Protein AF-A0A7J2R9T5-F1 (afdb_monomer)

Solvent-accessible surface area (backbone atoms only — not comparable to full-atom values): 35029 Å² total; per-residue (Å²): 130,82,76,58,54,42,47,48,71,61,56,51,72,72,51,61,57,59,68,89,38,51,33,65,58,47,45,51,52,51,53,51,50,52,57,49,44,27,75,78,44,78,66,32,63,74,55,94,61,29,31,28,45,53,63,53,49,54,50,51,56,50,47,55,53,48,52,51,47,54,52,48,51,55,49,30,52,52,45,19,60,80,49,72,70,74,41,64,50,89,83,50,94,46,62,35,56,50,28,42,51,54,37,49,79,66,46,29,44,58,63,42,60,65,32,48,63,68,65,31,54,57,46,49,60,34,59,53,77,69,56,62,47,27,34,72,77,41,62,46,71,46,80,51,50,37,39,48,36,31,36,35,56,37,50,45,34,15,40,41,72,59,50,24,36,50,16,51,72,80,39,76,51,61,51,68,66,54,48,66,73,65,70,61,60,100,59,80,65,29,43,74,66,57,38,51,56,51,48,55,59,57,60,73,33,63,39,35,38,38,34,32,36,32,74,38,51,75,38,85,59,59,65,44,82,50,68,45,76,56,97,87,38,81,43,65,43,63,82,60,65,44,83,45,50,31,36,54,58,48,48,50,47,40,48,74,70,23,43,38,30,29,30,85,69,45,40,36,33,24,76,66,45,53,28,40,48,44,23,53,54,47,50,53,51,52,50,50,30,52,54,28,53,77,69,69,39,74,63,29,56,58,48,48,52,30,54,67,40,5,58,42,47,54,23,61,52,74,74,78,57,60,48,77,44,82,39,63,42,68,67,53,44,53,55,48,45,74,77,41,52,95,38,50,77,51,69,43,68,68,50,100,49,35,29,43,35,35,30,53,52,90,71,83,86,50,64,25,33,33,69,47,29,36,50,30,43,35,45,35,44,50,66,54,51,52,53,52,50,53,26,63,78,68,74,46,57,58,51,42,36,53,54,51,35,40,32,31,37,46,91,51,40,67,59,54,35,53,54,42,24,72,76,67,77,40,75,44,74,35,84,85,46,77,54,18,25,33,68,69,64,40,63,76,59,52,50,61,68,64,62,52,87,80,64,53,47,85,90,49,68,88,73,45,66,55,40,23,44,31,37,39,42,58,52,75,64,27,34,38,30,41,26,48,33,53,44,52,30,64,89,74,74,43,78,46,78,47,81,42,74,56,74,39,47,77,95,43,52,72,53,8,60,56,61,9,51,64,88,74,65,93,65,71,90,82,60,61,68,65,58,57,50,49,40,49,69,72,44,45,75,44,42,24,26,44,29,63,35,78,46,91,42,78,44,78,46,97,66,57,30,38,28,40,40,69,42,43,70,45,80,46,66,71,65,69,80,79,43,78,78,79,73,77,92,83,71,82,84,87,66,94,86,68,82,80,90,83,79,93,54,66,66,62,54,53,50,53,50,50,53,50,52,50,51,44,64,75,62,52,48,81,77,46,74,72,43,54,77,71,81,113

Structure (mmCIF, N/CA/C/O backbone):
data_AF-A0A7J2R9T5-F1
#
_entry.id   AF-A0A7J2R9T5-F1
#
loop_
_atom_site.group_PDB
_atom_site.id
_atom_site.type_symbol
_atom_site.label_atom_id
_atom_site.label_alt_id
_atom_site.label_comp_id
_atom_site.label_asym_id
_atom_site.label_entity_id
_atom_site.label_seq_id
_atom_site.pdbx_PDB_ins_code
_atom_site.Cartn_x
_atom_site.Cartn_y
_atom_site.Cartn_z
_atom_site.occupancy
_atom_site.B_iso_or_equiv
_atom_site.auth_seq_id
_atom_site.auth_comp_id
_atom_site.auth_asym_id
_atom_site.auth_atom_id
_atom_site.pdbx_PDB_model_num
ATOM 1 N N . MET A 1 1 ? -32.691 23.766 29.189 1.00 38.78 1 MET A N 1
ATOM 2 C CA . MET A 1 1 ? -31.907 23.628 30.434 1.00 38.78 1 MET A CA 1
ATOM 3 C C . MET A 1 1 ? -30.993 22.435 30.258 1.00 38.78 1 MET A C 1
ATOM 5 O O . MET A 1 1 ? -31.500 21.332 30.091 1.00 38.78 1 MET A O 1
ATOM 9 N N . GLU A 1 2 ? -29.680 22.645 30.197 1.00 55.25 2 GLU A N 1
ATOM 10 C CA . GLU A 1 2 ? -28.722 21.536 30.138 1.00 55.25 2 GLU A CA 1
ATOM 11 C C . GLU A 1 2 ? -28.822 20.719 31.431 1.00 55.25 2 GLU A C 1
ATOM 13 O O . GLU A 1 2 ? -28.769 21.275 32.530 1.00 55.25 2 GLU A O 1
ATOM 18 N N . LYS A 1 3 ? -29.013 19.399 31.316 1.00 59.94 3 LYS A N 1
ATOM 19 C CA . LYS A 1 3 ? -28.952 18.498 32.472 1.00 59.94 3 LYS A CA 1
ATOM 20 C C . LYS A 1 3 ? -27.550 18.598 33.082 1.00 59.94 3 LYS A C 1
ATOM 22 O O . LYS A 1 3 ? -26.587 18.127 32.490 1.00 59.94 3 LYS A O 1
ATOM 27 N N . GLN A 1 4 ? -27.438 19.182 34.273 1.00 77.31 4 GLN A N 1
ATOM 28 C CA . GLN A 1 4 ? -26.166 19.269 35.005 1.00 77.31 4 GLN A CA 1
ATOM 29 C C . GLN A 1 4 ? -25.774 17.945 35.686 1.00 77.31 4 GLN A C 1
ATOM 31 O O . GLN A 1 4 ? -24.664 17.810 36.195 1.00 77.31 4 GLN A O 1
ATOM 36 N N . TRP A 1 5 ? -26.668 16.953 35.693 1.00 85.38 5 TRP A N 1
ATOM 37 C CA . TRP A 1 5 ? -26.489 15.696 36.411 1.00 85.38 5 TRP A CA 1
ATOM 38 C C . TRP A 1 5 ? -27.140 14.512 35.694 1.00 85.38 5 TRP A C 1
ATOM 40 O O . TRP A 1 5 ? -28.078 14.682 34.910 1.00 85.38 5 TRP A O 1
ATOM 50 N N . VAL A 1 6 ? -26.633 13.310 35.975 1.00 87.19 6 VAL A N 1
ATOM 51 C CA . VAL A 1 6 ? -27.108 12.031 35.420 1.00 87.19 6 VAL A CA 1
ATOM 52 C C . VAL A 1 6 ? -27.160 10.983 36.536 1.00 87.19 6 VAL A C 1
ATOM 54 O O . VAL A 1 6 ? -26.401 11.065 37.504 1.00 87.19 6 VAL A O 1
ATOM 57 N N . TYR A 1 7 ? -28.071 10.013 36.421 1.00 89.44 7 TYR A N 1
ATOM 58 C CA . TYR A 1 7 ? -28.123 8.872 37.335 1.00 89.44 7 TYR A CA 1
ATOM 59 C C . TYR A 1 7 ? -26.971 7.897 37.055 1.00 89.44 7 TYR A C 1
ATOM 61 O O . TYR A 1 7 ? -26.707 7.536 35.906 1.00 89.44 7 TYR A O 1
ATOM 69 N N . ILE A 1 8 ? -26.288 7.434 38.097 1.00 88.75 8 ILE A N 1
ATOM 70 C CA . ILE A 1 8 ? -25.211 6.448 37.995 1.00 88.75 8 ILE A CA 1
ATOM 71 C C . ILE A 1 8 ? -25.790 5.134 37.466 1.00 88.75 8 ILE A C 1
ATOM 73 O O . ILE A 1 8 ? -25.220 4.564 36.539 1.00 88.75 8 ILE A O 1
ATOM 77 N N . SER A 1 9 ? -26.956 4.693 37.951 1.00 88.81 9 SER A N 1
ATOM 78 C CA . SER A 1 9 ? -27.671 3.527 37.406 1.00 88.81 9 SER A CA 1
ATOM 79 C C . SER A 1 9 ? -27.938 3.631 35.897 1.00 88.81 9 SER A C 1
ATOM 81 O O . SER A 1 9 ? -27.692 2.676 35.152 1.00 88.81 9 SER A O 1
ATOM 83 N N . GLU A 1 10 ? -28.362 4.808 35.425 1.00 87.75 10 GLU A N 1
ATOM 84 C CA . GLU A 1 10 ? -28.546 5.095 34.001 1.00 87.75 10 GLU A CA 1
ATOM 85 C C . GLU A 1 10 ? -27.212 4.982 33.248 1.00 87.75 10 GLU A C 1
ATOM 87 O O . GLU A 1 10 ? -27.129 4.249 32.262 1.00 87.75 10 GLU A O 1
ATOM 92 N N . ALA A 1 11 ? -26.141 5.618 33.732 1.00 86.50 11 ALA A N 1
ATOM 93 C CA . ALA A 1 11 ? -24.818 5.551 33.108 1.00 86.50 11 ALA A CA 1
ATOM 94 C C . ALA A 1 11 ? -24.267 4.112 33.044 1.00 86.50 11 ALA A C 1
ATOM 96 O O . ALA A 1 11 ? -23.791 3.669 31.995 1.00 86.50 11 ALA A O 1
ATOM 97 N N . LEU A 1 12 ? -24.396 3.347 34.132 1.00 87.69 12 LEU A N 1
ATOM 98 C CA . LEU A 1 12 ? -23.980 1.946 34.213 1.00 87.69 12 LEU A CA 1
ATOM 99 C C . LEU A 1 12 ? -24.726 1.065 33.200 1.00 87.69 12 LEU A C 1
ATOM 101 O O . LEU A 1 12 ? -24.143 0.105 32.691 1.00 87.69 12 LEU A O 1
ATOM 105 N N . SER A 1 13 ? -25.983 1.383 32.868 1.00 84.62 13 SER A N 1
ATOM 106 C CA . SER A 1 13 ? -26.762 0.639 31.865 1.00 84.62 13 SER A CA 1
ATOM 107 C C . SER A 1 13 ? -26.157 0.717 30.453 1.00 84.62 13 SER A C 1
ATOM 109 O O . SER A 1 13 ? -26.288 -0.222 29.663 1.00 84.62 13 SER A O 1
ATOM 111 N N . TYR A 1 14 ? -25.418 1.791 30.153 1.00 80.88 14 TYR A N 1
ATOM 112 C CA . TYR A 1 14 ? -24.738 1.983 28.871 1.00 80.88 14 TYR A CA 1
ATOM 113 C C . TYR A 1 14 ? -23.354 1.318 28.805 1.00 80.88 14 TYR A C 1
ATOM 115 O O . TYR A 1 14 ? -22.806 1.148 27.709 1.00 80.88 14 TYR A O 1
ATOM 123 N N . ILE A 1 15 ? -22.781 0.904 29.941 1.00 80.75 15 ILE A N 1
ATOM 124 C CA . ILE A 1 15 ? -21.460 0.270 29.989 1.00 80.75 15 ILE A CA 1
ATOM 125 C C . ILE A 1 15 ? -21.562 -1.198 29.566 1.00 80.75 15 ILE A C 1
ATOM 127 O O . ILE A 1 15 ? -22.107 -2.051 30.266 1.00 80.75 15 ILE A O 1
ATOM 131 N N . LYS A 1 16 ? -20.978 -1.497 28.404 1.00 77.25 16 LYS A N 1
ATOM 132 C CA . LYS A 1 16 ? -20.870 -2.847 27.826 1.00 77.25 16 LYS A CA 1
ATOM 133 C C . LYS A 1 16 ? -19.456 -3.395 28.000 1.00 77.25 16 LYS A C 1
ATOM 135 O O . LYS A 1 16 ? -18.534 -2.627 28.253 1.00 77.25 16 LYS A O 1
ATOM 140 N N . SER A 1 17 ? -19.248 -4.695 27.820 1.00 68.12 17 SER A N 1
ATOM 141 C CA . SER A 1 17 ? -17.894 -5.261 27.737 1.00 68.12 17 SER A CA 1
ATOM 142 C C . SER A 1 17 ? -17.083 -4.622 26.601 1.00 68.12 17 SER A C 1
ATOM 144 O O . SER A 1 17 ? -17.638 -4.108 25.625 1.00 68.12 17 SER A O 1
ATOM 146 N N . ASN A 1 18 ? -15.760 -4.620 26.738 1.00 65.12 18 ASN A N 1
ATOM 147 C CA . ASN A 1 18 ? -14.836 -4.345 25.639 1.00 65.12 18 ASN A CA 1
ATOM 148 C C . ASN A 1 18 ? -13.878 -5.542 25.473 1.00 65.12 18 ASN A C 1
ATOM 150 O O . ASN A 1 18 ? -14.147 -6.628 25.979 1.00 65.12 18 ASN A O 1
ATOM 154 N N . LYS A 1 19 ? -12.791 -5.364 24.716 1.00 49.75 19 LYS A N 1
ATOM 155 C CA . LYS A 1 19 ? -11.822 -6.439 24.455 1.00 49.75 19 LYS A CA 1
ATOM 156 C C . LYS A 1 19 ? -11.019 -6.862 25.682 1.00 49.75 19 LYS A C 1
ATOM 158 O O . LYS A 1 19 ? -10.588 -8.007 25.731 1.00 49.75 19 LYS A O 1
ATOM 163 N N . ASP A 1 20 ? -10.817 -5.948 26.622 1.00 57.94 20 ASP A N 1
ATOM 164 C CA . ASP A 1 20 ? -9.879 -6.116 27.730 1.00 57.94 20 ASP A CA 1
ATOM 165 C C . ASP A 1 20 ? -10.605 -6.344 29.066 1.00 57.94 20 ASP A C 1
ATOM 167 O O . ASP A 1 20 ? -10.022 -6.886 30.000 1.00 57.94 20 ASP A O 1
ATOM 171 N N . ASN A 1 21 ? -11.885 -5.962 29.151 1.00 67.56 21 ASN A N 1
ATOM 172 C CA . ASN A 1 21 ? -12.672 -5.954 30.374 1.00 67.56 21 ASN A CA 1
ATOM 173 C C . ASN A 1 21 ? -14.136 -6.360 30.139 1.00 67.56 21 ASN A C 1
ATOM 175 O O . ASN A 1 21 ? -14.807 -5.919 29.194 1.00 67.56 21 ASN A O 1
ATOM 179 N N . THR A 1 22 ? -14.666 -7.148 31.070 1.00 76.25 22 THR A N 1
ATOM 180 C CA . THR A 1 22 ? -16.093 -7.473 31.158 1.00 76.25 22 THR A CA 1
ATOM 181 C C . THR A 1 22 ? -16.926 -6.224 31.458 1.00 76.25 22 THR A C 1
ATOM 183 O O . THR A 1 22 ? -16.415 -5.196 31.903 1.00 76.25 22 THR A O 1
ATOM 186 N N . ALA A 1 23 ? -18.239 -6.294 31.217 1.00 75.25 23 ALA A N 1
ATOM 187 C CA . ALA A 1 23 ? -19.129 -5.187 31.566 1.00 75.25 23 ALA A CA 1
ATOM 188 C C . ALA A 1 23 ? -19.047 -4.857 33.067 1.00 75.25 23 ALA A C 1
ATOM 190 O O . ALA A 1 23 ? -19.017 -3.683 33.416 1.00 75.25 23 ALA A O 1
ATOM 191 N N . SER A 1 24 ? -18.948 -5.870 33.933 1.00 83.25 24 SER A N 1
ATOM 192 C CA . SER A 1 24 ? -18.818 -5.695 35.384 1.00 83.25 24 SER A CA 1
ATOM 193 C C . SER A 1 24 ? -17.509 -5.005 35.772 1.00 83.25 24 SER A C 1
ATOM 195 O O . SER A 1 24 ? -17.554 -3.971 36.427 1.00 83.25 24 SER A O 1
ATOM 197 N N . GLU A 1 25 ? -16.364 -5.478 35.269 1.00 84.25 25 GLU A N 1
ATOM 198 C CA . GLU A 1 25 ? -15.054 -4.846 35.523 1.00 84.25 25 GLU A CA 1
ATOM 199 C C . GLU A 1 25 ? -15.045 -3.377 35.057 1.00 84.25 25 GLU A C 1
ATOM 201 O O . GLU A 1 25 ? -14.527 -2.492 35.729 1.00 84.25 25 GLU A O 1
ATOM 206 N N . ARG A 1 26 ? -15.672 -3.069 33.914 1.00 84.69 26 ARG A N 1
ATOM 207 C CA . ARG A 1 26 ? -15.771 -1.681 33.429 1.00 84.69 26 ARG A CA 1
ATOM 208 C C . ARG A 1 26 ? -16.687 -0.809 34.276 1.00 84.69 26 ARG A C 1
ATOM 210 O O . ARG A 1 26 ? -16.417 0.381 34.414 1.00 84.69 26 ARG A O 1
ATOM 217 N N . LYS A 1 27 ? -17.771 -1.377 34.803 1.00 89.81 27 LYS A N 1
ATOM 218 C CA . LYS A 1 27 ? -18.654 -0.688 35.747 1.00 89.81 27 LYS A CA 1
ATOM 219 C C . LYS A 1 27 ? -17.897 -0.357 37.032 1.00 89.81 27 LYS A C 1
ATOM 221 O O . LYS A 1 27 ? -17.981 0.776 37.489 1.00 89.81 27 LYS A O 1
ATOM 226 N N . GLU A 1 28 ? -17.090 -1.284 37.544 1.00 89.38 28 GLU A N 1
ATOM 227 C CA . GLU A 1 28 ? -16.208 -1.040 38.694 1.00 89.38 28 GLU A CA 1
ATOM 228 C C . GLU A 1 28 ? -15.178 0.055 38.404 1.00 89.38 28 GLU A C 1
ATOM 230 O O . GLU A 1 28 ? -15.026 0.973 39.205 1.00 89.38 28 GLU A O 1
ATOM 235 N N . ILE A 1 29 ? -14.529 0.026 37.234 1.00 87.12 29 ILE A N 1
ATOM 236 C CA . ILE A 1 29 ? -13.596 1.083 36.808 1.00 87.12 29 ILE A CA 1
ATOM 237 C C . ILE A 1 29 ? -14.294 2.447 36.760 1.00 87.12 29 ILE A C 1
ATOM 239 O O . ILE A 1 29 ? -13.731 3.441 37.215 1.00 87.12 29 ILE A O 1
ATOM 243 N N . PHE A 1 30 ? -15.515 2.508 36.224 1.00 87.94 30 PHE A N 1
ATOM 244 C CA . PHE A 1 30 ? -16.296 3.743 36.163 1.00 87.94 30 PHE A CA 1
ATOM 245 C C . PHE A 1 30 ? -16.629 4.278 37.561 1.00 87.94 30 PHE A C 1
ATOM 247 O O . PHE A 1 30 ? -16.404 5.455 37.832 1.00 87.94 30 PHE A O 1
ATOM 254 N N . LEU A 1 31 ? -17.097 3.415 38.465 1.00 88.44 31 LEU A N 1
ATOM 255 C CA . LEU A 1 31 ? -17.390 3.794 39.850 1.00 88.44 31 LEU A CA 1
ATOM 256 C C . LEU A 1 31 ? -16.124 4.239 40.594 1.00 88.44 31 LEU A C 1
ATOM 258 O O . LEU A 1 31 ? -16.130 5.265 41.269 1.00 88.44 31 LEU A O 1
ATOM 262 N N . ALA A 1 32 ? -15.007 3.529 40.418 1.00 86.62 32 ALA A N 1
ATOM 263 C CA . ALA A 1 32 ? -13.720 3.914 40.989 1.00 86.62 32 ALA A CA 1
ATOM 264 C C . ALA A 1 32 ? -13.231 5.269 40.449 1.00 86.62 32 ALA A C 1
ATOM 266 O O . ALA A 1 32 ? -12.677 6.069 41.205 1.00 86.62 32 ALA A O 1
ATOM 267 N N . ALA A 1 33 ? -13.462 5.550 39.161 1.00 84.00 33 ALA A N 1
ATOM 268 C CA . ALA A 1 33 ? -13.153 6.839 38.556 1.00 84.00 33 ALA A CA 1
ATOM 269 C C . ALA A 1 33 ? -14.012 7.962 39.151 1.00 84.00 33 ALA A C 1
ATOM 271 O O . ALA A 1 33 ? -13.456 8.991 39.521 1.00 84.00 33 ALA A O 1
ATOM 272 N N . LEU A 1 34 ? -15.324 7.756 39.321 1.00 86.88 34 LEU A N 1
ATOM 273 C CA . LEU A 1 34 ? -16.201 8.728 39.987 1.00 86.88 34 LEU A CA 1
ATOM 274 C C . LEU A 1 34 ? -15.749 9.013 41.424 1.00 86.88 34 LEU A C 1
ATOM 276 O O . LEU A 1 34 ? -15.600 10.170 41.803 1.00 86.88 34 LEU A O 1
ATOM 280 N N . SER A 1 35 ? -15.444 7.973 42.202 1.00 85.75 35 SER A N 1
ATOM 281 C CA . SER A 1 35 ? -14.953 8.123 43.578 1.00 85.75 35 SER A CA 1
ATOM 282 C C . SER A 1 35 ? -13.590 8.805 43.659 1.00 85.75 35 SER A C 1
ATOM 284 O O . SER A 1 35 ? -13.313 9.548 44.597 1.00 85.75 35 SER A O 1
ATOM 286 N N . LYS A 1 36 ? -12.711 8.578 42.680 1.00 84.12 36 LYS A N 1
ATOM 287 C CA . LYS A 1 36 ? -11.458 9.327 42.578 1.00 84.12 36 LYS A CA 1
ATOM 288 C C . LYS A 1 36 ? -11.721 10.798 42.254 1.00 84.12 36 LYS A C 1
ATOM 290 O O . LYS A 1 36 ? -11.132 11.657 42.895 1.00 84.12 36 LYS A O 1
ATOM 295 N N . LEU A 1 37 ? -12.612 11.074 41.306 1.00 84.00 37 LEU A N 1
ATOM 296 C CA . LEU A 1 37 ? -12.939 12.435 40.902 1.00 84.00 37 LEU A CA 1
ATOM 297 C C . LEU A 1 37 ? -13.579 13.248 42.016 1.00 84.00 37 LEU A C 1
ATOM 299 O O . LEU A 1 37 ? -13.233 14.411 42.136 1.00 84.00 37 LEU A O 1
ATOM 303 N N . GLU A 1 38 ? -14.434 12.643 42.842 1.00 86.25 38 GLU A N 1
ATOM 304 C CA . GLU A 1 38 ? -14.969 13.302 44.038 1.00 86.25 38 GLU A CA 1
ATOM 305 C C . GLU A 1 38 ? -13.859 13.718 45.005 1.00 86.25 38 GLU A C 1
ATOM 307 O O . GLU A 1 38 ? -13.876 14.827 45.526 1.00 86.25 38 GLU A O 1
ATOM 312 N N . ARG A 1 39 ? -12.867 12.843 45.230 1.00 84.69 39 ARG A N 1
ATOM 313 C CA . ARG A 1 39 ? -11.728 13.165 46.104 1.00 84.69 39 ARG A CA 1
ATOM 314 C C . ARG A 1 39 ? -10.886 14.310 45.549 1.00 84.69 39 ARG A C 1
ATOM 316 O O . ARG A 1 39 ? -10.444 15.156 46.316 1.00 84.69 39 ARG A O 1
ATOM 323 N N . ASP A 1 40 ? -10.661 14.314 44.237 1.00 80.00 40 ASP A N 1
ATOM 324 C CA . ASP A 1 40 ? -9.814 15.307 43.571 1.00 80.00 40 ASP A CA 1
ATOM 325 C C . ASP A 1 40 ? -10.566 16.636 43.319 1.00 80.00 40 ASP A C 1
ATOM 327 O O . ASP A 1 40 ? -9.939 17.690 43.249 1.00 80.00 40 ASP A O 1
ATOM 331 N N . ASN A 1 41 ? -11.897 16.593 43.165 1.00 76.12 41 ASN A N 1
ATOM 332 C CA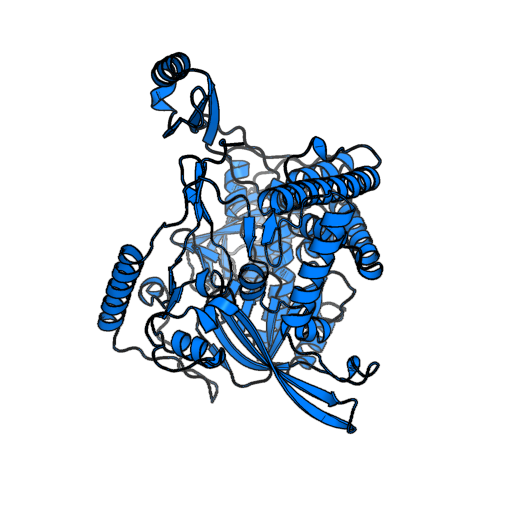 . ASN A 1 41 ? -12.790 17.723 42.889 1.00 76.12 41 ASN A CA 1
ATOM 333 C C . ASN A 1 41 ? -14.148 17.505 43.602 1.00 76.12 41 ASN A C 1
ATOM 335 O O . ASN A 1 41 ? -15.046 16.886 43.017 1.00 76.12 41 ASN A O 1
ATOM 339 N N . PRO A 1 42 ? -14.321 18.006 44.841 1.00 79.19 42 PRO A N 1
ATOM 340 C CA . PRO A 1 42 ? -15.563 17.841 45.599 1.00 79.19 42 PRO A CA 1
ATOM 341 C C . PRO A 1 42 ? -16.796 18.360 44.843 1.00 79.19 42 PRO A C 1
ATOM 343 O O . PRO A 1 42 ? -16.750 19.437 44.243 1.00 79.19 42 PRO A O 1
ATOM 346 N N . GLY A 1 43 ? -17.906 17.614 44.885 1.00 80.25 43 GLY A N 1
ATOM 347 C CA . GLY A 1 43 ? -19.151 17.948 44.169 1.00 80.25 43 GLY A CA 1
ATOM 348 C C . GLY A 1 43 ? -19.401 17.153 42.878 1.00 80.25 43 GLY A C 1
ATOM 349 O O . GLY A 1 43 ? -20.292 17.505 42.094 1.00 80.25 43 GLY A O 1
ATOM 350 N N . MET A 1 44 ? -18.645 16.072 42.653 1.00 85.81 44 MET A N 1
ATOM 351 C CA . MET A 1 44 ? -18.935 15.057 41.637 1.00 85.81 44 MET A CA 1
ATOM 352 C C . MET A 1 44 ? -20.189 14.258 42.008 1.00 85.81 44 MET A C 1
ATOM 354 O O . MET A 1 44 ? -21.023 14.017 41.139 1.00 85.81 44 MET A O 1
ATOM 358 N N . TYR A 1 45 ? -20.369 13.883 43.274 1.00 86.06 45 TYR A N 1
ATOM 359 C CA . TYR A 1 45 ? -21.616 13.322 43.791 1.00 86.06 45 TYR A CA 1
ATOM 360 C C . TYR A 1 45 ? -22.530 14.444 44.278 1.00 86.06 45 TYR A C 1
ATOM 362 O O . TYR A 1 45 ? -22.136 15.284 45.080 1.00 86.06 45 TYR A O 1
ATOM 370 N N . ILE A 1 46 ? -23.773 14.453 43.794 1.00 81.62 46 ILE A N 1
ATOM 371 C CA . ILE A 1 46 ? -24.749 15.488 44.162 1.00 81.62 46 ILE A CA 1
ATOM 372 C C . ILE A 1 46 ? -25.681 14.966 45.255 1.00 81.62 46 ILE A C 1
ATOM 374 O O . ILE A 1 46 ? -25.883 15.622 46.271 1.00 81.62 46 ILE A O 1
ATOM 378 N N . SER A 1 47 ? -26.281 13.793 45.040 1.00 75.56 47 SER A N 1
ATOM 379 C CA . SER A 1 47 ? -27.122 13.113 46.032 1.00 75.56 47 SER A CA 1
ATOM 380 C C . SER A 1 47 ? -27.459 11.692 45.587 1.00 75.56 47 SER A C 1
ATOM 382 O O . SER A 1 47 ? -27.802 11.468 44.425 1.00 75.56 47 SER A O 1
ATOM 384 N N . GLY A 1 48 ? -27.403 10.734 46.517 1.00 79.00 48 GLY A N 1
ATOM 385 C CA . GLY A 1 48 ? -27.759 9.335 46.258 1.00 79.00 48 GLY A CA 1
ATOM 386 C C . GLY A 1 48 ? -27.076 8.773 45.004 1.00 79.00 48 GLY A C 1
ATOM 387 O O . GLY A 1 48 ? -25.855 8.724 44.927 1.00 79.00 48 GLY A O 1
ATOM 388 N N . ASP A 1 49 ? -27.882 8.389 44.011 1.00 86.44 49 ASP A N 1
ATOM 389 C CA . ASP A 1 49 ? -27.450 7.804 42.732 1.00 86.44 49 ASP A CA 1
ATOM 390 C C . ASP A 1 49 ? -27.150 8.855 41.637 1.00 86.44 49 ASP A C 1
ATOM 392 O O . ASP A 1 49 ? -27.176 8.529 40.457 1.00 86.44 49 ASP A O 1
ATOM 396 N N . LYS A 1 50 ? -26.922 10.136 41.966 1.00 89.56 50 LYS A N 1
ATOM 397 C CA . LYS A 1 50 ? -26.686 11.211 40.977 1.00 89.56 50 LYS A CA 1
ATOM 398 C C . LYS A 1 50 ? -25.259 11.740 41.015 1.00 89.56 50 LYS A C 1
ATOM 400 O O . LYS A 1 50 ? -24.763 12.111 42.081 1.00 89.56 50 LYS A O 1
ATOM 405 N N . PHE A 1 51 ? -24.661 11.899 39.834 1.00 88.88 51 PHE A N 1
ATOM 406 C CA . PHE A 1 51 ? -23.362 12.553 39.666 1.00 88.88 51 PHE A CA 1
ATOM 407 C C . PHE A 1 51 ? -23.433 13.764 38.725 1.00 88.88 51 PHE A C 1
ATOM 409 O O . PHE A 1 51 ? -24.315 13.859 37.865 1.00 88.88 51 PHE A O 1
ATOM 416 N N . ASN A 1 52 ? -22.494 14.695 38.891 1.00 88.00 52 ASN A N 1
ATOM 417 C CA . ASN A 1 52 ? -22.354 15.908 38.100 1.00 88.00 52 ASN A CA 1
ATOM 418 C C . ASN A 1 52 ? -21.733 15.589 36.733 1.00 88.00 52 ASN A C 1
ATOM 420 O O . ASN A 1 52 ? -20.521 15.424 36.579 1.00 88.00 52 ASN A O 1
ATOM 424 N N . PHE A 1 53 ? -22.586 15.510 35.716 1.00 84.75 53 PHE A N 1
ATOM 425 C CA . PHE A 1 53 ? -22.175 15.141 34.364 1.00 84.75 53 PHE A CA 1
ATOM 426 C C . PHE A 1 53 ? -21.274 16.197 33.715 1.00 84.75 53 PHE A C 1
ATOM 428 O O . PHE A 1 53 ? -20.389 15.851 32.929 1.00 84.75 53 PHE A O 1
ATOM 435 N N . LYS A 1 54 ? -21.466 17.475 34.062 1.00 83.12 54 LYS A N 1
ATOM 436 C CA . LYS A 1 54 ? -20.647 18.567 33.534 1.00 83.12 54 LYS A CA 1
ATOM 437 C C . LYS A 1 54 ? -19.208 18.457 34.037 1.00 83.12 54 LYS A C 1
ATOM 439 O O . LYS A 1 54 ? -18.301 18.399 33.214 1.00 83.12 54 LYS A O 1
ATOM 444 N N . LEU A 1 55 ? -19.012 18.311 35.351 1.00 83.38 55 LEU A N 1
ATOM 445 C CA . LEU A 1 55 ? -17.678 18.116 35.939 1.00 83.38 55 LEU A CA 1
ATOM 446 C C . LEU A 1 55 ? -16.999 16.848 35.411 1.00 83.38 55 LEU A C 1
ATOM 448 O O . LEU A 1 55 ? -15.806 16.857 35.106 1.00 83.38 55 LEU A O 1
ATOM 452 N N . TYR A 1 56 ? -17.759 15.758 35.257 1.00 85.00 56 TYR A N 1
ATOM 453 C CA . TYR A 1 56 ? -17.234 14.521 34.681 1.00 85.00 56 TYR A CA 1
ATOM 454 C C . TYR A 1 56 ? -16.723 14.755 33.254 1.00 85.00 56 TYR A C 1
ATOM 456 O O . TYR A 1 56 ? -15.608 14.364 32.912 1.00 85.00 56 TYR A O 1
ATOM 464 N N . THR A 1 57 ? -17.520 15.433 32.427 1.00 83.44 57 THR A N 1
ATOM 465 C CA . THR A 1 57 ? -17.167 15.727 31.034 1.00 83.44 57 THR A CA 1
ATOM 466 C C . THR A 1 57 ? -15.960 16.659 30.945 1.00 83.44 57 THR A C 1
ATOM 468 O O . THR A 1 57 ? -15.030 16.365 30.198 1.00 83.44 57 THR A O 1
ATOM 471 N N . GLU A 1 58 ? -15.921 17.732 31.739 1.00 83.56 58 GLU A N 1
ATOM 472 C CA . GLU A 1 58 ? -14.784 18.661 31.803 1.00 83.56 58 GLU A CA 1
ATOM 473 C C . GLU A 1 58 ? -13.476 17.938 32.151 1.00 83.56 58 GLU A C 1
ATOM 475 O O . GLU A 1 58 ? -12.461 18.135 31.478 1.00 83.56 58 GLU A O 1
ATOM 480 N N . TYR A 1 59 ? -13.505 17.035 33.137 1.00 84.12 59 TYR A N 1
ATOM 481 C CA . TYR A 1 59 ? -12.336 16.237 33.498 1.00 84.12 59 TYR A CA 1
ATOM 482 C C . TYR A 1 59 ? -11.836 15.368 32.339 1.00 84.12 59 TYR A C 1
ATOM 484 O O . TYR A 1 59 ? -10.638 15.363 32.053 1.00 84.12 59 TYR A O 1
ATOM 492 N N . TYR A 1 60 ? -12.724 14.626 31.670 1.00 83.50 60 TYR A N 1
ATOM 493 C CA . TYR A 1 60 ? -12.320 13.750 30.566 1.00 83.50 60 TYR A CA 1
ATOM 494 C C . TYR A 1 60 ? -11.829 14.544 29.353 1.00 83.50 60 TYR A C 1
ATOM 496 O O . TYR A 1 60 ? -10.815 14.164 28.772 1.00 83.50 60 TYR A O 1
ATOM 504 N N . CYS A 1 61 ? -12.449 15.684 29.035 1.00 86.00 61 CYS A N 1
ATOM 505 C CA . CYS A 1 61 ? -11.938 16.610 28.021 1.00 86.00 61 CYS A CA 1
ATOM 506 C C . CYS A 1 61 ? -10.512 17.078 28.357 1.00 86.00 61 CYS A C 1
ATOM 508 O O . CYS A 1 61 ? -9.637 17.099 27.488 1.00 86.00 61 CYS A O 1
ATOM 510 N N . LEU A 1 62 ? -10.240 17.399 29.627 1.00 86.94 62 LEU A N 1
ATOM 511 C CA . LEU A 1 62 ? -8.895 17.756 30.075 1.00 86.94 62 LEU A CA 1
ATOM 512 C C . LEU A 1 62 ? -7.919 16.575 29.966 1.00 86.94 62 LEU A C 1
ATOM 514 O O . LEU A 1 62 ? -6.776 16.769 29.544 1.00 86.94 62 LEU A O 1
ATOM 518 N N . GLN A 1 63 ? -8.341 15.357 30.322 1.00 86.69 63 GLN A N 1
ATOM 519 C CA . GLN A 1 63 ? -7.497 14.167 30.185 1.00 86.69 63 GLN A CA 1
ATOM 520 C C . GLN A 1 63 ? -7.187 13.847 28.722 1.00 86.69 63 GLN A C 1
ATOM 522 O O . GLN A 1 63 ? -6.036 13.536 28.430 1.00 86.69 63 GLN A O 1
ATOM 527 N N . ASP A 1 64 ? -8.141 13.980 27.800 1.00 88.62 64 ASP A N 1
ATOM 528 C CA . ASP A 1 64 ? -7.902 13.781 26.366 1.00 88.62 64 ASP A CA 1
ATOM 529 C C . ASP A 1 64 ? -6.831 14.752 25.848 1.00 88.62 64 ASP A C 1
ATOM 531 O O . ASP A 1 64 ? -5.859 14.338 25.205 1.00 88.62 64 ASP A O 1
ATOM 535 N N . CYS A 1 65 ? -6.932 16.034 26.216 1.00 92.50 65 CYS A N 1
ATOM 536 C CA . CYS A 1 65 ? -5.913 17.040 25.912 1.00 92.50 65 CYS A CA 1
ATOM 537 C C . CYS A 1 65 ? -4.556 16.707 26.554 1.00 92.50 65 CYS A C 1
ATOM 539 O O . CYS A 1 65 ? -3.512 16.837 25.911 1.00 92.50 65 CYS A O 1
ATOM 541 N N . LYS A 1 66 ? -4.550 16.253 27.813 1.00 92.19 66 LYS A N 1
ATOM 542 C CA . LYS A 1 66 ? -3.329 15.897 28.548 1.00 92.19 66 LYS A CA 1
ATOM 543 C C . LYS A 1 66 ? -2.635 14.675 27.948 1.00 92.19 66 LYS A C 1
ATOM 545 O O . LYS A 1 66 ? -1.424 14.708 27.758 1.00 92.19 66 LYS A O 1
ATOM 550 N N . VAL A 1 67 ? -3.377 13.617 27.628 1.00 92.81 67 VAL A N 1
ATOM 551 C CA . VAL A 1 67 ? -2.851 12.401 26.991 1.00 92.81 67 VAL A CA 1
ATOM 552 C C . VAL A 1 67 ? -2.283 12.734 25.616 1.00 92.81 67 VAL A C 1
ATOM 554 O O . VAL A 1 67 ? -1.173 12.303 25.302 1.00 92.81 67 VAL A O 1
ATOM 557 N N . LEU A 1 68 ? -2.990 13.549 24.825 1.00 91.50 68 LEU A N 1
ATOM 558 C CA . LEU A 1 68 ? -2.484 14.021 23.539 1.00 91.50 68 LEU A CA 1
ATOM 559 C C . LEU A 1 68 ? -1.187 14.818 23.708 1.00 91.50 68 LEU A C 1
ATOM 561 O O . LEU A 1 68 ? -0.218 14.538 23.007 1.00 91.50 68 LEU A O 1
ATOM 565 N N . LYS A 1 69 ? -1.141 15.764 24.654 1.00 94.25 69 LYS A N 1
ATOM 566 C CA . LYS A 1 69 ? 0.058 16.556 24.954 1.00 94.25 69 LYS A CA 1
ATOM 567 C C . LYS A 1 69 ? 1.240 15.662 25.329 1.00 94.25 69 LYS A C 1
ATOM 569 O O . LYS A 1 69 ? 2.278 15.748 24.684 1.00 94.25 69 LYS A O 1
ATOM 574 N N . LEU A 1 70 ? 1.071 14.775 26.310 1.00 93.81 70 LEU A N 1
ATOM 575 C CA . LEU A 1 70 ? 2.134 13.877 26.773 1.00 93.81 70 LEU A CA 1
ATOM 576 C C . LEU A 1 70 ? 2.621 12.948 25.651 1.00 93.81 70 LEU A C 1
ATOM 578 O O . LEU A 1 70 ? 3.822 12.743 25.489 1.00 93.81 70 LEU A O 1
ATOM 582 N N . GLY A 1 71 ? 1.699 12.420 24.839 1.00 91.31 71 GLY A N 1
ATOM 583 C CA . GLY A 1 71 ? 2.040 11.609 23.671 1.00 91.31 71 GLY A CA 1
ATOM 584 C C . GLY A 1 71 ? 2.811 12.397 22.607 1.00 91.31 71 GLY A C 1
ATOM 585 O O . GLY A 1 71 ? 3.790 11.894 22.057 1.00 91.31 71 GLY A O 1
ATOM 586 N N . MET A 1 72 ? 2.408 13.642 22.344 1.00 91.31 72 MET A N 1
ATOM 587 C CA . MET A 1 72 ? 3.086 14.542 21.408 1.00 91.31 72 MET A CA 1
ATOM 588 C C . MET A 1 72 ? 4.469 14.965 21.908 1.00 91.31 72 MET A C 1
ATOM 590 O O . MET A 1 72 ? 5.398 15.016 21.109 1.00 91.31 72 MET A O 1
ATOM 594 N N . GLU A 1 73 ? 4.635 15.227 23.205 1.00 94.25 73 GLU A N 1
ATOM 595 C CA . GLU A 1 73 ? 5.924 15.563 23.820 1.00 94.25 73 GLU A CA 1
ATOM 596 C C . GLU A 1 73 ? 6.898 14.381 23.761 1.00 94.25 73 GLU A C 1
ATOM 598 O O . GLU A 1 73 ? 8.037 14.549 23.322 1.00 94.25 73 GLU A O 1
ATOM 603 N N . ALA A 1 74 ? 6.434 13.173 24.100 1.00 92.12 74 ALA A N 1
ATOM 604 C CA . ALA A 1 74 ? 7.232 11.955 23.974 1.00 92.12 74 ALA A CA 1
ATOM 605 C C . ALA A 1 74 ? 7.648 11.698 22.516 1.00 92.12 74 ALA A C 1
ATOM 607 O O . ALA A 1 74 ? 8.810 11.403 22.231 1.00 92.12 74 ALA A O 1
ATOM 608 N N . TRP A 1 75 ? 6.717 11.871 21.571 1.00 91.62 75 TRP A N 1
ATOM 609 C CA . TRP A 1 75 ? 7.019 11.715 20.151 1.00 91.62 75 TRP A CA 1
ATOM 610 C C . TRP A 1 75 ? 7.973 12.797 19.637 1.00 91.62 75 TRP A C 1
ATOM 612 O O . TRP A 1 75 ? 8.897 12.499 18.883 1.00 91.62 75 TRP A O 1
ATOM 622 N N . ARG A 1 76 ? 7.805 14.047 20.078 1.00 93.94 76 ARG A N 1
ATOM 623 C CA . ARG A 1 76 ? 8.698 15.163 19.749 1.00 93.94 76 ARG A CA 1
ATOM 624 C C . ARG A 1 76 ? 10.124 14.883 20.205 1.00 93.94 76 ARG A C 1
ATOM 626 O O . ARG A 1 76 ? 11.038 15.088 19.411 1.00 93.94 76 ARG A O 1
ATOM 633 N N . GLN A 1 77 ? 10.302 14.396 21.432 1.00 93.75 77 GLN A N 1
ATOM 634 C CA . GLN A 1 77 ? 11.615 14.038 21.966 1.00 93.75 77 GLN A CA 1
ATOM 635 C C . GLN A 1 77 ? 12.284 12.958 21.107 1.00 93.75 77 GLN A C 1
ATOM 637 O O . GLN A 1 77 ? 13.419 13.128 20.668 1.00 93.75 77 GLN A O 1
ATOM 642 N N . GLN A 1 78 ? 11.550 11.900 20.760 1.00 90.94 78 GLN A N 1
ATOM 643 C CA . GLN A 1 78 ? 12.085 10.850 19.897 1.00 90.94 78 GLN A CA 1
ATOM 644 C C . GLN A 1 78 ? 12.423 11.362 18.485 1.00 90.94 78 GLN A C 1
ATOM 646 O O . GLN A 1 78 ? 13.453 10.988 17.930 1.00 90.94 78 GLN A O 1
ATOM 651 N N . VAL A 1 79 ? 11.601 12.243 17.901 1.00 93.19 79 VAL A N 1
ATOM 652 C CA . VAL A 1 79 ? 11.892 12.891 16.607 1.00 93.19 79 VAL A CA 1
ATOM 653 C C . VAL A 1 79 ? 13.158 13.750 16.673 1.00 93.19 79 VAL A C 1
ATOM 655 O O . VAL A 1 79 ? 13.975 13.737 15.746 1.00 93.19 79 VAL A O 1
ATOM 658 N N . TYR A 1 80 ? 13.344 14.471 17.775 1.00 94.25 80 TYR A N 1
ATOM 659 C CA . TYR A 1 80 ? 14.543 15.261 18.017 1.00 94.25 80 TYR A CA 1
ATOM 660 C C . TYR A 1 80 ? 15.787 14.359 18.078 1.00 94.25 80 TYR A C 1
ATOM 662 O O . TYR A 1 80 ? 16.765 14.617 17.383 1.00 94.25 80 TYR A O 1
ATOM 670 N N . GLU A 1 81 ? 15.722 13.233 18.791 1.00 92.31 81 GLU A N 1
ATOM 671 C CA . GLU A 1 81 ? 16.815 12.252 18.881 1.00 92.31 81 GLU A CA 1
ATOM 672 C C . GLU A 1 81 ? 17.162 11.610 17.528 1.00 92.31 81 GLU A C 1
ATOM 674 O O . GLU A 1 81 ? 18.323 11.624 17.112 1.00 92.31 81 GLU A O 1
ATOM 679 N N . ILE A 1 82 ? 16.174 11.083 16.791 1.00 91.62 82 ILE A N 1
ATOM 680 C CA . ILE A 1 82 ? 16.430 10.420 15.496 1.00 91.62 82 ILE A CA 1
ATOM 681 C C . ILE A 1 82 ? 16.965 11.392 14.436 1.00 91.62 82 ILE A C 1
ATOM 683 O O . ILE A 1 82 ? 17.690 10.970 13.536 1.00 91.62 82 ILE A O 1
ATOM 687 N N . SER A 1 83 ? 16.625 12.681 14.537 1.00 93.44 83 SER A N 1
ATOM 688 C CA . SER A 1 83 ? 17.100 13.725 13.622 1.00 93.44 83 SER A CA 1
ATOM 689 C C . SER A 1 83 ? 18.447 14.335 14.031 1.00 93.44 83 SER A C 1
ATOM 691 O O . SER A 1 83 ? 19.005 15.145 13.287 1.00 93.44 83 SER A O 1
ATOM 693 N N . GLY A 1 84 ? 18.993 13.954 15.193 1.00 93.25 84 GLY A N 1
ATOM 694 C CA . GLY A 1 84 ? 20.195 14.572 15.755 1.00 93.25 84 GLY A CA 1
ATOM 695 C C . GLY A 1 84 ? 19.981 16.049 16.094 1.00 93.25 84 GLY A C 1
ATOM 696 O O . GLY A 1 84 ? 20.831 16.878 15.791 1.00 93.25 84 GLY A O 1
ATOM 697 N N . GLY A 1 85 ? 18.807 16.383 16.630 1.00 94.44 85 GLY A N 1
ATOM 698 C CA . GLY A 1 85 ? 18.427 17.727 17.062 1.00 94.44 85 GLY A CA 1
ATOM 699 C C . GLY A 1 85 ? 18.008 18.691 15.949 1.00 94.44 85 GLY A C 1
ATOM 700 O O . GLY A 1 85 ? 17.834 19.879 16.200 1.00 94.44 85 GLY A O 1
ATOM 701 N N . ARG A 1 86 ? 17.846 18.210 14.711 1.00 95.00 86 ARG A N 1
ATOM 702 C CA . ARG A 1 86 ? 17.607 19.065 13.531 1.00 95.00 86 ARG A CA 1
ATOM 703 C C . ARG A 1 86 ? 16.139 19.237 13.156 1.00 95.00 86 ARG A C 1
ATOM 705 O O . ARG A 1 86 ? 15.821 20.089 12.332 1.00 95.00 86 ARG A O 1
ATOM 712 N N . ILE A 1 87 ? 15.248 18.416 13.709 1.00 95.44 87 ILE A N 1
ATOM 713 C CA . ILE A 1 87 ? 13.816 18.469 13.414 1.00 95.44 87 ILE A CA 1
ATOM 714 C C . ILE A 1 87 ? 13.038 18.610 14.714 1.00 95.44 87 ILE A C 1
ATOM 716 O O . ILE A 1 87 ? 13.136 17.774 15.611 1.00 95.44 87 ILE A O 1
ATOM 720 N N . ASN A 1 88 ? 12.191 19.634 14.768 1.00 93.38 88 ASN A N 1
ATOM 721 C CA . ASN A 1 88 ? 11.175 19.780 15.793 1.00 93.38 88 ASN A CA 1
ATOM 722 C C . ASN A 1 88 ? 9.814 19.359 15.222 1.00 93.38 88 ASN A C 1
ATOM 724 O O . ASN A 1 88 ? 9.365 19.859 14.193 1.00 93.38 88 ASN A O 1
ATOM 728 N N . LEU A 1 89 ? 9.151 18.422 15.902 1.00 91.50 89 LEU A N 1
ATOM 729 C CA . LEU A 1 89 ? 7.860 17.880 15.478 1.00 91.50 89 LEU A CA 1
ATOM 730 C C . LEU A 1 89 ? 6.778 18.960 15.316 1.00 91.50 89 LEU A C 1
ATOM 732 O O . LEU A 1 89 ? 5.930 18.825 14.439 1.00 91.50 89 LEU A O 1
ATOM 736 N N . TYR A 1 90 ? 6.801 20.015 16.136 1.00 91.88 90 TYR A N 1
ATOM 737 C CA . TYR A 1 90 ? 5.783 21.073 16.102 1.00 91.88 90 TYR A CA 1
ATOM 738 C C . TYR A 1 90 ? 5.831 21.938 14.840 1.00 91.88 90 TYR A C 1
ATOM 740 O O . TYR A 1 90 ? 4.830 22.560 14.498 1.00 91.88 90 TYR A O 1
ATOM 748 N N . ASP A 1 91 ? 6.934 21.889 14.094 1.00 91.50 91 ASP A N 1
ATOM 749 C CA . ASP A 1 91 ? 7.064 22.588 12.813 1.00 91.50 91 ASP A CA 1
ATOM 750 C C . ASP A 1 91 ? 6.483 21.762 11.648 1.00 91.50 91 ASP A C 1
ATOM 752 O O . ASP A 1 91 ? 6.516 22.173 10.486 1.00 91.50 91 ASP A O 1
ATOM 756 N N . LEU A 1 92 ? 5.961 20.563 11.933 1.00 90.62 92 LEU A N 1
ATOM 757 C CA . LEU A 1 92 ? 5.497 19.607 10.936 1.00 90.62 92 LEU A CA 1
ATOM 758 C C . LEU A 1 92 ? 3.997 19.354 11.057 1.00 90.62 92 LEU A C 1
ATOM 760 O O . LEU A 1 92 ? 3.479 18.987 12.104 1.00 90.62 92 LEU A O 1
ATOM 764 N N . MET A 1 93 ? 3.302 19.420 9.922 1.00 86.88 93 MET A N 1
ATOM 765 C CA . MET A 1 93 ? 1.872 19.095 9.872 1.00 86.88 93 MET A CA 1
ATOM 766 C C . MET A 1 93 ? 1.582 17.598 9.709 1.00 86.88 93 MET A C 1
ATOM 768 O O . MET A 1 93 ? 0.482 17.147 10.013 1.00 86.88 93 MET A O 1
ATOM 772 N N . THR A 1 94 ? 2.502 16.826 9.114 1.00 89.06 94 THR A N 1
ATOM 773 C CA . THR A 1 94 ? 2.196 15.458 8.660 1.00 89.06 94 THR A CA 1
ATOM 774 C C . THR A 1 94 ? 3.387 14.510 8.762 1.00 89.06 94 THR A C 1
ATOM 776 O O . THR A 1 94 ? 4.535 14.906 8.559 1.00 89.06 94 THR A O 1
ATOM 779 N N . LEU A 1 95 ? 3.104 13.223 8.972 1.00 89.19 95 LEU A N 1
ATOM 780 C CA . LEU A 1 95 ? 4.118 12.168 9.02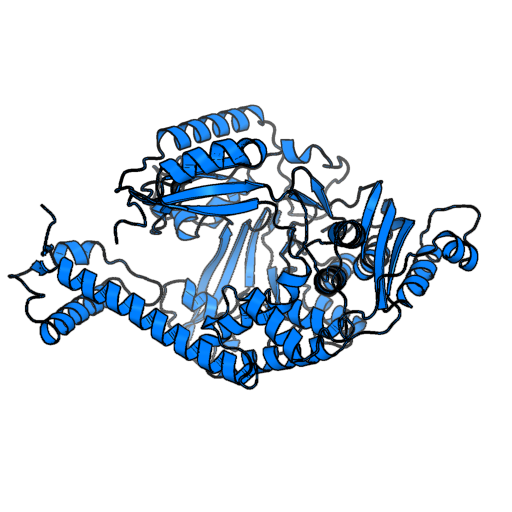5 1.00 89.19 95 LEU A CA 1
ATOM 781 C C . LEU A 1 95 ? 4.940 12.024 7.721 1.00 89.19 95 LEU A C 1
ATOM 783 O O . LEU A 1 95 ? 6.152 11.848 7.814 1.00 89.19 95 LEU A O 1
ATOM 787 N N . PRO A 1 96 ? 4.368 12.170 6.504 1.00 89.81 96 PRO A N 1
ATOM 788 C CA . PRO A 1 96 ? 5.175 12.186 5.282 1.00 89.81 96 PRO A CA 1
ATOM 789 C C . PRO A 1 96 ? 6.110 13.392 5.157 1.00 89.81 96 PRO A C 1
ATOM 791 O O . PRO A 1 96 ? 7.148 13.277 4.515 1.00 89.81 96 PRO A O 1
ATOM 794 N N . GLN A 1 97 ? 5.780 14.545 5.756 1.00 90.94 97 GLN A N 1
ATOM 795 C CA . GLN A 1 97 ? 6.736 15.658 5.846 1.00 90.94 97 GLN A CA 1
ATOM 796 C C . GLN A 1 97 ? 7.911 15.284 6.754 1.00 90.94 97 GLN A C 1
ATOM 798 O O . GLN A 1 97 ? 9.048 15.540 6.378 1.00 90.94 97 GLN A O 1
ATOM 803 N N . LEU A 1 98 ? 7.654 14.638 7.898 1.00 93.44 98 LEU A N 1
ATOM 804 C CA . LEU A 1 98 ? 8.721 14.142 8.771 1.00 93.44 98 LEU A CA 1
ATOM 805 C C . LEU A 1 98 ? 9.642 13.165 8.030 1.00 93.44 98 LEU A C 1
ATOM 807 O O . LEU A 1 98 ? 10.853 13.347 8.048 1.00 93.44 98 LEU A O 1
ATOM 811 N N . GLY A 1 99 ? 9.075 12.165 7.346 1.00 93.19 99 GLY A N 1
ATOM 812 C CA . GLY A 1 99 ? 9.857 11.188 6.580 1.00 93.19 99 GLY A CA 1
ATOM 813 C C . GLY A 1 99 ? 10.720 11.840 5.503 1.00 93.19 99 GLY A C 1
ATOM 814 O O . GLY A 1 99 ? 11.907 11.545 5.408 1.00 93.19 99 GLY A O 1
ATOM 815 N N . TYR A 1 100 ? 10.152 12.783 4.749 1.00 92.00 100 TYR A N 1
ATOM 816 C CA . TYR A 1 100 ? 10.900 13.558 3.760 1.00 92.00 100 TYR A CA 1
ATOM 817 C C . TYR A 1 100 ? 12.026 14.383 4.394 1.00 92.00 100 TYR A C 1
ATOM 819 O O . TYR A 1 100 ? 13.149 14.347 3.906 1.00 92.00 100 TYR A O 1
ATOM 827 N N . ASN A 1 101 ? 11.756 15.087 5.497 1.00 93.88 101 ASN A N 1
ATOM 828 C CA . ASN A 1 101 ? 12.763 15.907 6.168 1.00 93.88 101 ASN A CA 1
ATOM 829 C C . ASN A 1 101 ? 13.898 15.053 6.742 1.00 93.88 101 ASN A C 1
ATOM 831 O O . ASN A 1 101 ? 15.048 15.456 6.630 1.00 93.88 101 ASN A O 1
ATOM 835 N N . LEU A 1 102 ? 13.601 13.873 7.301 1.00 95.06 102 LEU A N 1
ATOM 836 C CA . LEU A 1 102 ? 14.618 12.934 7.791 1.00 95.06 102 LEU A CA 1
ATOM 837 C C . LEU A 1 102 ? 15.561 12.479 6.671 1.00 95.06 102 LEU A C 1
ATOM 839 O O . LEU A 1 102 ? 16.773 12.466 6.868 1.00 95.06 102 LEU A O 1
ATOM 843 N N . LEU A 1 103 ? 15.014 12.157 5.496 1.00 94.12 103 LEU A N 1
ATOM 844 C CA . LEU A 1 103 ? 15.808 11.799 4.315 1.00 94.12 103 LEU A CA 1
ATOM 845 C C . LEU A 1 103 ? 16.590 12.990 3.754 1.00 94.12 103 LEU A C 1
ATOM 847 O O . LEU A 1 103 ? 17.722 12.841 3.303 1.00 94.12 103 LEU A O 1
ATOM 851 N N . TYR A 1 104 ? 16.007 14.185 3.805 1.00 94.06 104 TYR A N 1
ATOM 852 C CA . TYR A 1 104 ? 16.679 15.403 3.374 1.00 94.06 104 TYR A CA 1
ATOM 853 C C . TYR A 1 104 ? 17.900 15.705 4.256 1.00 94.06 104 TYR A C 1
ATOM 855 O O . TYR A 1 104 ? 19.003 15.851 3.742 1.00 94.06 104 TYR A O 1
ATOM 863 N N . ILE A 1 105 ? 17.749 15.721 5.587 1.00 95.25 105 ILE A N 1
ATOM 864 C CA . ILE A 1 105 ? 18.862 16.039 6.503 1.00 95.25 105 ILE A CA 1
ATOM 865 C C . ILE A 1 105 ? 19.938 14.946 6.572 1.00 95.25 105 ILE A C 1
ATOM 867 O O . ILE A 1 105 ? 21.049 15.212 7.037 1.00 95.25 105 ILE A O 1
ATOM 871 N N . SER A 1 106 ? 19.618 13.716 6.158 1.00 94.12 106 SER A N 1
ATOM 872 C CA . SER A 1 106 ? 20.603 12.641 6.011 1.00 94.12 106 SER A CA 1
ATOM 873 C C . SER A 1 106 ? 21.368 12.733 4.687 1.00 94.12 106 SER A C 1
ATOM 875 O O . SER A 1 106 ? 22.292 11.957 4.462 1.00 94.12 106 SER A O 1
ATOM 877 N N . GLY A 1 107 ? 20.964 13.630 3.784 1.00 95.31 107 GLY A N 1
ATOM 878 C CA . GLY A 1 107 ? 21.495 13.725 2.429 1.00 95.31 107 GLY A CA 1
ATOM 879 C C . GLY A 1 107 ? 21.110 12.543 1.539 1.00 95.31 107 GLY A C 1
ATOM 880 O O . GLY A 1 107 ? 21.796 12.247 0.568 1.00 95.31 107 GLY A O 1
ATOM 881 N N . ALA A 1 108 ? 20.004 11.847 1.835 1.00 94.50 108 ALA A N 1
ATOM 882 C CA . ALA A 1 108 ? 19.471 10.803 0.949 1.00 94.50 108 ALA A CA 1
ATOM 883 C C . ALA A 1 108 ? 18.913 11.364 -0.370 1.00 94.50 108 ALA A C 1
ATOM 885 O O . ALA A 1 108 ? 18.585 10.598 -1.276 1.00 94.50 108 ALA A O 1
ATOM 886 N N . PHE A 1 109 ? 18.814 12.693 -0.472 1.00 94.56 109 PHE A N 1
ATOM 887 C CA . PHE A 1 109 ? 18.448 13.416 -1.686 1.00 94.56 109 PHE A CA 1
ATOM 888 C C . PHE A 1 109 ? 19.604 14.222 -2.289 1.00 94.56 109 PHE A C 1
ATOM 890 O O . PHE A 1 109 ? 19.384 14.953 -3.252 1.00 94.56 109 PHE A O 1
ATOM 897 N N . ASP A 1 110 ? 20.829 14.072 -1.774 1.00 95.75 110 ASP A N 1
ATOM 898 C CA . ASP A 1 110 ? 22.014 14.666 -2.397 1.00 95.75 110 ASP A CA 1
ATOM 899 C C . ASP A 1 110 ? 22.113 14.143 -3.842 1.00 95.75 110 ASP A C 1
ATOM 901 O O . ASP A 1 110 ? 22.047 12.932 -4.074 1.00 95.75 110 ASP A O 1
ATOM 905 N N . ASN A 1 111 ? 22.201 15.061 -4.811 1.00 96.12 111 ASN A N 1
ATOM 906 C CA . ASN A 1 111 ? 22.185 14.797 -6.260 1.00 96.12 111 ASN A CA 1
ATOM 907 C C . ASN A 1 111 ? 20.920 14.101 -6.807 1.00 96.12 111 ASN A C 1
ATOM 909 O O . ASN A 1 111 ? 20.917 13.630 -7.946 1.00 96.12 111 ASN A O 1
ATOM 913 N N . VAL A 1 112 ? 19.824 14.059 -6.043 1.00 95.88 112 VAL A N 1
ATOM 914 C CA . VAL A 1 112 ? 18.520 13.549 -6.492 1.00 95.88 112 VAL A CA 1
ATOM 915 C C . VAL A 1 112 ? 17.591 14.723 -6.784 1.00 95.88 112 VAL A C 1
ATOM 917 O O . VAL A 1 112 ? 17.265 15.515 -5.903 1.00 9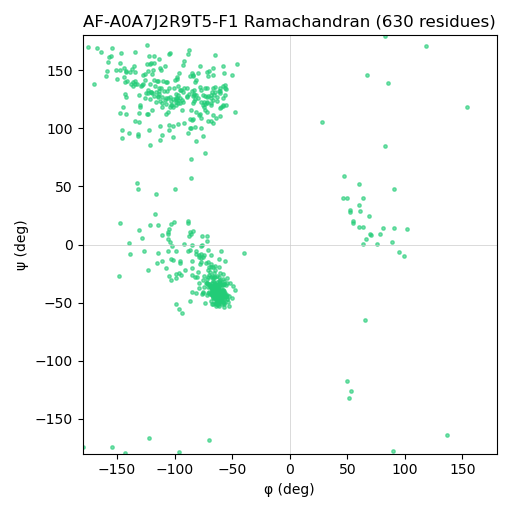5.88 112 VAL A O 1
ATOM 920 N N . TYR A 1 113 ? 17.117 14.820 -8.025 1.00 94.81 113 TYR A N 1
ATOM 921 C CA . TYR A 1 113 ? 16.326 15.967 -8.469 1.00 94.81 113 TYR A CA 1
ATOM 922 C C . TYR A 1 113 ? 14.820 15.704 -8.430 1.00 94.81 113 TYR A C 1
ATOM 924 O O . TYR A 1 113 ? 14.331 14.617 -8.751 1.00 94.81 113 TYR A O 1
ATOM 932 N N . GLU A 1 114 ? 14.059 16.741 -8.080 1.00 94.50 114 GLU A N 1
ATOM 933 C CA . GLU A 1 114 ? 12.610 16.748 -8.246 1.00 94.50 114 GLU A CA 1
ATOM 934 C C . GLU A 1 114 ? 12.214 17.233 -9.642 1.00 94.50 114 GLU A C 1
ATOM 936 O O . GLU A 1 114 ? 12.795 18.170 -10.191 1.00 94.50 114 GLU A O 1
ATOM 941 N N . PHE A 1 115 ? 11.142 16.665 -10.193 1.00 93.19 115 PHE A N 1
ATOM 942 C CA . PHE A 1 115 ? 10.649 17.031 -11.518 1.00 93.19 115 PHE A CA 1
ATOM 943 C C . PHE A 1 115 ? 9.296 17.737 -11.440 1.00 93.19 115 PHE A C 1
ATOM 945 O O . PHE A 1 115 ? 8.453 17.432 -10.592 1.00 93.19 115 PHE A O 1
ATOM 952 N N . ARG A 1 116 ? 9.040 18.631 -12.401 1.00 90.31 116 ARG A N 1
ATOM 953 C CA . ARG A 1 116 ? 7.743 19.294 -12.614 1.00 90.31 116 ARG A CA 1
ATOM 954 C C . ARG A 1 116 ? 7.224 19.068 -14.035 1.00 90.31 116 ARG A C 1
ATOM 956 O O . ARG A 1 116 ? 7.943 18.576 -14.902 1.00 90.31 116 ARG A O 1
ATOM 963 N N . LEU A 1 117 ? 5.976 19.476 -14.275 1.00 89.00 117 LEU A N 1
ATOM 964 C CA . LEU A 1 117 ? 5.350 19.505 -15.604 1.00 89.00 117 LEU A CA 1
ATOM 965 C C . LEU A 1 117 ? 5.469 18.156 -16.342 1.00 89.00 117 LEU A C 1
ATOM 967 O O . LEU A 1 117 ? 5.151 17.125 -15.757 1.00 89.00 117 LEU A O 1
ATOM 971 N N . HIS A 1 118 ? 5.880 18.164 -17.613 1.00 90.69 118 HIS A N 1
ATOM 972 C CA . HIS A 1 118 ? 5.799 17.027 -18.529 1.00 90.69 118 HIS A CA 1
ATOM 973 C C . HIS A 1 118 ? 6.633 15.814 -18.089 1.00 90.69 118 HIS A C 1
ATOM 975 O O . HIS A 1 118 ? 6.118 14.700 -18.157 1.00 90.69 118 HIS A O 1
ATOM 981 N N . VAL A 1 119 ? 7.860 16.006 -17.582 1.00 93.44 119 VAL A N 1
ATOM 982 C CA . VAL A 1 119 ? 8.713 14.894 -17.110 1.00 93.44 119 VAL A CA 1
ATOM 983 C C . VAL A 1 119 ? 8.055 14.195 -15.923 1.00 93.44 119 VAL A C 1
ATOM 985 O O . VAL A 1 119 ? 7.827 12.984 -15.944 1.00 93.44 119 VAL A O 1
ATOM 988 N N . ARG A 1 120 ? 7.644 14.978 -14.917 1.00 94.50 120 ARG A N 1
ATOM 989 C CA . ARG A 1 120 ? 6.927 14.466 -13.744 1.00 94.50 120 ARG A CA 1
ATOM 990 C C . ARG A 1 120 ? 5.631 13.769 -14.140 1.00 94.50 120 ARG A C 1
ATOM 992 O O . ARG A 1 120 ? 5.327 12.699 -13.619 1.00 94.50 120 ARG A O 1
ATOM 999 N N . ASP A 1 121 ? 4.843 14.377 -15.026 1.00 93.25 121 ASP A N 1
ATOM 1000 C CA . ASP A 1 121 ? 3.553 13.830 -15.449 1.00 93.25 121 ASP A CA 1
ATOM 1001 C C . ASP A 1 121 ? 3.718 12.524 -16.231 1.00 93.25 121 ASP A C 1
ATOM 1003 O O . ASP A 1 121 ? 2.947 11.593 -16.018 1.00 93.25 121 ASP A O 1
ATOM 1007 N N . PHE A 1 122 ? 4.755 12.416 -17.070 1.00 95.94 122 PHE A N 1
ATOM 1008 C CA . PHE A 1 122 ? 5.110 11.179 -17.761 1.00 95.94 122 PHE A CA 1
ATOM 1009 C C . PHE A 1 122 ? 5.455 10.065 -16.766 1.00 95.94 122 PHE A C 1
ATOM 1011 O O . PHE A 1 122 ? 4.825 9.009 -16.799 1.00 95.94 122 PHE A O 1
ATOM 1018 N N . MET A 1 123 ? 6.380 10.318 -15.833 1.00 96.25 123 MET A N 1
ATOM 1019 C CA . MET A 1 123 ? 6.786 9.327 -14.828 1.00 96.25 123 MET A CA 1
ATOM 1020 C C . MET A 1 123 ? 5.628 8.937 -13.897 1.00 96.25 123 MET A C 1
ATOM 1022 O O . MET A 1 123 ? 5.477 7.772 -13.533 1.00 96.25 123 MET A O 1
ATOM 1026 N N . SER A 1 124 ? 4.736 9.880 -13.571 1.00 94.75 124 SER A N 1
ATOM 1027 C CA . SER A 1 124 ? 3.568 9.631 -12.706 1.00 94.75 124 SER A CA 1
ATOM 1028 C C . SER A 1 124 ? 2.556 8.655 -13.313 1.00 94.75 124 SER A C 1
ATOM 1030 O O . SER A 1 124 ? 1.720 8.099 -12.597 1.00 94.75 124 SER A O 1
ATOM 1032 N N . LYS A 1 125 ? 2.596 8.423 -14.633 1.00 94.25 125 LYS A N 1
ATOM 1033 C CA . LYS A 1 125 ? 1.726 7.432 -15.287 1.00 94.25 125 LYS A CA 1
ATOM 1034 C C . LYS A 1 125 ? 2.111 5.996 -14.929 1.00 94.25 125 LYS A C 1
ATOM 1036 O O . LYS A 1 125 ? 1.227 5.142 -14.915 1.00 94.25 125 LYS A O 1
ATOM 1041 N N . ALA A 1 126 ? 3.376 5.749 -14.584 1.00 94.12 126 ALA A N 1
ATOM 1042 C CA . ALA A 1 126 ? 3.842 4.456 -14.086 1.00 94.12 126 ALA A CA 1
ATOM 1043 C C . ALA A 1 126 ? 3.508 4.229 -12.594 1.00 94.12 126 ALA A C 1
ATOM 1045 O O . ALA A 1 126 ? 3.593 3.102 -12.113 1.00 94.12 126 ALA A O 1
ATOM 1046 N N . THR A 1 127 ? 3.057 5.257 -11.857 1.00 93.81 127 THR A N 1
ATOM 1047 C CA . THR A 1 127 ? 2.731 5.136 -10.428 1.00 93.81 127 THR A CA 1
ATOM 1048 C C . THR A 1 127 ? 1.516 4.232 -10.194 1.00 93.81 127 THR A C 1
ATOM 1050 O O . THR A 1 127 ? 0.352 4.627 -10.377 1.00 93.81 127 THR A O 1
ATOM 1053 N N . LYS A 1 128 ? 1.791 3.014 -9.721 1.00 90.62 128 LYS A N 1
ATOM 1054 C CA . LYS A 1 128 ? 0.806 1.985 -9.362 1.00 90.62 128 LYS A CA 1
ATOM 1055 C C . LYS A 1 128 ? 1.125 1.453 -7.972 1.00 90.62 128 LYS A C 1
ATOM 1057 O O . LYS A 1 128 ? 2.200 0.900 -7.766 1.00 90.62 128 LYS A O 1
ATOM 1062 N N . GLY A 1 129 ? 0.187 1.628 -7.042 1.00 87.75 129 GLY A N 1
ATOM 1063 C CA . GLY A 1 129 ? 0.325 1.130 -5.672 1.00 87.75 129 GLY A CA 1
ATOM 1064 C C . GLY A 1 129 ? 0.237 -0.396 -5.568 1.00 87.75 129 GLY A C 1
ATOM 1065 O O . GLY A 1 129 ? 0.236 -1.099 -6.579 1.00 87.75 129 GLY A O 1
ATOM 1066 N N . GLY A 1 130 ? 0.107 -0.880 -4.331 1.00 85.94 130 GLY A N 1
ATOM 1067 C CA . GLY A 1 130 ? -0.002 -2.302 -4.008 1.00 85.94 130 GLY A CA 1
ATOM 1068 C C . GLY A 1 130 ? -1.057 -3.062 -4.816 1.00 85.94 130 GLY A C 1
ATOM 1069 O O . GLY A 1 130 ? -2.124 -2.533 -5.161 1.00 85.94 130 GLY A O 1
ATOM 1070 N N . VAL A 1 131 ? -0.744 -4.324 -5.108 1.00 87.25 131 VAL A N 1
ATOM 1071 C CA . VAL A 1 131 ? -1.613 -5.222 -5.869 1.00 87.25 131 VAL A CA 1
ATOM 1072 C C . VAL A 1 131 ? -2.659 -5.820 -4.950 1.00 87.25 131 VAL A C 1
ATOM 1074 O O . VAL A 1 131 ? -2.311 -6.416 -3.944 1.00 87.25 131 VAL A O 1
ATOM 1077 N N . CYS A 1 132 ? -3.941 -5.682 -5.284 1.00 90.06 132 CYS A N 1
ATOM 1078 C CA . CYS A 1 132 ? -4.989 -6.329 -4.503 1.00 90.06 132 CYS A CA 1
ATOM 1079 C C . CYS A 1 132 ? -6.103 -6.837 -5.407 1.00 90.06 132 CYS A C 1
ATOM 1081 O O . CYS A 1 132 ? -6.821 -6.028 -6.011 1.00 90.06 132 CYS A O 1
ATOM 1083 N N . CYS A 1 133 ? -6.200 -8.161 -5.476 1.00 87.81 133 CYS A N 1
ATOM 1084 C CA . CYS A 1 133 ? -7.040 -8.931 -6.381 1.00 87.81 133 CYS A CA 1
ATOM 1085 C C . CYS A 1 133 ? -7.277 -10.335 -5.805 1.00 87.81 133 CYS A C 1
ATOM 1087 O O . CYS A 1 133 ? -6.488 -10.831 -4.997 1.00 87.81 133 CYS A O 1
ATOM 1089 N N . THR A 1 134 ? -8.362 -10.964 -6.242 1.00 88.56 134 THR A N 1
ATOM 1090 C CA . THR A 1 134 ? -8.575 -12.406 -6.103 1.00 88.56 134 THR A CA 1
ATOM 1091 C C . THR A 1 134 ? -8.049 -13.121 -7.344 1.00 88.56 134 THR A C 1
ATOM 1093 O O . THR A 1 134 ? -7.909 -12.509 -8.408 1.00 88.56 134 THR A O 1
ATOM 1096 N N . ALA A 1 135 ? -7.744 -14.412 -7.216 1.00 87.56 135 ALA A N 1
ATOM 1097 C CA . ALA A 1 135 ? -7.371 -15.237 -8.356 1.00 87.56 135 ALA A CA 1
ATOM 1098 C C . ALA A 1 135 ? -8.460 -15.170 -9.435 1.00 87.56 135 ALA A C 1
ATOM 1100 O O . ALA A 1 135 ? -9.657 -15.234 -9.144 1.00 87.56 135 ALA A O 1
ATOM 1101 N N . TYR A 1 136 ? -8.021 -14.980 -10.675 1.00 84.19 136 TYR A N 1
ATOM 1102 C CA . TYR A 1 136 ? -8.829 -14.849 -11.883 1.00 84.19 136 TYR A CA 1
ATOM 1103 C C . TYR A 1 136 ? -9.899 -13.746 -11.817 1.00 84.19 136 TYR A C 1
ATOM 1105 O O . TYR A 1 136 ? -10.870 -13.786 -12.565 1.00 84.19 136 TYR A O 1
ATOM 1113 N N . ASN A 1 137 ? -9.740 -12.766 -10.914 1.00 81.88 137 ASN A N 1
ATOM 1114 C CA . ASN A 1 137 ? -10.764 -11.766 -10.588 1.00 81.88 137 ASN A CA 1
ATOM 1115 C C . ASN A 1 137 ? -12.132 -12.388 -10.214 1.00 81.88 137 ASN A C 1
ATOM 1117 O O . ASN A 1 137 ? -13.175 -11.758 -10.404 1.00 81.88 137 ASN A O 1
ATOM 1121 N N . ALA A 1 138 ? -12.128 -13.612 -9.677 1.00 81.94 138 ALA A N 1
ATOM 1122 C CA . ALA A 1 138 ? -13.322 -14.376 -9.325 1.00 81.94 138 ALA A CA 1
ATOM 1123 C C . ALA A 1 138 ? -13.570 -14.408 -7.807 1.00 81.94 138 ALA A C 1
ATOM 1125 O O . ALA A 1 138 ? -12.685 -14.080 -7.009 1.00 81.94 138 ALA A O 1
ATOM 1126 N N . MET A 1 139 ? -14.790 -14.793 -7.423 1.00 85.38 139 MET A N 1
ATOM 1127 C CA . MET A 1 139 ? -15.127 -15.135 -6.040 1.00 85.38 139 MET A CA 1
ATOM 1128 C C . MET A 1 139 ? -14.754 -16.594 -5.774 1.00 85.38 139 MET A C 1
ATOM 1130 O O . MET A 1 139 ? -14.924 -17.433 -6.654 1.00 85.38 139 MET A O 1
ATOM 1134 N N . TRP A 1 140 ? -14.304 -16.904 -4.562 1.00 84.69 140 TRP A N 1
ATOM 1135 C CA . TRP A 1 140 ? -13.891 -18.252 -4.177 1.00 84.69 140 TRP A CA 1
ATOM 1136 C C . TRP A 1 140 ? -14.507 -18.649 -2.843 1.00 84.69 140 TRP A C 1
ATOM 1138 O O . TRP A 1 140 ? -14.504 -17.858 -1.899 1.00 84.69 140 TRP A O 1
ATOM 1148 N N . LYS A 1 141 ? -14.975 -19.893 -2.766 1.00 90.25 141 LYS A N 1
ATOM 1149 C CA . LYS A 1 141 ? -15.194 -20.631 -1.524 1.00 90.25 141 LYS A CA 1
ATOM 1150 C C . LYS A 1 141 ? -14.202 -21.787 -1.526 1.00 90.25 141 LYS A C 1
ATOM 1152 O O . LYS A 1 141 ? -14.102 -22.480 -2.535 1.00 90.25 141 LYS A O 1
ATOM 1157 N N . VAL A 1 142 ? -13.492 -21.987 -0.425 1.00 88.12 142 VAL A N 1
ATOM 1158 C CA . VAL A 1 142 ? -12.603 -23.136 -0.259 1.00 88.12 142 VAL A CA 1
ATOM 1159 C C . VAL A 1 142 ? -12.762 -23.748 1.118 1.00 88.12 142 VAL A C 1
ATOM 1161 O O . VAL A 1 142 ? -12.859 -23.025 2.104 1.00 88.12 142 VAL A O 1
ATOM 1164 N N . ASP A 1 143 ? -12.742 -25.075 1.163 1.00 90.50 143 ASP A N 1
ATOM 1165 C CA . ASP A 1 143 ? -12.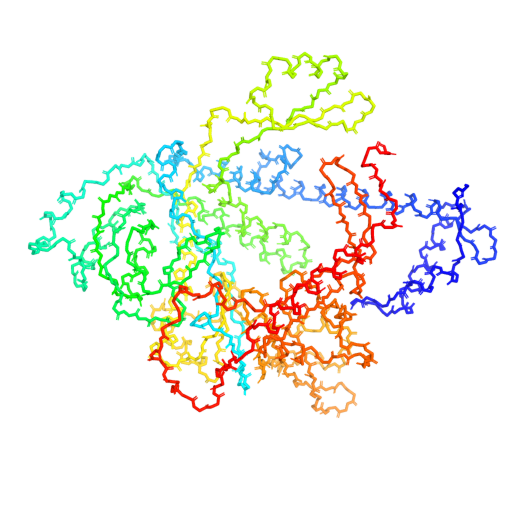799 -25.887 2.381 1.00 90.50 143 ASP A CA 1
ATOM 1166 C C . ASP A 1 143 ? -11.485 -26.684 2.530 1.00 90.50 143 ASP A C 1
ATOM 1168 O O . ASP A 1 143 ? -11.476 -27.883 2.794 1.00 90.50 143 ASP A O 1
ATOM 1172 N N . ILE A 1 144 ? -10.357 -26.003 2.285 1.00 86.56 144 ILE A N 1
ATOM 1173 C CA . ILE A 1 144 ? -8.996 -26.528 2.458 1.00 86.56 144 ILE A CA 1
ATOM 1174 C C . ILE A 1 144 ? -8.206 -25.647 3.421 1.00 86.56 144 ILE A C 1
ATOM 1176 O O . ILE A 1 144 ? -8.549 -24.486 3.659 1.00 86.56 144 ILE A O 1
ATOM 1180 N N . GLN A 1 145 ? -7.112 -26.197 3.946 1.00 90.31 145 GLN A N 1
ATOM 1181 C CA . GLN A 1 145 ? -6.225 -25.460 4.831 1.00 90.31 145 GLN A CA 1
ATOM 1182 C C . GLN A 1 145 ? -5.477 -24.344 4.089 1.00 90.31 145 GLN A C 1
ATOM 1184 O O . GLN A 1 145 ? -4.718 -24.614 3.157 1.00 90.31 145 GLN A O 1
ATOM 1189 N N . MET A 1 146 ? -5.668 -23.096 4.520 1.00 90.31 146 MET A N 1
ATOM 1190 C CA . MET A 1 146 ? -5.045 -21.904 3.934 1.00 90.31 146 MET A CA 1
ATOM 1191 C C . MET A 1 146 ? -4.186 -21.164 4.966 1.00 90.31 146 MET A C 1
ATOM 1193 O O . MET A 1 146 ? -4.552 -21.080 6.137 1.00 90.31 146 MET A O 1
ATOM 1197 N N . GLU A 1 147 ? -3.102 -20.545 4.508 1.00 89.94 147 GLU A N 1
ATOM 1198 C CA . GLU A 1 147 ? -2.199 -19.667 5.261 1.00 89.94 147 GLU A CA 1
ATOM 1199 C C . GLU A 1 147 ? -2.267 -18.232 4.735 1.00 89.94 147 GLU A C 1
ATOM 1201 O O . GLU A 1 147 ? -2.350 -18.027 3.527 1.00 89.94 147 GLU A O 1
ATOM 1206 N N . ASP A 1 148 ? -2.220 -17.241 5.631 1.00 89.56 148 ASP A N 1
ATOM 1207 C CA . ASP A 1 148 ? -2.130 -15.808 5.293 1.00 89.56 148 ASP A CA 1
ATOM 1208 C C . ASP A 1 148 ? -0.679 -15.349 5.481 1.00 89.56 148 ASP A C 1
ATOM 1210 O O . ASP A 1 148 ? -0.258 -15.018 6.593 1.00 89.56 148 ASP A O 1
ATOM 1214 N N . LEU A 1 149 ? 0.108 -15.407 4.402 1.00 90.88 149 LEU A N 1
ATOM 1215 C CA . LEU A 1 149 ? 1.514 -15.010 4.406 1.00 90.88 149 LEU A CA 1
ATOM 1216 C C . LEU A 1 149 ? 1.628 -13.496 4.198 1.00 90.88 149 LEU A C 1
ATOM 1218 O O . LEU A 1 149 ? 1.212 -12.994 3.158 1.00 90.88 149 LEU A O 1
ATOM 1222 N N . ASP A 1 150 ? 2.255 -12.785 5.136 1.00 90.12 150 ASP A N 1
ATOM 1223 C CA . ASP A 1 150 ? 2.455 -11.327 5.103 1.00 90.12 150 ASP A CA 1
ATOM 1224 C C . ASP A 1 150 ? 3.949 -10.971 5.119 1.00 90.12 150 ASP A C 1
ATOM 1226 O O . ASP A 1 150 ? 4.707 -11.483 5.951 1.00 90.12 150 ASP A O 1
ATOM 1230 N N . VAL A 1 151 ? 4.388 -10.098 4.205 1.00 90.12 151 VAL A N 1
ATOM 1231 C CA . VAL A 1 151 ? 5.790 -9.661 4.116 1.00 90.12 151 VAL A CA 1
ATOM 1232 C C . VAL A 1 151 ? 6.125 -8.666 5.228 1.00 90.12 151 VAL A C 1
ATOM 1234 O O . VAL A 1 151 ? 5.633 -7.534 5.273 1.00 90.12 151 VAL A O 1
ATOM 1237 N N . ASN A 1 152 ? 7.094 -9.019 6.070 1.00 87.56 152 ASN A N 1
ATOM 1238 C CA . ASN A 1 152 ? 7.591 -8.148 7.125 1.00 87.56 152 ASN A CA 1
ATOM 1239 C C . ASN A 1 152 ? 8.256 -6.887 6.549 1.00 87.56 152 ASN A C 1
ATOM 1241 O O . ASN A 1 152 ? 9.381 -6.925 6.056 1.00 87.56 152 ASN A O 1
ATOM 1245 N N . GLN A 1 153 ? 7.597 -5.733 6.705 1.00 89.25 153 GLN A N 1
ATOM 1246 C CA . GLN A 1 153 ? 8.127 -4.418 6.303 1.00 89.25 153 GLN A CA 1
ATOM 1247 C C . GLN A 1 153 ? 8.439 -4.325 4.796 1.00 89.25 153 GLN A C 1
ATOM 1249 O O . GLN A 1 153 ? 9.530 -3.905 4.414 1.00 89.25 153 GLN A O 1
ATOM 1254 N N . GLN A 1 154 ? 7.470 -4.678 3.944 1.00 92.19 154 GLN A N 1
ATOM 1255 C CA . GLN A 1 154 ? 7.638 -4.747 2.486 1.00 92.19 154 GLN A CA 1
ATOM 1256 C C . GLN A 1 154 ? 8.216 -3.468 1.845 1.00 92.19 154 GLN A C 1
ATOM 1258 O O . GLN A 1 154 ? 9.209 -3.547 1.125 1.00 92.19 154 GLN A O 1
ATOM 1263 N N . TYR A 1 155 ? 7.636 -2.284 2.089 1.00 93.62 155 TYR A N 1
ATOM 1264 C CA . TYR A 1 155 ? 8.147 -1.039 1.486 1.00 93.62 155 TYR A CA 1
ATOM 1265 C C . TYR A 1 155 ? 9.557 -0.666 1.977 1.00 93.62 155 TYR A C 1
ATOM 1267 O O . TYR A 1 155 ? 10.393 -0.344 1.134 1.00 93.62 155 TYR A O 1
ATOM 1275 N N . PRO A 1 156 ? 9.878 -0.755 3.284 1.00 93.69 156 PRO A N 1
ATOM 1276 C CA . PRO A 1 156 ? 11.260 -0.631 3.748 1.00 93.69 156 PRO A CA 1
ATOM 1277 C C . PRO A 1 156 ? 12.224 -1.616 3.088 1.00 93.69 156 PRO A C 1
ATOM 1279 O O . PRO A 1 156 ? 13.298 -1.219 2.645 1.00 93.69 156 PRO A O 1
ATOM 1282 N N . HIS A 1 157 ? 11.830 -2.886 2.963 1.00 93.50 157 HIS A N 1
ATOM 1283 C CA . HIS A 1 157 ? 12.644 -3.884 2.278 1.00 93.50 157 HIS A CA 1
ATOM 1284 C C . HIS A 1 157 ? 12.898 -3.500 0.814 1.00 93.50 157 HIS A C 1
ATOM 1286 O O . HIS A 1 157 ? 14.026 -3.600 0.335 1.00 93.50 157 HIS A O 1
ATOM 1292 N N . ALA A 1 158 ? 11.874 -2.994 0.124 1.00 94.38 158 ALA A N 1
ATOM 1293 C CA . ALA A 1 158 ? 11.985 -2.511 -1.246 1.00 94.38 158 ALA A CA 1
ATOM 1294 C C . ALA A 1 158 ? 12.949 -1.320 -1.373 1.00 94.38 158 ALA A C 1
ATOM 1296 O O . ALA A 1 158 ? 13.775 -1.310 -2.283 1.00 94.38 158 ALA A O 1
ATOM 1297 N N . MET A 1 159 ? 12.898 -0.358 -0.442 1.00 94.25 159 MET A N 1
ATOM 1298 C CA . MET A 1 159 ? 13.837 0.775 -0.391 1.00 94.25 159 MET A CA 1
ATOM 1299 C C . MET A 1 159 ? 15.287 0.322 -0.200 1.00 94.25 159 MET A C 1
ATOM 1301 O O . MET A 1 159 ? 16.186 0.882 -0.819 1.00 94.25 159 MET A O 1
ATOM 1305 N N . ILE A 1 160 ? 15.511 -0.711 0.616 1.00 94.12 160 ILE A N 1
ATOM 1306 C CA . ILE A 1 160 ? 16.841 -1.296 0.815 1.00 94.12 160 ILE A CA 1
ATOM 1307 C C . ILE A 1 160 ? 17.301 -2.006 -0.467 1.00 94.12 160 ILE A C 1
ATOM 1309 O O . ILE A 1 160 ? 18.402 -1.745 -0.950 1.00 94.12 160 ILE A O 1
ATOM 1313 N N . LYS A 1 161 ? 16.444 -2.852 -1.061 1.00 93.31 161 LYS A N 1
ATOM 1314 C CA . LYS A 1 161 ? 16.740 -3.630 -2.279 1.00 93.31 161 LYS A CA 1
ATOM 1315 C C . LYS A 1 161 ? 17.016 -2.776 -3.508 1.00 93.31 161 LYS A C 1
ATOM 1317 O O . LYS A 1 161 ? 17.841 -3.157 -4.333 1.00 93.31 161 LYS A O 1
ATOM 1322 N N . MET A 1 162 ? 16.346 -1.634 -3.647 1.00 92.50 162 MET A N 1
ATOM 1323 C CA . MET A 1 162 ? 16.639 -0.719 -4.747 1.00 92.50 162 MET A CA 1
ATOM 1324 C C . MET A 1 162 ? 17.997 -0.017 -4.582 1.00 92.50 162 MET A C 1
ATOM 1326 O O . MET A 1 162 ? 18.389 0.716 -5.476 1.00 92.50 162 MET A O 1
ATOM 1330 N N . GLY A 1 163 ? 18.737 -0.197 -3.483 1.00 89.50 163 GLY A N 1
ATOM 1331 C CA . GLY A 1 163 ? 20.115 0.300 -3.368 1.00 89.50 163 GLY A CA 1
ATOM 1332 C C . GLY A 1 163 ? 20.265 1.826 -3.419 1.00 89.50 163 GLY A C 1
ATOM 1333 O O . GLY A 1 163 ? 21.368 2.316 -3.631 1.00 89.50 163 GLY A O 1
ATOM 1334 N N . GLY A 1 164 ? 19.173 2.576 -3.244 1.00 91.88 164 GLY A N 1
ATOM 1335 C CA . GLY A 1 164 ? 19.162 4.036 -3.302 1.00 91.88 164 GLY A CA 1
ATOM 1336 C C . GLY A 1 164 ? 18.287 4.635 -4.401 1.00 91.88 164 GLY A C 1
ATOM 1337 O O . GLY A 1 164 ? 17.771 3.939 -5.277 1.00 91.88 164 GLY A O 1
ATOM 1338 N N . VAL A 1 165 ? 18.109 5.956 -4.350 1.00 94.56 165 VAL A N 1
ATOM 1339 C CA . VAL A 1 165 ? 17.366 6.713 -5.372 1.00 94.56 165 VAL A CA 1
ATOM 1340 C C . VAL A 1 165 ? 18.323 7.144 -6.478 1.00 94.56 165 VAL A C 1
ATOM 1342 O O . VAL A 1 165 ? 19.410 7.631 -6.184 1.00 94.56 165 VAL A O 1
ATOM 1345 N N . SER A 1 166 ? 17.933 6.978 -7.743 1.00 96.25 166 SER A N 1
ATOM 1346 C CA . SER A 1 166 ? 18.771 7.376 -8.880 1.00 96.25 166 SER A CA 1
ATOM 1347 C C . SER A 1 166 ? 19.059 8.878 -8.872 1.00 96.25 166 SER A C 1
ATOM 1349 O O . SER A 1 166 ? 18.142 9.692 -8.694 1.00 96.25 166 SER A O 1
ATOM 1351 N N . MET A 1 167 ? 20.336 9.206 -9.057 1.00 97.25 167 MET A N 1
ATOM 1352 C CA . MET A 1 167 ? 20.879 10.561 -9.084 1.00 97.25 167 MET A CA 1
ATOM 1353 C C . MET A 1 167 ? 20.816 11.156 -10.495 1.00 97.25 167 MET A C 1
ATOM 1355 O O . MET A 1 167 ? 20.575 10.447 -11.474 1.00 97.25 167 MET A O 1
ATOM 1359 N N . GLY A 1 168 ? 21.033 12.466 -10.585 1.00 96.25 168 GLY A N 1
ATOM 1360 C CA . GLY A 1 168 ? 21.133 13.180 -11.853 1.00 96.25 168 GLY A CA 1
ATOM 1361 C C . GLY A 1 168 ? 19.791 13.574 -12.469 1.00 96.25 168 GLY A C 1
ATOM 1362 O O . GLY A 1 168 ? 18.704 13.329 -11.930 1.00 96.25 168 GLY A O 1
ATOM 1363 N N . LEU A 1 169 ? 19.873 14.241 -13.620 1.00 96.06 169 LEU A N 1
ATOM 1364 C CA . LEU A 1 169 ? 18.701 14.647 -14.390 1.00 96.06 169 LEU A CA 1
ATOM 1365 C C . LEU A 1 169 ? 18.214 13.502 -15.282 1.00 96.06 169 LEU A C 1
ATOM 1367 O O . LEU A 1 169 ? 18.995 12.739 -15.841 1.00 96.06 169 LEU A O 1
ATOM 1371 N N . ALA A 1 170 ? 16.899 13.425 -15.473 1.00 96.38 170 ALA A N 1
ATOM 1372 C CA . ALA A 1 170 ? 16.295 12.458 -16.378 1.00 96.38 170 ALA A CA 1
ATOM 1373 C C . ALA A 1 170 ? 16.743 12.701 -17.831 1.00 96.38 170 ALA A C 1
ATOM 1375 O O . ALA A 1 170 ? 16.498 13.776 -18.387 1.00 96.38 170 ALA A O 1
ATOM 1376 N N . LYS A 1 171 ? 17.319 11.681 -18.472 1.00 97.19 171 LYS A N 1
ATOM 1377 C CA . LYS A 1 171 ? 17.759 11.718 -19.876 1.00 97.19 171 LYS A CA 1
ATOM 1378 C C . LYS A 1 171 ? 16.725 11.046 -20.773 1.00 97.19 171 LYS A C 1
ATOM 1380 O O . LYS A 1 171 ? 16.108 10.056 -20.386 1.00 97.19 171 LYS A O 1
ATOM 1385 N N . VAL A 1 172 ? 16.488 11.591 -21.966 1.00 96.62 172 VAL A N 1
ATOM 1386 C CA . VAL A 1 172 ? 15.528 11.017 -22.927 1.00 96.62 172 VAL A CA 1
ATOM 1387 C C . VAL A 1 172 ? 16.137 9.774 -23.575 1.00 96.62 172 VAL A C 1
ATOM 1389 O O . VAL A 1 172 ? 17.238 9.833 -24.116 1.00 96.62 172 VAL A O 1
ATOM 1392 N N . LEU A 1 173 ? 15.412 8.653 -23.564 1.00 92.56 173 LEU A N 1
ATOM 1393 C CA . LEU A 1 173 ? 15.834 7.435 -24.260 1.00 92.56 173 LEU A CA 1
ATOM 1394 C C . LEU A 1 173 ? 15.783 7.634 -25.780 1.00 92.56 173 LEU A C 1
ATOM 1396 O O . LEU A 1 173 ? 14.712 7.872 -26.343 1.00 92.56 173 LEU A O 1
ATOM 1400 N N . ASN A 1 174 ? 16.920 7.450 -26.455 1.00 88.06 174 ASN A N 1
ATOM 1401 C CA . ASN A 1 174 ? 16.971 7.342 -27.912 1.00 88.06 174 ASN A CA 1
ATOM 1402 C C . ASN A 1 174 ? 16.601 5.910 -28.329 1.00 88.06 174 ASN A C 1
ATOM 1404 O O . ASN A 1 174 ? 17.455 5.025 -28.419 1.00 88.06 174 ASN A O 1
ATOM 1408 N N . THR A 1 175 ? 15.308 5.679 -28.541 1.00 81.44 175 THR A N 1
ATOM 1409 C CA . THR A 1 175 ? 14.766 4.349 -28.840 1.00 81.44 175 THR A CA 1
ATOM 1410 C C . THR A 1 175 ? 15.326 3.771 -30.133 1.00 81.44 175 THR A C 1
ATOM 1412 O O . THR A 1 175 ? 15.673 2.595 -30.164 1.00 81.44 175 THR A O 1
ATOM 1415 N N . GLU A 1 176 ? 15.493 4.589 -31.172 1.00 80.94 176 GLU A N 1
ATOM 1416 C CA . GLU A 1 176 ? 16.043 4.156 -32.457 1.00 80.94 176 GLU A CA 1
ATOM 1417 C C . GLU A 1 176 ? 17.478 3.633 -32.318 1.00 80.94 176 GLU A C 1
ATOM 1419 O O . GLU A 1 176 ? 17.788 2.540 -32.796 1.00 80.94 176 GLU A O 1
ATOM 1424 N N . LYS A 1 177 ? 18.340 4.364 -31.598 1.00 81.62 177 LYS A N 1
ATOM 1425 C CA . LYS A 1 177 ? 19.709 3.920 -31.305 1.00 81.62 177 LYS A CA 1
ATOM 1426 C C . LYS A 1 177 ? 19.707 2.583 -30.561 1.00 81.62 177 LYS A C 1
ATOM 1428 O O . LYS A 1 177 ? 20.482 1.699 -30.910 1.00 81.62 177 LYS A O 1
ATOM 1433 N N . ILE A 1 178 ? 18.827 2.412 -29.573 1.00 79.25 178 ILE A N 1
ATOM 1434 C CA . ILE A 1 178 ? 18.733 1.161 -28.808 1.00 79.25 178 ILE A CA 1
ATOM 1435 C C . ILE A 1 178 ? 18.310 0.001 -29.717 1.00 79.25 178 ILE A C 1
ATOM 1437 O O . ILE A 1 178 ? 18.983 -1.029 -29.720 1.00 79.25 178 ILE A O 1
ATOM 1441 N N . TYR A 1 179 ? 17.275 0.172 -30.544 1.00 80.69 179 TYR A N 1
ATOM 1442 C CA . TYR A 1 179 ? 16.831 -0.871 -31.477 1.00 80.69 179 TYR A CA 1
ATOM 1443 C C . TYR A 1 179 ? 17.925 -1.289 -32.465 1.00 80.69 179 TYR A C 1
ATOM 1445 O O . TYR A 1 179 ? 18.141 -2.487 -32.648 1.00 80.69 179 TYR A O 1
ATOM 1453 N N . ARG A 1 180 ? 18.676 -0.334 -33.034 1.00 77.00 180 ARG A N 1
ATOM 1454 C CA . ARG A 1 180 ? 19.793 -0.631 -33.955 1.00 77.00 180 ARG A CA 1
ATOM 1455 C C . ARG A 1 180 ? 20.849 -1.542 -33.326 1.00 77.00 180 ARG A C 1
ATOM 1457 O O . ARG A 1 180 ? 21.429 -2.372 -34.010 1.00 77.00 180 ARG A O 1
ATOM 1464 N N . THR A 1 181 ? 21.083 -1.421 -32.020 1.00 71.44 181 THR A N 1
ATOM 1465 C CA . THR A 1 181 ? 22.102 -2.231 -31.334 1.00 71.44 181 THR A CA 1
ATOM 1466 C C . THR A 1 181 ? 21.671 -3.667 -31.033 1.00 71.44 181 THR A C 1
ATOM 1468 O O . THR A 1 181 ? 22.521 -4.467 -30.655 1.00 71.44 181 THR A O 1
ATOM 1471 N N . ILE A 1 182 ? 20.375 -4.002 -31.071 1.00 69.62 182 ILE A N 1
ATOM 1472 C CA . ILE A 1 182 ? 19.877 -5.344 -30.695 1.00 69.62 182 ILE A CA 1
ATOM 1473 C C . ILE A 1 182 ? 19.803 -6.276 -31.920 1.00 69.62 182 ILE A C 1
ATOM 1475 O O . ILE A 1 182 ? 19.459 -7.435 -31.762 1.00 69.62 182 ILE A O 1
ATOM 1479 N N . TYR A 1 183 ? 20.173 -5.822 -33.132 1.00 63.50 183 TYR A N 1
ATOM 1480 C CA . TYR A 1 183 ? 19.941 -6.587 -34.372 1.00 63.50 183 TYR A CA 1
ATOM 1481 C C . TYR A 1 183 ? 18.510 -7.139 -34.417 1.00 63.50 183 TYR A C 1
ATOM 1483 O O . TYR A 1 183 ? 18.281 -8.280 -34.816 1.00 63.50 183 TYR A O 1
ATOM 1491 N N . VAL A 1 184 ? 17.533 -6.339 -33.967 1.00 59.53 184 VAL A N 1
ATOM 1492 C CA . VAL A 1 184 ? 16.138 -6.758 -34.063 1.00 59.53 184 VAL A CA 1
ATOM 1493 C C . VAL A 1 184 ? 15.884 -6.948 -35.550 1.00 59.53 184 VAL A C 1
ATOM 1495 O O . VAL A 1 184 ? 16.049 -6.007 -36.334 1.00 59.53 184 VAL A O 1
ATOM 1498 N N . SER A 1 185 ? 15.564 -8.186 -35.939 1.00 53.16 185 SER A N 1
ATOM 1499 C CA . SER A 1 185 ? 15.052 -8.491 -37.273 1.00 53.16 185 SER A CA 1
ATOM 1500 C C . SER A 1 185 ? 13.974 -7.458 -37.621 1.00 53.16 185 SER A C 1
ATOM 1502 O O . SER A 1 185 ? 13.399 -6.859 -36.724 1.00 53.16 185 SER A O 1
ATOM 1504 N N . SER A 1 186 ? 13.708 -7.204 -38.899 1.00 53.97 186 SER A N 1
ATOM 1505 C CA . SER A 1 186 ? 12.771 -6.181 -39.425 1.00 53.97 186 SER A CA 1
ATOM 1506 C C . SER A 1 186 ? 11.413 -5.941 -38.699 1.00 53.97 186 SER A C 1
ATOM 1508 O O . SER A 1 186 ? 10.704 -4.990 -39.032 1.00 53.97 186 SER A O 1
ATOM 1510 N N . GLN A 1 187 ? 11.035 -6.744 -37.704 1.00 55.22 187 GLN A N 1
ATOM 1511 C CA . GLN A 1 187 ? 9.893 -6.583 -36.811 1.00 55.22 187 GLN A CA 1
ATOM 1512 C C . GLN A 1 187 ? 10.182 -5.661 -35.605 1.00 55.22 187 GLN A C 1
ATOM 1514 O O . GLN A 1 187 ? 11.093 -5.875 -34.816 1.00 55.22 187 GLN A O 1
ATOM 1519 N N . LYS A 1 188 ? 9.326 -4.653 -35.383 1.00 70.38 188 LYS A N 1
ATOM 1520 C CA . LYS A 1 188 ? 9.383 -3.740 -34.216 1.00 70.38 188 LYS A CA 1
ATOM 1521 C C . LYS A 1 188 ? 8.863 -4.359 -32.904 1.00 70.38 188 LYS A C 1
ATOM 1523 O O . LYS A 1 188 ? 8.696 -3.632 -31.924 1.00 70.38 188 LYS A O 1
ATOM 1528 N N . TYR A 1 189 ? 8.567 -5.657 -32.882 1.00 85.00 189 TYR A N 1
ATOM 1529 C CA . TYR A 1 189 ? 7.960 -6.355 -31.748 1.00 85.00 189 TYR A CA 1
ATOM 1530 C C . TYR A 1 189 ? 8.983 -7.287 -31.096 1.00 85.00 189 TYR A C 1
ATOM 1532 O O . TYR A 1 189 ? 9.661 -8.046 -31.776 1.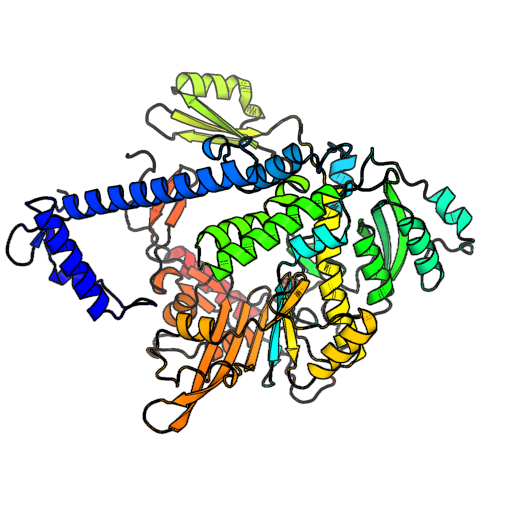00 85.00 189 TYR A O 1
ATOM 1540 N N . LEU A 1 190 ? 9.089 -7.218 -29.775 1.00 89.81 190 LEU A N 1
ATOM 1541 C CA . LEU A 1 190 ? 10.022 -7.961 -28.942 1.00 89.81 190 LEU A CA 1
ATOM 1542 C C . LEU A 1 190 ? 9.274 -9.080 -28.222 1.00 89.81 190 LEU A C 1
ATOM 1544 O O . LEU A 1 190 ? 8.219 -8.850 -27.627 1.00 89.81 190 LEU A O 1
ATOM 1548 N N . GLN A 1 191 ? 9.868 -10.270 -28.225 1.00 91.25 191 GLN A N 1
ATOM 1549 C CA . GLN A 1 191 ? 9.423 -11.446 -27.474 1.00 91.25 191 GLN A CA 1
ATOM 1550 C C . GLN A 1 191 ? 10.615 -12.380 -27.226 1.00 91.25 191 GLN A C 1
ATOM 1552 O O . GLN A 1 191 ? 11.639 -12.256 -27.897 1.00 91.25 191 GLN A O 1
ATOM 1557 N N . GLY A 1 192 ? 10.509 -13.301 -26.265 1.00 89.38 192 GLY A N 1
ATOM 1558 C CA . GLY A 1 192 ? 11.565 -14.285 -26.002 1.00 89.38 192 GLY A CA 1
ATOM 1559 C C . GLY A 1 192 ? 12.943 -13.642 -25.788 1.00 89.38 192 GLY A C 1
ATOM 1560 O O . GLY A 1 192 ? 13.087 -12.740 -24.960 1.00 89.38 192 GLY A O 1
ATOM 1561 N N . LYS A 1 193 ? 13.949 -14.087 -26.552 1.00 89.75 193 LYS A N 1
ATOM 1562 C CA . LYS A 1 193 ? 15.336 -13.607 -26.439 1.00 89.75 193 LYS A CA 1
ATOM 1563 C C . LYS A 1 193 ? 15.465 -12.097 -26.671 1.00 89.75 193 LYS A C 1
ATOM 1565 O O . LYS A 1 193 ? 16.076 -11.426 -25.848 1.00 89.75 193 LYS A O 1
ATOM 1570 N N . ASP A 1 194 ? 14.803 -11.545 -27.686 1.00 89.94 194 ASP A N 1
ATOM 1571 C CA . ASP A 1 194 ? 14.881 -10.110 -28.004 1.00 89.94 194 ASP A CA 1
ATOM 1572 C C . ASP A 1 194 ? 14.348 -9.234 -26.857 1.00 89.94 194 ASP A C 1
ATOM 1574 O O . ASP A 1 194 ? 14.868 -8.151 -26.580 1.00 89.94 194 ASP A O 1
ATOM 1578 N N . SER A 1 195 ? 13.325 -9.717 -26.139 1.00 92.50 195 SER A N 1
ATOM 1579 C CA . SER A 1 195 ? 12.820 -9.046 -24.933 1.00 92.50 195 SER A CA 1
ATOM 1580 C C . SER A 1 195 ? 13.835 -9.050 -23.796 1.00 92.50 195 SER A C 1
ATOM 1582 O O . SER A 1 195 ? 13.976 -8.042 -23.105 1.00 92.50 195 SER A O 1
ATOM 1584 N N . ILE A 1 196 ? 14.535 -10.169 -23.599 1.00 93.62 196 ILE A N 1
ATOM 1585 C CA . ILE A 1 196 ? 15.570 -10.310 -22.570 1.00 93.62 196 ILE A CA 1
ATOM 1586 C C . ILE A 1 196 ? 16.770 -9.418 -22.907 1.00 93.62 196 ILE A C 1
ATOM 1588 O O . ILE A 1 196 ? 17.248 -8.693 -22.039 1.00 93.62 196 ILE A O 1
ATOM 1592 N N . ASP A 1 197 ? 17.203 -9.389 -24.167 1.00 91.62 197 ASP A N 1
ATOM 1593 C CA . ASP A 1 197 ? 18.321 -8.556 -24.619 1.00 91.62 197 ASP A CA 1
ATOM 1594 C C . ASP A 1 197 ? 18.005 -7.058 -24.479 1.00 91.62 197 ASP A C 1
ATOM 1596 O O . ASP A 1 197 ? 18.830 -6.284 -23.982 1.00 91.62 197 ASP A O 1
ATOM 1600 N N . MET A 1 198 ? 16.781 -6.643 -24.829 1.00 91.88 198 MET A N 1
ATOM 1601 C CA . MET A 1 198 ? 16.305 -5.279 -24.579 1.00 91.88 198 MET A CA 1
ATOM 1602 C C . MET A 1 198 ? 16.251 -4.960 -23.078 1.00 91.88 198 MET A C 1
ATOM 1604 O O . MET A 1 198 ? 16.697 -3.891 -22.658 1.00 91.88 198 MET A O 1
ATOM 1608 N N . LEU A 1 199 ? 15.732 -5.876 -22.254 1.00 94.88 199 LEU A N 1
ATOM 1609 C CA . LEU A 1 199 ? 15.664 -5.696 -20.804 1.00 94.88 199 LEU A CA 1
ATOM 1610 C C . LEU A 1 199 ? 17.057 -5.549 -20.184 1.00 94.88 199 LEU A C 1
ATOM 1612 O O . LEU A 1 199 ? 17.248 -4.672 -19.345 1.00 94.88 199 LEU A O 1
ATOM 1616 N N . ASN A 1 200 ? 18.022 -6.366 -20.607 1.00 93.69 200 ASN A N 1
ATOM 1617 C CA . ASN A 1 200 ? 19.407 -6.312 -20.144 1.00 93.69 200 ASN A CA 1
ATOM 1618 C C . ASN A 1 200 ? 20.045 -4.958 -20.463 1.00 93.69 200 ASN A C 1
ATOM 1620 O O . ASN A 1 200 ? 20.680 -4.368 -19.593 1.00 93.69 200 ASN A O 1
ATOM 1624 N N . LYS A 1 201 ? 19.814 -4.415 -21.665 1.00 91.81 201 LYS A N 1
ATOM 1625 C CA . LYS A 1 201 ? 20.289 -3.071 -22.032 1.00 91.81 201 LYS A CA 1
ATOM 1626 C C . LYS A 1 201 ? 19.656 -1.977 -21.186 1.00 91.81 201 LYS A C 1
ATOM 1628 O O . LYS A 1 201 ? 20.363 -1.126 -20.664 1.00 91.81 201 LYS A O 1
ATOM 1633 N N . LEU A 1 202 ? 18.337 -2.013 -21.006 1.00 93.81 202 LEU A N 1
ATOM 1634 C CA . LEU A 1 202 ? 17.641 -1.031 -20.169 1.00 93.81 202 LEU A CA 1
ATOM 1635 C C . LEU A 1 202 ? 18.029 -1.140 -18.686 1.00 93.81 202 LEU A C 1
ATOM 1637 O O . LEU A 1 202 ? 17.932 -0.157 -17.958 1.00 93.81 202 LEU A O 1
ATOM 1641 N N . SER A 1 203 ? 18.479 -2.317 -18.253 1.00 92.94 203 SER A N 1
ATOM 1642 C CA . SER A 1 203 ? 18.937 -2.593 -16.889 1.00 92.94 203 SER A CA 1
ATOM 1643 C C . SER A 1 203 ? 20.383 -2.147 -16.626 1.00 92.94 203 SER A C 1
ATOM 1645 O O . SER A 1 203 ? 20.818 -2.210 -15.482 1.00 92.94 203 SER A O 1
ATOM 1647 N N . GLN A 1 204 ? 21.117 -1.672 -17.644 1.00 93.62 204 GLN A N 1
ATOM 1648 C CA . GLN A 1 204 ? 22.399 -0.971 -17.456 1.00 93.62 204 GLN A CA 1
ATOM 1649 C C . GLN A 1 204 ? 22.203 0.426 -16.856 1.00 93.62 204 GLN A C 1
ATOM 1651 O O . GLN A 1 204 ? 23.124 0.983 -16.269 1.00 93.62 204 GLN A O 1
ATOM 1656 N N . TYR A 1 205 ? 21.006 0.994 -17.007 1.00 95.75 205 TYR A N 1
ATOM 1657 C CA . TYR A 1 205 ? 20.631 2.253 -16.382 1.00 95.75 205 TYR A CA 1
ATOM 1658 C C . TYR A 1 205 ? 20.249 2.044 -14.916 1.00 95.75 205 TYR A C 1
ATOM 1660 O O . TYR A 1 205 ? 19.610 1.053 -14.555 1.00 95.75 205 TYR A O 1
ATOM 1668 N N . ASP A 1 206 ? 20.533 3.038 -14.078 1.00 96.38 206 ASP A N 1
ATOM 1669 C CA . ASP A 1 206 ? 20.125 3.045 -12.677 1.00 96.38 206 ASP A CA 1
ATOM 1670 C C . ASP A 1 206 ? 18.608 3.012 -12.527 1.00 96.38 206 ASP A C 1
ATOM 1672 O O . ASP A 1 206 ? 18.087 2.403 -11.602 1.00 96.38 206 ASP A O 1
ATOM 1676 N N . TYR A 1 207 ? 17.870 3.671 -13.411 1.00 97.12 207 TYR A N 1
ATOM 1677 C CA . TYR A 1 207 ? 16.414 3.592 -13.445 1.00 97.12 207 TYR A CA 1
ATOM 1678 C C . TYR A 1 207 ? 15.915 4.001 -14.821 1.00 97.12 207 TYR A C 1
ATOM 1680 O O . TYR A 1 207 ? 16.504 4.855 -15.479 1.00 97.12 207 TYR A O 1
ATOM 1688 N N . SER A 1 208 ? 14.789 3.426 -15.239 1.00 97.31 208 SER A N 1
ATOM 1689 C CA . SER A 1 208 ? 14.091 3.854 -16.447 1.00 97.31 208 SER A CA 1
ATOM 1690 C C . SER A 1 208 ? 12.587 3.933 -16.219 1.00 97.31 208 SER A C 1
ATOM 1692 O O . SER A 1 208 ? 11.982 3.025 -15.652 1.00 97.31 208 SER A O 1
ATOM 1694 N N . SER A 1 209 ? 11.976 5.012 -16.711 1.00 97.50 209 SER A N 1
ATOM 1695 C CA . SER A 1 209 ? 10.526 5.175 -16.815 1.00 97.50 209 SER A CA 1
ATOM 1696 C C . SER A 1 209 ? 10.129 5.085 -18.278 1.00 97.50 209 SER A C 1
ATOM 1698 O O . SER A 1 209 ? 10.601 5.866 -19.101 1.00 97.50 209 SER A O 1
ATOM 1700 N N . LEU A 1 210 ? 9.223 4.173 -18.601 1.00 98.00 210 LEU A N 1
ATOM 1701 C CA . LEU A 1 210 ? 8.994 3.713 -19.962 1.00 98.00 210 LEU A CA 1
ATOM 1702 C C . LEU A 1 210 ? 7.527 3.859 -20.367 1.00 98.00 210 LEU A C 1
ATOM 1704 O O . LEU A 1 210 ? 6.600 3.701 -19.570 1.00 98.00 210 LEU A O 1
ATOM 1708 N N . GLN A 1 211 ? 7.333 4.135 -21.650 1.00 97.75 211 GLN A N 1
ATOM 1709 C CA . GLN A 1 211 ? 6.098 3.896 -22.373 1.00 97.75 211 GLN A CA 1
ATOM 1710 C C . GLN A 1 211 ? 6.370 2.764 -23.361 1.00 97.75 211 GLN A C 1
ATOM 1712 O O . GLN A 1 211 ? 7.240 2.883 -24.228 1.00 97.75 211 GLN A O 1
ATOM 1717 N N . ILE A 1 212 ? 5.608 1.687 -23.235 1.00 96.88 212 ILE A N 1
ATOM 1718 C CA . ILE A 1 212 ? 5.649 0.535 -24.131 1.00 96.88 212 ILE A CA 1
ATOM 1719 C C . ILE A 1 212 ? 4.293 0.372 -24.818 1.00 96.88 212 ILE A C 1
ATOM 1721 O O . ILE A 1 212 ? 3.283 0.920 -24.368 1.00 96.88 212 ILE A O 1
ATOM 1725 N N . TYR A 1 213 ? 4.273 -0.386 -25.904 1.00 96.31 213 TYR A N 1
ATOM 1726 C CA . TYR A 1 213 ? 3.054 -0.920 -26.495 1.00 96.31 213 TYR A CA 1
ATOM 1727 C C . TYR A 1 213 ? 3.058 -2.432 -26.288 1.00 96.31 213 TYR A C 1
ATOM 1729 O O . TYR A 1 213 ? 4.046 -3.074 -26.632 1.00 96.31 213 TYR A O 1
ATOM 1737 N N . ILE A 1 214 ? 1.992 -2.984 -25.711 1.00 96.75 214 ILE A N 1
ATOM 1738 C CA . ILE A 1 214 ? 1.802 -4.429 -25.534 1.00 96.75 214 ILE A CA 1
ATOM 1739 C C . ILE A 1 214 ? 0.919 -4.926 -26.681 1.00 96.75 214 ILE A C 1
ATOM 1741 O O . ILE A 1 214 ? -0.173 -4.397 -26.870 1.00 96.75 214 ILE A O 1
ATOM 1745 N N . TYR A 1 215 ? 1.398 -5.914 -27.436 1.00 95.19 215 TYR A N 1
ATOM 1746 C CA . TYR A 1 215 ? 0.680 -6.571 -28.538 1.00 95.19 215 TYR A CA 1
ATOM 1747 C C . TYR A 1 215 ? -0.001 -7.864 -28.096 1.00 95.19 215 TYR A C 1
ATOM 1749 O O . TYR A 1 215 ? -0.983 -8.276 -28.703 1.00 95.19 215 TYR A O 1
ATOM 1757 N N . GLY A 1 216 ? 0.506 -8.494 -27.037 1.00 94.81 216 GLY A N 1
ATOM 1758 C CA . GLY A 1 216 ? -0.048 -9.730 -26.510 1.00 94.81 216 GLY A CA 1
ATOM 1759 C C . GLY A 1 216 ? 0.646 -10.181 -25.233 1.00 94.81 216 GLY A C 1
ATOM 1760 O O . GLY A 1 216 ? 1.684 -9.644 -24.840 1.00 94.81 216 GLY A O 1
ATOM 1761 N N . VAL A 1 217 ? 0.053 -11.181 -24.590 1.00 94.50 217 VAL A N 1
ATOM 1762 C CA . VAL A 1 217 ? 0.538 -11.796 -23.354 1.00 94.50 217 VAL A CA 1
ATOM 1763 C C . VAL A 1 217 ? 0.530 -13.306 -23.557 1.00 94.50 217 VAL A C 1
ATOM 1765 O O . VAL A 1 217 ? -0.539 -13.894 -23.710 1.00 94.50 217 VAL A O 1
ATOM 1768 N N . ASN A 1 218 ? 1.707 -13.933 -23.583 1.00 93.12 218 ASN A N 1
ATOM 1769 C CA . ASN A 1 218 ? 1.812 -15.361 -23.900 1.00 93.12 218 ASN A CA 1
ATOM 1770 C C . ASN A 1 218 ? 1.599 -16.263 -22.679 1.00 93.12 218 ASN A C 1
ATOM 1772 O O . ASN A 1 218 ? 1.297 -17.443 -22.840 1.00 93.12 218 ASN A O 1
ATOM 1776 N N . ARG A 1 219 ? 1.756 -15.738 -21.456 1.00 92.19 219 ARG A N 1
ATOM 1777 C CA . ARG A 1 219 ? 1.535 -16.489 -20.215 1.00 92.19 219 ARG A CA 1
ATOM 1778 C C . ARG A 1 219 ? 0.510 -15.797 -19.321 1.00 92.19 219 ARG A C 1
ATOM 1780 O O . ARG A 1 219 ? 0.774 -14.755 -18.721 1.00 92.19 219 ARG A O 1
ATOM 1787 N N . THR A 1 220 ? -0.641 -16.443 -19.176 1.00 87.19 220 THR A N 1
ATOM 1788 C CA . THR A 1 220 ? -1.638 -16.099 -18.159 1.00 87.19 220 THR A CA 1
ATOM 1789 C C . THR A 1 220 ? -1.206 -16.633 -16.796 1.00 87.19 220 THR A C 1
ATOM 1791 O O . THR A 1 220 ? -0.815 -17.790 -16.668 1.00 87.19 220 THR A O 1
ATOM 1794 N N . ILE A 1 221 ? -1.341 -15.794 -15.773 1.00 88.81 221 ILE A N 1
ATOM 1795 C CA . ILE A 1 221 ? -1.143 -16.129 -14.356 1.00 88.81 221 ILE A CA 1
ATOM 1796 C C . ILE A 1 221 ? -2.446 -15.869 -13.592 1.00 88.81 221 ILE A C 1
ATOM 1798 O O . ILE A 1 221 ? -3.259 -15.054 -14.040 1.00 88.81 221 ILE A O 1
ATOM 1802 N N . LYS A 1 222 ? -2.667 -16.520 -12.438 1.00 88.12 222 LYS A N 1
ATOM 1803 C CA . LYS A 1 222 ? -3.955 -16.398 -11.714 1.00 88.12 222 LYS A CA 1
ATOM 1804 C C . LYS A 1 222 ? -4.248 -14.956 -11.308 1.00 88.12 222 LYS A C 1
ATOM 1806 O O . LYS A 1 222 ? -5.401 -14.546 -11.291 1.00 88.12 222 LYS A O 1
ATOM 1811 N N . MET A 1 223 ? -3.224 -14.169 -10.984 1.00 90.62 223 MET A N 1
ATOM 1812 C CA . MET A 1 223 ? -3.363 -12.753 -10.629 1.00 90.62 223 MET A CA 1
ATOM 1813 C C . MET A 1 223 ? -2.522 -11.871 -11.565 1.00 90.62 223 MET A C 1
ATOM 1815 O O . MET A 1 223 ? -1.323 -11.726 -11.314 1.00 90.62 223 MET A O 1
ATOM 1819 N N . PRO A 1 224 ? -3.123 -11.265 -12.610 1.00 90.62 224 PRO A N 1
ATOM 1820 C CA . PRO A 1 224 ? -2.394 -10.493 -13.619 1.00 90.62 224 PRO A CA 1
ATOM 1821 C C . PRO A 1 224 ? -1.563 -9.332 -13.051 1.00 90.62 224 PRO A C 1
ATOM 1823 O O . PRO A 1 224 ? -1.949 -8.688 -12.073 1.00 90.62 224 PRO A O 1
ATOM 1826 N N . ILE A 1 225 ? -0.435 -9.028 -13.704 1.00 93.81 225 ILE A N 1
ATOM 1827 C CA . ILE A 1 225 ? 0.447 -7.898 -13.345 1.00 93.81 225 ILE A CA 1
ATOM 1828 C C . ILE A 1 225 ? -0.039 -6.598 -13.991 1.00 93.81 225 ILE A C 1
ATOM 1830 O O . ILE A 1 225 ? -0.027 -5.542 -13.351 1.00 93.81 225 ILE A O 1
ATOM 1834 N N . ILE A 1 226 ? -0.472 -6.671 -15.253 1.00 93.75 226 ILE A N 1
ATOM 1835 C CA . ILE A 1 226 ? -0.954 -5.518 -16.017 1.00 93.75 226 ILE A CA 1
ATOM 1836 C C . ILE A 1 226 ? -2.156 -4.896 -15.303 1.00 93.75 226 ILE A C 1
ATOM 1838 O O . ILE A 1 226 ? -3.198 -5.526 -15.145 1.00 93.75 226 ILE A O 1
ATOM 1842 N N . SER A 1 227 ? -2.007 -3.636 -14.887 1.00 91.38 227 SER A N 1
ATOM 1843 C CA . SER A 1 227 ? -3.036 -2.871 -14.178 1.00 91.38 227 SER A CA 1
ATOM 1844 C C . SER A 1 227 ? -3.431 -1.624 -14.963 1.00 91.38 227 SER A C 1
ATOM 1846 O O . SER A 1 227 ? -2.652 -0.671 -15.061 1.00 91.38 227 SER A O 1
ATOM 1848 N N . ILE A 1 228 ? -4.682 -1.563 -15.411 1.00 88.25 228 ILE A N 1
ATOM 1849 C CA . ILE A 1 228 ? -5.244 -0.446 -16.180 1.00 88.25 228 ILE A CA 1
ATOM 1850 C C . ILE A 1 228 ? -6.256 0.303 -15.321 1.00 88.25 228 ILE A C 1
ATOM 1852 O O . ILE A 1 228 ? -7.034 -0.290 -14.577 1.00 88.25 228 ILE A O 1
ATOM 1856 N N . LYS A 1 229 ? -6.286 1.634 -15.416 1.00 83.25 229 LYS A N 1
ATOM 1857 C CA . LYS A 1 229 ? -7.299 2.432 -14.715 1.00 83.25 229 LYS A CA 1
ATOM 1858 C C . LYS A 1 229 ? -8.583 2.514 -15.535 1.00 83.25 229 LYS A C 1
ATOM 1860 O O . LYS A 1 229 ? -8.661 3.298 -16.473 1.00 83.25 229 LYS A O 1
ATOM 1865 N N . VAL A 1 230 ? -9.621 1.807 -15.101 1.00 78.75 230 VAL A N 1
ATOM 1866 C CA . VAL A 1 230 ? -10.981 1.902 -15.651 1.00 78.75 230 VAL A CA 1
ATOM 1867 C C . VAL A 1 230 ? -11.866 2.625 -14.636 1.00 78.75 230 VAL A C 1
ATOM 1869 O O . VAL A 1 230 ? -11.972 2.212 -13.485 1.00 78.75 230 VAL A O 1
ATOM 1872 N N . LYS A 1 231 ? -12.476 3.758 -15.017 1.00 76.62 231 LYS A N 1
ATOM 1873 C CA . LYS A 1 231 ? -13.345 4.570 -14.128 1.00 76.62 231 LYS A CA 1
ATOM 1874 C C . LYS A 1 231 ? -12.716 4.881 -12.749 1.00 76.62 231 LYS A C 1
ATOM 1876 O O . LYS A 1 231 ? -13.401 4.884 -11.730 1.00 76.62 231 LYS A O 1
ATOM 1881 N N . LYS A 1 232 ? -11.407 5.181 -12.721 1.00 73.12 232 LYS A N 1
ATOM 1882 C CA . LYS A 1 232 ? -10.577 5.440 -11.514 1.00 73.12 232 LYS A CA 1
ATOM 1883 C C . LYS A 1 232 ? -10.290 4.215 -10.626 1.00 73.12 232 LYS A C 1
ATOM 1885 O O . LYS A 1 232 ? -9.708 4.388 -9.555 1.00 73.12 232 LYS A O 1
ATOM 1890 N N . ILE A 1 233 ? -10.647 3.008 -11.056 1.00 73.31 233 ILE A N 1
ATOM 1891 C CA . ILE A 1 233 ? -10.356 1.745 -10.368 1.00 73.31 233 ILE A CA 1
ATOM 1892 C C . ILE A 1 233 ? -9.261 1.015 -11.151 1.00 73.31 233 ILE A C 1
ATOM 1894 O O . ILE A 1 233 ? -9.261 1.047 -12.378 1.00 73.31 233 ILE A O 1
ATOM 1898 N N . ASN A 1 234 ? -8.315 0.390 -10.451 1.00 81.44 234 ASN A N 1
ATOM 1899 C CA . ASN A 1 234 ? -7.337 -0.488 -11.094 1.00 81.44 234 ASN A CA 1
ATOM 1900 C C . ASN A 1 234 ? -8.028 -1.804 -11.465 1.00 81.44 234 ASN A C 1
ATOM 1902 O O . ASN A 1 234 ? -8.571 -2.463 -10.577 1.00 81.44 234 ASN A O 1
ATOM 1906 N N . ASN A 1 235 ? -7.992 -2.151 -12.745 1.00 83.75 235 ASN A N 1
ATOM 1907 C CA . ASN A 1 235 ? -8.404 -3.436 -13.283 1.00 83.75 235 ASN A CA 1
ATOM 1908 C C . ASN A 1 235 ? -7.157 -4.230 -13.684 1.00 83.75 235 ASN A C 1
ATOM 1910 O O . ASN A 1 235 ? -6.279 -3.660 -14.336 1.00 83.75 235 ASN A O 1
ATOM 1914 N N . TYR A 1 236 ? -7.079 -5.496 -13.279 1.00 87.88 236 TYR A N 1
ATOM 1915 C CA . TYR A 1 236 ? -5.952 -6.379 -13.576 1.00 87.88 236 TYR A CA 1
ATOM 1916 C C . TYR A 1 236 ? -6.332 -7.305 -14.727 1.00 87.88 236 TYR A C 1
ATOM 1918 O O . TYR A 1 236 ? -7.294 -8.059 -14.590 1.00 87.88 236 TYR A O 1
ATOM 1926 N N . ASP A 1 237 ? -5.610 -7.220 -15.842 1.00 86.12 237 ASP A N 1
ATOM 1927 C CA . ASP A 1 237 ? -6.032 -7.814 -17.114 1.00 86.12 237 ASP A CA 1
ATOM 1928 C C . ASP A 1 237 ? -4.832 -8.288 -17.940 1.00 86.12 237 ASP A C 1
ATOM 1930 O O . ASP A 1 237 ? -4.027 -7.491 -18.415 1.00 86.12 237 ASP A O 1
ATOM 1934 N N . ASP A 1 238 ? -4.717 -9.599 -18.115 1.00 86.00 238 ASP A N 1
ATOM 1935 C CA . ASP A 1 238 ? -3.690 -10.264 -18.915 1.00 86.00 238 ASP A CA 1
ATOM 1936 C C . ASP A 1 238 ? -4.069 -10.407 -20.398 1.00 86.00 238 ASP A C 1
ATOM 1938 O O . ASP A 1 238 ? -3.350 -11.049 -21.153 1.00 86.00 238 ASP A O 1
ATOM 1942 N N . SER A 1 239 ? -5.175 -9.807 -20.837 1.00 87.44 239 SER A N 1
ATOM 1943 C CA . SER A 1 239 ? -5.576 -9.721 -22.246 1.00 87.44 239 SER A CA 1
ATOM 1944 C C . SER A 1 239 ? -5.376 -8.329 -22.854 1.00 87.44 239 SER A C 1
ATOM 1946 O O . SER A 1 239 ? -5.736 -8.092 -24.007 1.00 87.44 239 SER A O 1
ATOM 1948 N N . TYR A 1 240 ? -4.787 -7.404 -22.093 1.00 90.19 240 TYR A N 1
ATOM 1949 C CA . TYR A 1 240 ? -4.604 -6.023 -22.516 1.00 90.19 240 TYR A CA 1
ATOM 1950 C C . TYR A 1 240 ? -3.670 -5.876 -23.718 1.00 90.19 240 TYR A C 1
ATOM 1952 O O . TYR A 1 240 ? -2.527 -6.334 -23.700 1.00 90.19 240 TYR A O 1
ATOM 1960 N N . VAL A 1 241 ? -4.133 -5.110 -24.705 1.00 92.94 241 VAL A N 1
ATOM 1961 C CA . VAL A 1 241 ? -3.355 -4.662 -25.861 1.00 92.94 241 VAL A CA 1
ATOM 1962 C C . VAL A 1 241 ? -3.397 -3.139 -25.909 1.00 92.94 241 VAL A C 1
ATOM 1964 O O . VAL A 1 241 ? -4.465 -2.531 -25.818 1.00 92.94 241 VAL A O 1
ATOM 1967 N N . GLY A 1 242 ? -2.232 -2.510 -26.048 1.00 95.25 242 GLY A N 1
ATOM 1968 C CA . GLY A 1 242 ? -2.120 -1.061 -26.175 1.00 95.25 242 GLY A CA 1
ATOM 1969 C C . GLY A 1 242 ? -0.997 -0.435 -25.358 1.00 95.25 242 GLY A C 1
ATOM 1970 O O . GLY A 1 242 ? -0.063 -1.090 -24.894 1.00 95.25 242 GLY A O 1
ATOM 1971 N N . ILE A 1 243 ? -1.085 0.887 -25.191 1.00 96.25 243 ILE A N 1
ATOM 1972 C CA . ILE A 1 243 ? -0.070 1.676 -24.492 1.00 96.25 243 ILE A CA 1
ATOM 1973 C C . ILE A 1 243 ? -0.060 1.350 -23.002 1.00 96.25 243 ILE A C 1
ATOM 1975 O O . ILE A 1 243 ? -1.077 1.468 -22.318 1.00 96.25 243 ILE A O 1
ATOM 1979 N N . TYR A 1 244 ? 1.121 1.040 -22.481 1.00 96.94 244 TYR A N 1
ATOM 1980 C CA . TYR A 1 244 ? 1.351 0.805 -21.066 1.00 96.94 244 TYR A CA 1
ATOM 1981 C C . TYR A 1 244 ? 2.513 1.662 -20.563 1.00 96.94 244 TYR A C 1
ATOM 1983 O O . TYR A 1 244 ? 3.536 1.807 -21.230 1.00 96.94 244 TYR A O 1
ATOM 1991 N N . TYR A 1 245 ? 2.341 2.256 -19.383 1.00 97.00 245 TYR A N 1
ATOM 1992 C CA . TYR A 1 245 ? 3.390 3.013 -18.702 1.00 97.00 245 TYR A CA 1
ATOM 1993 C C . TYR A 1 245 ? 3.905 2.182 -17.539 1.00 97.00 245 TYR A C 1
ATOM 1995 O O . TYR A 1 245 ? 3.111 1.764 -16.695 1.00 97.00 245 TYR A O 1
ATOM 2003 N N . CYS A 1 246 ? 5.207 1.955 -17.482 1.00 97.19 246 CYS A N 1
ATOM 2004 C CA . CYS A 1 246 ? 5.855 1.154 -16.451 1.00 97.19 246 CYS A CA 1
ATOM 2005 C C . CYS A 1 246 ? 7.241 1.716 -16.147 1.00 97.19 246 CYS A C 1
ATOM 2007 O O . CYS A 1 246 ? 7.768 2.537 -16.898 1.00 97.19 246 CYS A O 1
ATOM 2009 N N . ASP A 1 247 ? 7.828 1.293 -15.039 1.00 97.06 247 ASP A N 1
ATOM 2010 C CA . ASP A 1 247 ? 9.263 1.436 -14.835 1.00 97.06 247 ASP A CA 1
ATOM 2011 C C . ASP A 1 247 ? 9.995 0.140 -15.211 1.00 97.06 247 ASP A C 1
ATOM 2013 O O . ASP A 1 247 ? 9.384 -0.822 -15.688 1.00 97.06 247 ASP A O 1
ATOM 2017 N N . ILE A 1 248 ? 11.315 0.135 -15.033 1.00 96.44 248 ILE A N 1
ATOM 2018 C CA . ILE A 1 248 ? 12.172 -0.995 -15.400 1.00 96.44 248 ILE A CA 1
ATOM 2019 C C . ILE A 1 248 ? 11.830 -2.290 -14.643 1.00 96.44 248 ILE A C 1
ATOM 2021 O O . ILE A 1 248 ? 11.806 -3.363 -15.245 1.00 96.44 248 ILE A O 1
ATOM 2025 N N . ASN A 1 249 ? 11.489 -2.207 -13.354 1.00 96.88 249 ASN A N 1
ATOM 2026 C CA . ASN A 1 249 ? 11.138 -3.377 -12.544 1.00 96.88 249 ASN A CA 1
ATOM 2027 C C . ASN A 1 249 ? 9.798 -3.974 -12.975 1.00 96.88 249 ASN A C 1
ATOM 2029 O O . ASN A 1 249 ? 9.657 -5.191 -13.084 1.00 96.88 249 ASN A O 1
ATOM 2033 N N . GLU A 1 250 ? 8.803 -3.129 -13.249 1.00 96.88 250 GLU A N 1
ATOM 2034 C CA . GLU A 1 250 ? 7.527 -3.613 -13.756 1.00 96.88 250 GLU A CA 1
ATOM 2035 C C . GLU A 1 250 ? 7.664 -4.193 -15.173 1.00 96.88 250 GLU A C 1
ATOM 2037 O O . GLU A 1 250 ? 7.062 -5.229 -15.444 1.00 96.88 250 GLU A O 1
ATOM 2042 N N . LEU A 1 251 ? 8.500 -3.613 -16.046 1.00 97.75 251 LEU A N 1
ATOM 2043 C CA . LEU A 1 251 ? 8.820 -4.218 -17.345 1.00 97.75 251 LEU A CA 1
ATOM 2044 C C . LEU A 1 251 ? 9.457 -5.606 -17.178 1.00 97.75 251 LEU A C 1
ATOM 2046 O O . LEU A 1 251 ? 9.016 -6.558 -17.822 1.00 97.75 251 LEU A O 1
ATOM 2050 N N . LYS A 1 252 ? 10.441 -5.742 -16.277 1.00 97.50 252 LYS A N 1
ATOM 2051 C CA . LYS A 1 252 ? 11.050 -7.037 -15.937 1.00 97.50 252 LYS A CA 1
ATOM 2052 C C . LYS A 1 252 ? 9.989 -8.051 -15.520 1.00 97.50 252 LYS A C 1
ATOM 2054 O O . LYS A 1 252 ? 9.994 -9.171 -16.017 1.00 97.50 252 LYS A O 1
ATOM 2059 N N . ALA A 1 253 ? 9.063 -7.658 -14.649 1.00 96.94 253 ALA A N 1
ATOM 2060 C CA . ALA A 1 253 ? 7.991 -8.532 -14.191 1.00 96.94 253 ALA A CA 1
ATOM 2061 C C . ALA A 1 253 ? 7.075 -8.992 -15.340 1.00 96.94 253 ALA A C 1
ATOM 2063 O O . ALA A 1 253 ? 6.733 -10.169 -15.422 1.00 96.94 253 ALA A O 1
ATOM 2064 N N . LEU A 1 254 ? 6.709 -8.086 -16.250 1.00 97.19 254 LEU A N 1
ATOM 2065 C CA . LEU A 1 254 ? 5.881 -8.421 -17.411 1.00 97.19 254 LEU A CA 1
ATOM 2066 C C . LEU A 1 254 ? 6.578 -9.411 -18.355 1.00 97.19 254 LEU A C 1
ATOM 2068 O O . LEU A 1 254 ? 5.949 -10.355 -18.827 1.00 97.19 254 LEU A O 1
ATOM 2072 N N . ILE A 1 255 ? 7.876 -9.222 -18.604 1.00 96.88 255 ILE A N 1
ATOM 2073 C CA . ILE A 1 255 ? 8.668 -10.114 -19.463 1.00 96.88 255 ILE A CA 1
ATOM 2074 C C . ILE A 1 255 ? 8.830 -11.488 -18.801 1.00 96.88 255 ILE A C 1
ATOM 2076 O O . ILE A 1 255 ? 8.522 -12.503 -19.418 1.00 96.88 255 ILE A O 1
ATOM 2080 N N . VAL A 1 256 ? 9.268 -11.526 -17.538 1.00 95.50 256 VAL A N 1
ATOM 2081 C CA . VAL A 1 256 ? 9.622 -12.773 -16.838 1.00 95.50 256 VAL A CA 1
ATOM 2082 C C . VAL A 1 256 ? 8.391 -13.608 -16.480 1.00 95.50 256 VAL A C 1
ATOM 2084 O O . VAL A 1 256 ? 8.399 -14.824 -16.659 1.00 95.50 256 VAL A O 1
ATOM 2087 N N . TYR A 1 257 ? 7.326 -12.980 -15.977 1.00 95.00 257 TYR A N 1
ATOM 2088 C CA . TYR A 1 257 ? 6.188 -13.714 -15.416 1.00 95.00 257 TYR A CA 1
ATOM 2089 C C . TYR A 1 257 ? 5.016 -13.863 -16.387 1.00 95.00 257 TYR A C 1
ATOM 2091 O O . TYR A 1 257 ? 4.286 -14.845 -16.296 1.00 95.00 257 TYR A O 1
ATOM 2099 N N . GLN A 1 258 ? 4.836 -12.926 -17.324 1.00 94.19 258 GLN A N 1
ATOM 2100 C CA . GLN A 1 258 ? 3.712 -12.934 -18.270 1.00 94.19 258 GLN A CA 1
ATOM 2101 C C . GLN A 1 258 ? 4.123 -13.134 -19.737 1.00 94.19 258 GLN A C 1
ATOM 2103 O O . GLN A 1 258 ? 3.252 -13.338 -20.582 1.00 94.19 258 GLN A O 1
ATOM 2108 N N . ASN A 1 259 ? 5.427 -13.131 -20.045 1.00 95.38 259 ASN A N 1
ATOM 2109 C CA . ASN A 1 259 ? 5.962 -13.328 -21.395 1.00 95.38 259 ASN A CA 1
ATOM 2110 C C . ASN A 1 259 ? 5.229 -12.463 -22.439 1.00 95.38 259 ASN A C 1
ATOM 2112 O O . ASN A 1 259 ? 4.569 -12.965 -23.352 1.00 95.38 259 ASN A O 1
ATOM 2116 N N . ILE A 1 260 ? 5.262 -11.145 -22.234 1.00 96.62 260 ILE A N 1
ATOM 2117 C CA . ILE A 1 260 ? 4.584 -10.185 -23.111 1.00 96.62 260 ILE A CA 1
ATOM 2118 C C . ILE A 1 260 ? 5.254 -10.081 -24.490 1.00 96.62 260 ILE A C 1
ATOM 2120 O O . ILE A 1 260 ? 6.473 -10.183 -24.609 1.00 96.62 260 ILE A O 1
ATOM 2124 N N . ILE A 1 261 ? 4.453 -9.787 -25.514 1.00 95.69 261 ILE A N 1
ATOM 2125 C CA . ILE A 1 261 ? 4.905 -9.332 -26.834 1.00 95.69 261 ILE A CA 1
ATOM 2126 C C . ILE A 1 261 ? 4.763 -7.814 -26.854 1.00 95.69 261 ILE A C 1
ATOM 2128 O O . ILE A 1 261 ? 3.669 -7.297 -26.608 1.00 95.69 261 ILE A O 1
ATOM 2132 N N . TRP A 1 262 ? 5.840 -7.073 -27.106 1.00 95.75 262 TRP A N 1
ATOM 2133 C CA . TRP A 1 262 ? 5.834 -5.630 -26.848 1.00 95.75 262 TRP A CA 1
ATOM 2134 C C . TRP A 1 262 ? 6.817 -4.828 -27.695 1.00 95.75 262 TRP A C 1
ATOM 2136 O O . TRP A 1 262 ? 7.690 -5.371 -28.349 1.00 95.75 262 TRP A O 1
ATOM 2146 N N . SER A 1 263 ? 6.695 -3.504 -27.670 1.00 93.94 263 SER A N 1
ATOM 2147 C CA . SER A 1 263 ? 7.687 -2.594 -28.247 1.00 93.94 263 SER A CA 1
ATOM 2148 C C . SER A 1 263 ? 7.922 -1.404 -27.327 1.00 93.94 263 SER A C 1
ATOM 2150 O O . SER A 1 263 ? 6.969 -0.810 -26.815 1.00 93.94 263 SER A O 1
ATOM 2152 N N . LEU A 1 264 ? 9.178 -1.002 -27.159 1.00 93.94 264 LEU A N 1
ATOM 2153 C CA . LEU A 1 264 ? 9.553 0.268 -26.550 1.00 93.94 264 LEU A CA 1
ATOM 2154 C C . LEU A 1 264 ? 9.107 1.438 -27.442 1.00 93.94 264 LEU A C 1
ATOM 2156 O O . LEU A 1 264 ? 9.491 1.499 -28.610 1.00 93.94 264 LEU A O 1
ATOM 2160 N N . VAL A 1 265 ? 8.324 2.369 -26.886 1.00 94.12 265 VAL A N 1
ATOM 2161 C CA . VAL A 1 265 ? 7.842 3.571 -27.592 1.00 94.12 265 VAL A CA 1
ATOM 2162 C C . VAL A 1 265 ? 8.738 4.766 -27.284 1.00 94.12 265 VAL A C 1
ATOM 2164 O O . VAL A 1 265 ? 9.258 5.405 -28.193 1.00 94.12 265 VAL A O 1
ATOM 2167 N N . ARG A 1 266 ? 8.909 5.083 -25.996 1.00 94.81 266 ARG A N 1
ATOM 2168 C CA . ARG A 1 266 ? 9.773 6.165 -25.490 1.00 94.81 266 ARG A CA 1
ATOM 2169 C C . ARG A 1 266 ? 9.969 6.029 -23.987 1.00 94.81 266 ARG A C 1
ATOM 2171 O O . ARG A 1 266 ? 9.223 5.307 -23.329 1.00 94.81 266 ARG A O 1
ATOM 2178 N N . GLY A 1 267 ? 10.894 6.789 -23.419 1.00 96.69 267 GLY A N 1
ATOM 2179 C CA . GLY A 1 267 ? 11.024 6.881 -21.972 1.00 96.69 267 GLY A CA 1
ATOM 2180 C C . GLY A 1 267 ? 12.139 7.811 -21.531 1.00 96.69 267 GLY A C 1
ATOM 2181 O O . GLY A 1 267 ? 12.765 8.483 -22.350 1.00 96.69 267 GLY A O 1
ATOM 2182 N N . TYR A 1 268 ? 12.363 7.820 -20.225 1.00 97.62 268 TYR A N 1
ATOM 2183 C CA . TYR A 1 268 ? 13.477 8.494 -19.578 1.00 97.62 268 TYR A CA 1
ATOM 2184 C C . TYR A 1 268 ? 14.339 7.476 -18.846 1.00 97.62 268 TYR A C 1
ATOM 2186 O O . TYR A 1 268 ? 13.801 6.488 -18.340 1.00 97.62 268 TYR A O 1
ATOM 2194 N N . TYR A 1 269 ? 15.630 7.756 -18.739 1.00 97.56 269 TYR A N 1
ATOM 2195 C CA . TYR A 1 269 ? 16.580 6.951 -17.985 1.00 97.56 269 TYR A CA 1
ATOM 2196 C C . TYR A 1 269 ? 17.499 7.813 -17.114 1.00 97.56 269 TYR A C 1
ATOM 2198 O O . TYR A 1 269 ? 17.551 9.035 -17.272 1.00 97.56 269 TYR A O 1
ATOM 2206 N N . PHE A 1 270 ? 18.182 7.147 -16.186 1.00 97.81 270 PHE A N 1
ATOM 2207 C CA . PHE A 1 270 ? 19.168 7.698 -15.260 1.00 97.81 270 PHE A CA 1
ATOM 2208 C C . PHE A 1 270 ? 20.382 6.768 -15.236 1.00 97.81 270 PHE A C 1
ATOM 2210 O O . PHE A 1 270 ? 20.208 5.552 -15.238 1.00 97.81 270 PHE A O 1
ATOM 2217 N N . ASP A 1 271 ? 21.578 7.335 -15.234 1.00 97.06 271 ASP A N 1
ATOM 2218 C CA . ASP A 1 271 ? 22.864 6.638 -15.384 1.00 97.06 271 ASP A CA 1
ATOM 2219 C C . ASP A 1 271 ? 23.996 7.326 -14.591 1.00 97.06 271 ASP A C 1
ATOM 2221 O O . ASP A 1 271 ? 25.173 7.142 -14.888 1.00 97.06 271 ASP A O 1
ATOM 2225 N N . GLU A 1 272 ? 23.644 8.161 -13.610 1.00 97.44 272 GLU A N 1
ATOM 2226 C CA . GLU A 1 272 ? 24.589 8.920 -12.774 1.00 97.44 272 GLU A CA 1
ATOM 2227 C C . GLU A 1 272 ? 24.759 8.298 -11.376 1.00 97.44 272 GLU A C 1
ATOM 2229 O O . GLU A 1 272 ? 25.235 8.946 -10.448 1.00 97.44 272 GLU A O 1
ATOM 2234 N N . GLY A 1 273 ? 24.373 7.032 -11.209 1.00 96.56 273 GLY A N 1
ATOM 2235 C CA . GLY A 1 273 ? 24.447 6.278 -9.965 1.00 96.56 273 GLY A CA 1
ATOM 2236 C C . GLY A 1 273 ? 23.198 6.405 -9.089 1.00 96.56 273 GLY A C 1
ATOM 2237 O O . GLY A 1 273 ? 22.199 7.053 -9.423 1.00 96.56 273 GLY A O 1
ATOM 2238 N N . ARG A 1 274 ? 23.252 5.767 -7.914 1.00 95.81 274 ARG A N 1
ATOM 2239 C CA . ARG A 1 274 ? 22.187 5.795 -6.899 1.00 95.81 274 ARG A CA 1
ATOM 2240 C C . ARG A 1 274 ? 22.712 6.344 -5.577 1.00 95.81 274 ARG A C 1
ATOM 2242 O O . ARG A 1 274 ? 23.783 5.957 -5.122 1.00 95.81 274 ARG A O 1
ATOM 2249 N N . ASN A 1 275 ? 21.919 7.193 -4.928 1.00 95.69 275 ASN A N 1
ATOM 2250 C CA . ASN A 1 275 ? 22.184 7.649 -3.569 1.00 95.69 275 ASN A CA 1
ATOM 2251 C C . ASN A 1 275 ? 21.681 6.597 -2.567 1.00 95.69 275 ASN A C 1
ATOM 2253 O O . ASN A 1 275 ? 20.480 6.493 -2.294 1.00 95.69 275 ASN A O 1
ATOM 2257 N N . ASN A 1 276 ? 22.609 5.798 -2.042 1.00 95.25 276 ASN A N 1
ATOM 2258 C CA . ASN A 1 276 ? 22.347 4.662 -1.156 1.00 95.25 276 ASN A CA 1
ATOM 2259 C C . ASN A 1 276 ? 21.972 5.052 0.287 1.00 95.25 276 ASN A C 1
ATOM 2261 O O . ASN A 1 276 ? 21.477 4.198 1.026 1.00 95.25 276 ASN A O 1
ATOM 2265 N N . ARG A 1 277 ? 22.114 6.324 0.691 1.00 95.12 277 ARG A N 1
ATOM 2266 C CA . ARG A 1 277 ? 21.787 6.773 2.058 1.00 95.12 277 ARG A CA 1
ATOM 2267 C C . ARG A 1 277 ? 20.320 6.560 2.428 1.00 95.12 277 ARG A C 1
ATOM 2269 O O . ARG A 1 277 ? 20.000 6.407 3.606 1.00 95.12 277 ARG A O 1
ATOM 2276 N N . LEU A 1 278 ? 19.416 6.497 1.442 1.00 92.62 278 LEU A N 1
ATOM 2277 C CA . LEU A 1 278 ? 18.031 6.067 1.673 1.00 92.62 278 LEU A CA 1
ATOM 2278 C C . LEU A 1 278 ? 17.993 4.698 2.372 1.00 92.62 278 LEU A C 1
ATOM 2280 O O . LEU A 1 278 ? 17.299 4.538 3.376 1.00 92.62 278 LEU A O 1
ATOM 2284 N N . SER A 1 279 ? 18.747 3.725 1.859 1.00 92.38 279 SER A N 1
ATOM 2285 C CA . SER A 1 279 ? 18.795 2.365 2.401 1.00 92.38 279 SER A CA 1
ATOM 2286 C C . SER A 1 279 ? 19.342 2.348 3.828 1.00 92.38 279 SER A C 1
ATOM 2288 O O . SER A 1 279 ? 18.813 1.630 4.677 1.00 92.38 279 SER A O 1
ATOM 2290 N N . GLU A 1 280 ? 20.350 3.171 4.121 1.00 92.88 280 GLU A N 1
ATOM 2291 C CA . GLU A 1 280 ? 20.952 3.294 5.455 1.00 92.88 280 GLU A CA 1
ATOM 2292 C C . GLU A 1 280 ? 19.952 3.839 6.482 1.00 92.88 280 GLU A C 1
ATOM 2294 O O . GLU A 1 280 ? 19.738 3.234 7.538 1.00 92.88 280 GLU A O 1
ATOM 2299 N N . VAL A 1 281 ? 19.276 4.947 6.153 1.00 93.38 281 VAL A N 1
ATOM 2300 C CA . VAL A 1 281 ? 18.267 5.564 7.030 1.00 93.38 281 VAL A CA 1
ATOM 2301 C C . VAL A 1 281 ? 17.115 4.601 7.286 1.00 93.38 281 VAL A C 1
ATOM 2303 O O . VAL A 1 281 ? 16.714 4.406 8.434 1.00 93.38 281 VAL A O 1
ATOM 2306 N N . VAL A 1 282 ? 16.597 3.958 6.239 1.00 93.12 282 VAL A N 1
ATOM 2307 C CA . VAL A 1 282 ? 15.487 3.005 6.361 1.00 93.12 282 VAL A CA 1
ATOM 2308 C C . VAL A 1 282 ? 15.889 1.804 7.219 1.00 93.12 282 VAL A C 1
ATOM 2310 O O . VAL A 1 282 ? 15.125 1.408 8.101 1.00 93.12 282 VAL A O 1
ATOM 2313 N N . THR A 1 283 ? 17.103 1.275 7.042 1.00 92.75 283 THR A N 1
ATOM 2314 C CA . THR A 1 283 ? 17.633 0.170 7.860 1.00 92.75 283 THR A CA 1
ATOM 2315 C C . THR A 1 283 ? 17.712 0.563 9.334 1.00 92.75 283 THR A C 1
ATOM 2317 O O . THR A 1 283 ? 17.196 -0.156 10.195 1.00 92.75 283 THR A O 1
ATOM 2320 N N . ARG A 1 284 ? 18.261 1.746 9.642 1.00 93.00 284 ARG A N 1
ATOM 2321 C CA . ARG A 1 284 ? 18.316 2.274 11.015 1.00 93.00 284 ARG A CA 1
ATOM 2322 C C . ARG A 1 284 ? 16.922 2.386 11.637 1.00 93.00 284 ARG A C 1
ATOM 2324 O O . ARG A 1 284 ? 16.732 2.015 12.795 1.00 93.00 284 ARG A O 1
ATOM 2331 N N . MET A 1 285 ? 15.938 2.853 10.873 1.00 93.12 285 MET A N 1
ATOM 2332 C CA . MET A 1 285 ? 14.566 3.033 11.354 1.00 93.12 285 MET A CA 1
ATOM 2333 C C . MET A 1 285 ? 13.826 1.703 11.542 1.00 93.12 285 MET A C 1
ATOM 2335 O O . MET A 1 285 ? 13.040 1.557 12.481 1.00 93.12 285 MET A O 1
ATOM 2339 N N . CYS A 1 286 ? 14.102 0.696 10.712 1.00 92.00 286 CYS A N 1
ATOM 2340 C CA . CYS A 1 286 ? 13.626 -0.668 10.939 1.00 92.00 286 CYS A CA 1
ATOM 2341 C C . CYS A 1 286 ? 14.222 -1.286 12.212 1.00 92.00 286 CYS A C 1
ATOM 2343 O O . CYS A 1 286 ? 13.478 -1.890 12.986 1.00 92.00 286 CYS A O 1
ATOM 2345 N N . ASN A 1 287 ? 15.517 -1.087 12.465 1.00 91.88 287 ASN A N 1
ATOM 2346 C CA . ASN A 1 287 ? 16.174 -1.569 13.682 1.00 91.88 287 ASN A CA 1
ATOM 2347 C C . ASN A 1 287 ? 15.604 -0.885 14.930 1.00 91.88 287 ASN A C 1
ATOM 2349 O O . ASN A 1 287 ? 15.218 -1.568 15.876 1.00 91.88 287 ASN A O 1
ATOM 2353 N N . LEU A 1 288 ? 15.426 0.441 14.892 1.00 92.25 288 LEU A N 1
ATOM 2354 C CA . LEU A 1 288 ? 14.763 1.190 15.962 1.00 92.25 288 LEU A CA 1
ATOM 2355 C C . LEU A 1 288 ? 13.364 0.635 16.256 1.00 92.25 288 LEU A C 1
ATOM 2357 O O . LEU A 1 288 ? 13.001 0.426 17.413 1.00 92.25 288 LEU A O 1
ATOM 2361 N N . ARG A 1 289 ? 12.574 0.339 15.216 1.00 92.06 289 ARG A N 1
ATOM 2362 C CA . ARG A 1 289 ? 11.251 -0.270 15.390 1.00 92.06 289 ARG A CA 1
ATOM 2363 C C . ARG A 1 289 ? 11.331 -1.627 16.087 1.00 92.06 289 ARG A C 1
ATOM 2365 O O . ARG A 1 289 ? 10.483 -1.909 16.931 1.00 92.06 289 ARG A O 1
ATOM 2372 N N . ASN A 1 290 ? 12.297 -2.469 15.728 1.00 89.38 290 ASN A N 1
ATOM 2373 C CA . ASN A 1 290 ? 12.477 -3.777 16.355 1.00 89.38 290 ASN A CA 1
ATOM 2374 C C . ASN A 1 290 ? 12.837 -3.638 17.843 1.00 89.38 290 ASN A C 1
ATOM 2376 O O . ASN A 1 290 ? 12.209 -4.301 18.669 1.00 89.38 290 ASN A O 1
ATOM 2380 N N . THR A 1 291 ? 13.716 -2.698 18.200 1.00 90.88 291 THR A N 1
ATOM 2381 C CA . THR A 1 291 ? 14.021 -2.357 19.601 1.00 90.88 291 THR A CA 1
ATOM 2382 C C . THR A 1 291 ? 12.782 -1.870 20.359 1.00 90.88 291 THR A C 1
ATOM 2384 O O . THR A 1 291 ? 12.484 -2.338 21.453 1.00 90.88 291 THR A O 1
ATOM 2387 N N . LEU A 1 292 ? 11.980 -0.980 19.768 1.00 91.00 292 LEU A N 1
ATOM 2388 C CA . LEU A 1 292 ? 10.749 -0.502 20.411 1.00 91.00 292 LEU A CA 1
ATOM 2389 C C . LEU A 1 292 ? 9.705 -1.620 20.571 1.00 91.00 292 LEU A C 1
ATOM 2391 O O . LEU A 1 292 ? 8.948 -1.633 21.542 1.00 91.00 292 LEU A O 1
ATOM 2395 N N . ARG A 1 293 ? 9.660 -2.581 19.638 1.00 88.00 293 ARG A N 1
ATOM 2396 C CA . ARG A 1 293 ? 8.786 -3.759 19.735 1.00 88.00 293 ARG A CA 1
ATOM 2397 C C . ARG A 1 293 ? 9.191 -4.674 20.886 1.00 88.00 293 ARG A C 1
ATOM 2399 O O . ARG A 1 293 ? 8.295 -5.119 21.601 1.00 88.00 293 ARG A O 1
ATOM 2406 N N . SER A 1 294 ? 10.486 -4.944 21.073 1.00 87.88 294 SER A N 1
ATOM 2407 C CA . SER A 1 294 ? 10.956 -5.778 22.189 1.00 87.88 294 SER A CA 1
ATOM 2408 C C . SER A 1 294 ? 10.670 -5.118 23.543 1.00 87.88 294 SER A C 1
ATOM 2410 O O . SER A 1 294 ? 10.262 -5.794 24.482 1.00 87.88 294 SER A O 1
ATOM 2412 N N . GLN A 1 295 ? 10.732 -3.786 23.603 1.00 89.56 295 GLN A N 1
ATOM 2413 C CA . GLN A 1 295 ? 10.371 -2.984 24.778 1.00 89.56 295 GLN A CA 1
ATOM 2414 C C . GLN A 1 295 ? 8.854 -2.820 24.999 1.00 89.56 295 GLN A C 1
ATOM 2416 O O . GLN A 1 295 ? 8.446 -2.157 25.948 1.00 89.56 295 GLN A O 1
ATOM 2421 N N . LYS A 1 296 ? 7.997 -3.369 24.120 1.00 87.31 296 LYS A N 1
ATOM 2422 C CA . LYS A 1 296 ? 6.533 -3.139 24.112 1.00 87.31 296 LYS A CA 1
ATOM 2423 C C . LYS A 1 296 ? 6.151 -1.648 24.100 1.00 87.31 296 LYS A C 1
ATOM 2425 O O . LYS A 1 296 ? 5.082 -1.267 24.574 1.00 87.31 296 LYS A O 1
ATOM 2430 N N . ASN A 1 297 ? 7.000 -0.806 23.516 1.00 86.75 297 ASN A N 1
ATOM 2431 C CA . ASN A 1 297 ? 6.798 0.632 23.451 1.00 86.75 297 ASN A CA 1
ATOM 2432 C C . ASN A 1 297 ? 5.808 0.991 22.327 1.00 86.75 297 ASN A C 1
ATOM 2434 O O . ASN A 1 297 ? 5.997 0.617 21.165 1.00 86.75 297 ASN A O 1
ATOM 2438 N N . GLY A 1 298 ? 4.753 1.744 22.661 1.00 85.38 298 GLY A N 1
ATOM 2439 C CA . GLY A 1 298 ? 3.708 2.160 21.718 1.00 85.38 298 GLY A CA 1
ATOM 2440 C C . GLY A 1 298 ? 4.228 2.960 20.515 1.00 85.38 298 GLY A C 1
ATOM 2441 O O . GLY A 1 298 ? 3.643 2.879 19.432 1.00 85.38 298 GLY A O 1
ATOM 2442 N N . MET A 1 299 ? 5.371 3.643 20.654 1.00 87.06 299 MET A N 1
ATOM 2443 C CA . MET A 1 299 ? 5.989 4.437 19.584 1.00 87.06 299 MET A CA 1
ATOM 2444 C C . MET A 1 299 ? 6.389 3.608 18.354 1.00 87.06 299 MET A C 1
ATOM 2446 O O . MET A 1 299 ? 6.461 4.148 17.248 1.00 87.06 299 MET A O 1
ATOM 2450 N N . GLN A 1 300 ? 6.534 2.279 18.483 1.00 91.12 300 GLN A N 1
ATOM 2451 C CA . GLN A 1 300 ? 6.752 1.396 17.328 1.00 91.12 300 GLN A CA 1
ATOM 2452 C C . GLN A 1 300 ? 5.669 1.554 16.246 1.00 91.12 300 GLN A C 1
ATOM 2454 O O . GLN A 1 300 ? 5.955 1.353 15.066 1.00 91.12 300 GLN A O 1
ATOM 2459 N N . ALA A 1 301 ? 4.440 1.933 16.627 1.00 89.50 301 ALA A N 1
ATOM 2460 C CA . ALA A 1 301 ? 3.354 2.185 15.686 1.00 89.50 301 ALA A CA 1
ATOM 2461 C C . ALA A 1 301 ? 3.625 3.424 14.816 1.00 89.50 301 ALA A C 1
ATOM 2463 O O . ALA A 1 301 ? 3.409 3.372 13.608 1.00 89.50 301 ALA A O 1
ATOM 2464 N N . MET A 1 302 ? 4.174 4.499 15.390 1.00 89.31 302 MET A N 1
ATOM 2465 C CA . MET A 1 302 ? 4.531 5.709 14.640 1.00 89.31 302 MET A CA 1
ATOM 2466 C C . MET A 1 302 ? 5.686 5.447 13.672 1.00 89.31 302 MET A C 1
ATOM 2468 O O . MET A 1 302 ? 5.609 5.816 12.500 1.00 89.31 302 MET A O 1
ATOM 2472 N N . ILE A 1 303 ? 6.717 4.725 14.127 1.00 92.06 303 ILE A N 1
ATOM 2473 C CA . ILE A 1 303 ? 7.835 4.307 13.270 1.00 92.06 303 ILE A CA 1
ATOM 2474 C C . ILE A 1 303 ? 7.349 3.374 12.153 1.00 92.06 303 ILE A C 1
ATOM 2476 O O . ILE A 1 303 ? 7.783 3.503 11.012 1.00 92.06 303 ILE A O 1
ATOM 2480 N N . LYS A 1 304 ? 6.400 2.469 12.434 1.00 91.19 304 LYS A N 1
ATOM 2481 C CA . LYS A 1 304 ? 5.773 1.624 11.406 1.00 91.19 304 LYS A CA 1
ATOM 2482 C C . LYS A 1 304 ? 5.120 2.462 10.306 1.00 91.19 304 LYS A C 1
ATOM 2484 O O . LYS A 1 304 ? 5.361 2.196 9.132 1.00 91.19 304 LYS A O 1
ATOM 2489 N N . GLU A 1 305 ? 4.297 3.446 10.662 1.00 91.00 305 GLU A N 1
ATOM 2490 C CA . GLU A 1 305 ? 3.605 4.286 9.675 1.00 91.00 305 GLU A CA 1
ATOM 2491 C C . GLU A 1 305 ? 4.586 5.158 8.870 1.00 91.00 305 GLU A C 1
ATOM 2493 O O . GLU A 1 305 ? 4.419 5.332 7.656 1.00 91.00 305 GLU A O 1
ATOM 2498 N N . LEU A 1 306 ? 5.656 5.637 9.517 1.00 91.12 306 LEU A N 1
ATOM 2499 C CA . LEU A 1 306 ? 6.744 6.374 8.872 1.00 91.12 306 LEU A CA 1
ATOM 2500 C C . LEU A 1 306 ? 7.468 5.498 7.837 1.00 91.12 306 LEU A C 1
ATOM 2502 O O . LEU A 1 306 ? 7.628 5.909 6.688 1.00 91.12 306 LEU A O 1
ATOM 2506 N N . ASN A 1 307 ? 7.806 4.264 8.217 1.00 89.12 307 ASN A N 1
ATOM 2507 C CA . ASN A 1 307 ? 8.434 3.264 7.355 1.00 89.12 307 ASN A CA 1
ATOM 2508 C C . ASN A 1 307 ? 7.528 2.857 6.175 1.00 89.12 307 ASN A C 1
ATOM 2510 O O . ASN A 1 307 ? 7.998 2.707 5.049 1.00 89.12 307 ASN A O 1
ATOM 2514 N N . ASN A 1 308 ? 6.223 2.695 6.416 1.00 83.19 308 ASN A N 1
ATOM 2515 C CA . ASN A 1 308 ? 5.266 2.204 5.421 1.00 83.19 308 ASN A CA 1
ATOM 2516 C C . ASN A 1 308 ? 4.796 3.259 4.416 1.00 83.19 308 ASN A C 1
ATOM 2518 O O . ASN A 1 308 ? 4.304 2.896 3.351 1.00 83.19 308 ASN A O 1
ATOM 2522 N N . SER A 1 309 ? 4.857 4.547 4.757 1.00 79.06 309 SER A N 1
ATOM 2523 C CA . SER A 1 309 ? 4.291 5.602 3.903 1.00 79.06 309 SER A CA 1
ATOM 2524 C C . SER A 1 309 ? 5.027 6.936 3.969 1.00 79.06 309 SER A C 1
ATOM 2526 O O . SER A 1 309 ? 5.015 7.690 2.994 1.00 79.06 309 SER A O 1
ATOM 2528 N N . GLY A 1 310 ? 5.689 7.235 5.086 1.00 83.25 310 GLY A N 1
ATOM 2529 C CA . GLY A 1 310 ? 6.326 8.524 5.317 1.00 83.25 310 GLY A CA 1
ATOM 2530 C C . GLY A 1 310 ? 7.518 8.800 4.400 1.00 83.25 310 GLY A C 1
ATOM 2531 O O . GLY A 1 310 ? 7.626 9.906 3.878 1.00 83.25 310 GLY A O 1
ATOM 2532 N N . PHE A 1 311 ? 8.373 7.801 4.155 1.00 86.81 311 PHE A N 1
ATOM 2533 C CA . PHE A 1 311 ? 9.616 7.987 3.392 1.00 86.81 311 PHE A CA 1
ATOM 2534 C C . PHE A 1 311 ? 9.425 8.221 1.891 1.00 86.81 311 PHE A C 1
ATOM 2536 O O . PHE A 1 311 ? 10.140 9.033 1.314 1.00 86.81 311 PHE A O 1
ATOM 2543 N N . PHE A 1 312 ? 8.446 7.573 1.251 1.00 88.94 312 PHE A N 1
ATOM 2544 C CA . PHE A 1 312 ? 8.215 7.733 -0.194 1.00 88.94 312 PHE A CA 1
ATOM 2545 C C . PHE A 1 312 ? 6.925 8.475 -0.548 1.00 88.94 312 PHE A C 1
ATOM 2547 O O . PHE A 1 312 ? 6.764 8.904 -1.688 1.00 88.94 312 PHE A O 1
ATOM 2554 N N . GLY A 1 313 ? 5.986 8.654 0.389 1.00 87.81 313 GLY A N 1
ATOM 2555 C CA . GLY A 1 313 ? 4.665 9.213 0.086 1.00 87.81 313 GLY A CA 1
ATOM 2556 C C . GLY A 1 313 ? 4.722 10.602 -0.559 1.00 87.81 313 GLY A C 1
ATOM 2557 O O . GLY A 1 313 ? 3.931 10.899 -1.456 1.00 87.81 313 GLY A O 1
ATOM 2558 N N . ARG A 1 314 ? 5.701 11.432 -0.168 1.00 89.56 314 ARG A N 1
ATOM 2559 C CA . ARG A 1 314 ? 5.946 12.743 -0.794 1.00 89.56 314 ARG A CA 1
ATOM 2560 C C . ARG A 1 314 ? 6.540 12.655 -2.197 1.00 89.56 314 ARG A C 1
ATOM 2562 O O . ARG A 1 314 ? 6.167 13.464 -3.042 1.00 89.56 314 ARG A O 1
ATOM 2569 N N . MET A 1 315 ? 7.360 11.641 -2.474 1.00 92.38 315 MET A N 1
ATOM 2570 C CA . MET A 1 315 ? 7.983 11.428 -3.788 1.00 92.38 315 MET A CA 1
ATOM 2571 C C . MET A 1 315 ? 6.950 11.213 -4.903 1.00 92.38 315 MET A C 1
ATOM 2573 O O . MET A 1 315 ? 7.211 11.539 -6.053 1.00 92.38 315 MET A O 1
ATOM 2577 N N . ILE A 1 316 ? 5.765 10.688 -4.573 1.00 92.12 316 ILE A N 1
ATOM 2578 C CA . ILE A 1 316 ? 4.669 10.394 -5.520 1.00 92.12 316 ILE A CA 1
ATOM 2579 C C . ILE A 1 316 ? 3.425 11.255 -5.279 1.00 92.12 316 ILE A C 1
ATOM 2581 O O . ILE A 1 316 ? 2.320 10.921 -5.726 1.00 92.12 316 ILE A O 1
ATOM 2585 N N . MET A 1 317 ? 3.568 12.357 -4.538 1.00 89.75 317 MET A N 1
ATOM 2586 C CA . MET A 1 317 ? 2.440 13.219 -4.213 1.00 89.75 317 MET A CA 1
ATOM 2587 C C . MET A 1 317 ? 1.819 13.781 -5.496 1.00 89.75 317 MET A C 1
ATOM 2589 O O . MET A 1 317 ? 2.507 14.290 -6.381 1.00 89.75 317 MET A O 1
ATOM 2593 N N . LYS A 1 318 ? 0.489 13.696 -5.603 1.00 87.38 318 LYS A N 1
ATOM 2594 C CA . LYS A 1 318 ? -0.233 14.282 -6.736 1.00 87.38 318 LYS A CA 1
ATOM 2595 C C . LYS A 1 318 ? -0.230 15.810 -6.631 1.00 87.38 318 LYS A C 1
ATOM 2597 O O . LYS A 1 318 ? -0.347 16.328 -5.522 1.00 87.38 318 LYS A O 1
ATOM 2602 N N . PRO A 1 319 ? -0.227 16.531 -7.766 1.00 85.50 319 PRO A N 1
ATOM 2603 C CA . PRO A 1 319 ? -0.326 17.983 -7.754 1.00 85.50 319 PRO A CA 1
ATOM 2604 C C . PRO A 1 319 ? -1.576 18.471 -7.021 1.00 85.50 319 PRO A C 1
ATOM 2606 O O . PRO A 1 319 ? -2.698 18.059 -7.335 1.00 85.50 319 PRO A O 1
ATOM 2609 N N . ILE A 1 320 ? -1.383 19.395 -6.083 1.00 83.50 320 ILE A N 1
ATOM 2610 C CA . ILE A 1 320 ? -2.477 20.087 -5.400 1.00 83.50 320 ILE A CA 1
ATOM 2611 C C . ILE A 1 320 ? -3.094 21.087 -6.383 1.00 83.50 320 ILE A C 1
ATOM 2613 O O . ILE A 1 320 ? -2.434 22.025 -6.822 1.00 83.50 320 ILE A O 1
ATOM 2617 N N . ARG A 1 321 ? -4.365 20.879 -6.745 1.00 83.31 321 ARG A N 1
ATOM 2618 C CA . ARG A 1 321 ? -5.079 21.690 -7.756 1.00 83.31 321 ARG A CA 1
ATOM 2619 C C . ARG A 1 321 ? -5.974 22.780 -7.169 1.00 83.31 321 ARG A C 1
ATOM 2621 O O . ARG A 1 321 ? -6.574 23.543 -7.921 1.00 83.31 321 ARG A O 1
ATOM 2628 N N . SER A 1 322 ? -6.114 22.828 -5.849 1.00 85.50 322 SER A N 1
ATOM 2629 C CA . SER A 1 322 ? -6.960 23.810 -5.176 1.00 85.50 322 SER A CA 1
ATOM 2630 C C . SER A 1 322 ? -6.345 24.290 -3.877 1.00 85.50 322 SER A C 1
ATOM 2632 O O . SER A 1 322 ? -5.687 23.505 -3.200 1.00 85.50 322 SER A O 1
ATOM 2634 N N . ASN A 1 323 ? -6.636 25.536 -3.526 1.00 86.31 323 ASN A N 1
ATOM 2635 C CA . ASN A 1 323 ? -6.301 26.141 -2.244 1.00 86.31 323 ASN A CA 1
ATOM 2636 C C . ASN A 1 323 ? -7.567 26.441 -1.449 1.00 86.31 323 ASN A C 1
ATOM 2638 O O . ASN A 1 323 ? -8.648 26.561 -2.026 1.00 86.31 323 ASN A O 1
ATOM 2642 N N . TYR A 1 324 ? -7.395 26.588 -0.141 1.00 87.94 324 TYR A N 1
ATOM 2643 C CA . TYR A 1 324 ? -8.377 27.197 0.743 1.00 87.94 324 TYR A CA 1
ATOM 2644 C C . TYR A 1 324 ? -7.792 28.501 1.272 1.00 87.94 324 TYR A C 1
ATOM 2646 O O . TYR A 1 324 ? -6.620 28.542 1.642 1.00 87.94 324 TYR A O 1
ATOM 2654 N N . ILE A 1 325 ? -8.594 29.557 1.255 1.00 90.25 325 ILE A N 1
ATOM 2655 C CA . ILE A 1 325 ? -8.231 30.890 1.734 1.00 90.25 325 ILE A CA 1
ATOM 2656 C C . ILE A 1 325 ? -9.255 31.274 2.790 1.00 90.25 325 ILE A C 1
ATOM 2658 O O . ILE A 1 325 ? -10.453 31.094 2.572 1.00 90.25 325 ILE A O 1
ATOM 2662 N N . ILE A 1 326 ? -8.778 31.784 3.920 1.00 91.00 326 ILE A N 1
ATOM 2663 C CA . ILE A 1 326 ? -9.631 32.326 4.972 1.00 91.00 326 ILE A CA 1
ATOM 2664 C C . ILE A 1 326 ? -9.728 33.835 4.774 1.00 91.00 326 ILE A C 1
ATOM 2666 O O . ILE A 1 326 ? -8.708 34.513 4.665 1.00 91.00 326 ILE A O 1
ATOM 2670 N N . ILE A 1 327 ? -10.953 34.342 4.695 1.00 91.69 327 ILE A N 1
ATOM 2671 C CA . ILE A 1 327 ? -11.259 35.762 4.535 1.00 91.69 327 ILE A CA 1
ATOM 2672 C C . ILE A 1 327 ? -12.099 36.207 5.722 1.00 91.69 327 ILE A C 1
ATOM 2674 O O . ILE A 1 327 ? -13.086 35.561 6.070 1.00 91.69 327 ILE A O 1
ATOM 2678 N N . TYR A 1 328 ? -11.700 37.319 6.325 1.00 92.56 328 TYR A N 1
ATOM 2679 C CA . TYR A 1 328 ? -12.395 37.940 7.444 1.00 92.56 328 TYR A CA 1
ATOM 2680 C C . TYR A 1 328 ? -13.280 39.077 6.938 1.00 92.56 328 TYR A C 1
ATOM 2682 O O . TYR A 1 328 ? -12.850 39.837 6.074 1.00 92.56 328 TYR A O 1
ATOM 2690 N N . MET A 1 329 ? -14.460 39.228 7.532 1.00 91.75 329 MET A N 1
ATOM 2691 C CA . MET A 1 329 ? -15.519 40.175 7.177 1.00 91.75 329 MET A CA 1
ATOM 2692 C C . MET A 1 329 ? -16.176 39.906 5.816 1.00 91.75 329 MET A C 1
ATOM 2694 O O . MET A 1 329 ? -15.556 39.456 4.852 1.00 91.75 329 MET A O 1
ATOM 2698 N N . GLU A 1 330 ? -17.476 40.189 5.733 1.00 90.88 330 GLU A N 1
ATOM 2699 C CA . GLU A 1 330 ? -18.270 39.922 4.528 1.00 90.88 330 GLU A CA 1
ATOM 2700 C C . GLU A 1 330 ? -17.890 40.839 3.358 1.00 90.88 330 GLU A C 1
ATOM 2702 O O . GLU A 1 330 ? -17.872 40.412 2.205 1.00 90.88 330 GLU A O 1
ATOM 2707 N N . GLU A 1 331 ? -17.533 42.089 3.643 1.00 92.50 331 GLU A N 1
ATOM 2708 C CA . GLU A 1 331 ? -17.127 43.055 2.622 1.00 92.50 331 GLU A CA 1
ATOM 2709 C C . GLU A 1 331 ? -15.870 42.598 1.865 1.00 92.50 331 GLU A C 1
ATOM 2711 O O . GLU A 1 331 ? -15.831 42.610 0.632 1.00 92.50 331 GLU A O 1
ATOM 2716 N N . ASN A 1 332 ? -14.872 42.079 2.585 1.00 93.31 332 ASN A N 1
ATOM 2717 C CA . ASN A 1 332 ? -13.660 41.530 1.979 1.00 93.31 332 ASN A CA 1
ATOM 2718 C C . ASN A 1 332 ? -13.954 40.298 1.124 1.00 93.31 332 ASN A C 1
ATOM 2720 O O . ASN A 1 332 ? -13.331 40.117 0.076 1.00 93.31 332 ASN A O 1
ATOM 2724 N N . LEU A 1 333 ? -14.915 39.463 1.533 1.00 93.06 333 LEU A N 1
ATOM 2725 C CA . LEU A 1 333 ? -15.370 38.347 0.712 1.00 93.06 333 LEU A CA 1
ATOM 2726 C C . LEU A 1 333 ? -15.991 38.855 -0.595 1.00 93.06 333 LEU A C 1
ATOM 2728 O O . LEU A 1 333 ? -15.621 38.356 -1.656 1.00 93.06 333 LEU A O 1
ATOM 2732 N N . LYS A 1 334 ? -16.889 39.849 -0.544 1.00 92.69 334 LYS A N 1
ATOM 2733 C CA . LYS A 1 334 ? -17.509 40.445 -1.744 1.00 92.69 334 LYS A CA 1
ATOM 2734 C C . LYS A 1 334 ? -16.445 40.996 -2.694 1.00 92.69 334 LYS A C 1
ATOM 2736 O O . LYS A 1 334 ? -16.439 40.655 -3.877 1.00 92.69 334 LYS A O 1
ATOM 2741 N N . ASN A 1 335 ? -15.480 41.744 -2.160 1.00 93.75 335 ASN A N 1
ATOM 2742 C CA . ASN A 1 335 ? -14.344 42.264 -2.921 1.00 93.75 335 ASN A CA 1
ATOM 2743 C C . ASN A 1 335 ? -13.503 41.143 -3.550 1.00 93.75 335 ASN A C 1
ATOM 2745 O O . ASN A 1 335 ? -13.137 41.218 -4.725 1.00 93.75 335 ASN A O 1
ATOM 2749 N N . TYR A 1 336 ? -13.227 40.076 -2.798 1.00 92.56 336 TYR A N 1
ATOM 2750 C CA . TYR A 1 336 ? -12.471 38.928 -3.289 1.00 92.56 336 TYR A CA 1
ATOM 2751 C C . TYR A 1 336 ? -13.221 38.170 -4.392 1.00 92.56 336 TYR A C 1
ATOM 2753 O O . TYR A 1 336 ? -12.629 37.830 -5.415 1.00 92.56 336 TYR A O 1
ATOM 2761 N N . ILE A 1 337 ? -14.526 37.939 -4.224 1.00 92.25 337 ILE A N 1
ATOM 2762 C CA . ILE A 1 337 ? -15.370 37.292 -5.235 1.00 92.25 337 ILE A CA 1
ATOM 2763 C C . ILE A 1 337 ? -15.374 38.114 -6.521 1.00 92.25 337 ILE A C 1
ATOM 2765 O O . ILE A 1 337 ? -15.116 37.561 -7.588 1.00 92.25 337 ILE A O 1
ATOM 2769 N N . ASN A 1 338 ? -15.584 39.427 -6.427 1.00 92.38 338 ASN A N 1
ATOM 2770 C CA . ASN A 1 338 ? -15.605 40.304 -7.596 1.00 92.38 338 ASN A CA 1
ATOM 2771 C C . ASN A 1 338 ? -14.283 40.251 -8.374 1.00 92.38 338 ASN A C 1
ATOM 2773 O O . ASN A 1 338 ? -14.299 40.151 -9.600 1.00 92.38 338 ASN A O 1
ATOM 2777 N N . ARG A 1 339 ? -13.142 40.233 -7.672 1.00 92.00 339 ARG A N 1
ATOM 2778 C CA . ARG A 1 339 ? -11.807 40.174 -8.293 1.00 92.00 339 ARG A CA 1
ATOM 2779 C C . ARG A 1 339 ? -11.443 38.793 -8.849 1.00 92.00 339 ARG A C 1
ATOM 2781 O O . ARG A 1 339 ? -10.783 38.714 -9.882 1.00 92.00 339 ARG A O 1
ATOM 2788 N N . TYR A 1 340 ? -11.844 37.708 -8.183 1.00 89.44 340 TYR A N 1
ATOM 2789 C CA . TYR A 1 340 ? -11.338 36.354 -8.455 1.00 89.44 340 TYR A CA 1
ATOM 2790 C C . TYR A 1 340 ? -12.415 35.332 -8.850 1.00 89.44 340 TYR A C 1
ATOM 2792 O O . TYR A 1 340 ? -12.137 34.132 -8.820 1.00 89.44 340 TYR A O 1
ATOM 2800 N N . ASN A 1 341 ? -13.619 35.764 -9.255 1.00 87.56 341 ASN A N 1
ATOM 2801 C CA . ASN A 1 341 ? -14.759 34.878 -9.550 1.00 87.56 341 ASN A CA 1
ATOM 2802 C C . ASN A 1 341 ? -14.404 33.674 -10.448 1.00 87.56 341 ASN A C 1
ATOM 2804 O O . ASN A 1 341 ? -14.813 32.556 -10.149 1.00 87.56 341 ASN A O 1
ATOM 2808 N N . LYS A 1 342 ? -13.553 33.857 -11.469 1.00 88.75 342 LYS A N 1
ATOM 2809 C CA . LYS A 1 342 ? -13.133 32.798 -12.407 1.00 88.75 342 LYS A CA 1
ATOM 2810 C C . LYS A 1 342 ? -12.328 31.666 -11.758 1.00 88.75 342 LYS A C 1
ATOM 2812 O O . LYS A 1 342 ? -12.241 30.576 -12.317 1.00 88.75 342 LYS A O 1
ATOM 2817 N N . PHE A 1 343 ? -11.715 31.912 -10.601 1.00 87.88 343 PHE A N 1
ATOM 2818 C CA . PHE A 1 343 ? -10.874 30.943 -9.894 1.00 87.88 343 PHE A CA 1
ATOM 2819 C C . PHE A 1 343 ? -11.573 30.310 -8.691 1.00 87.88 343 PHE A C 1
ATOM 2821 O O . PHE A 1 343 ? -11.070 29.321 -8.154 1.00 87.88 343 PHE A O 1
ATOM 2828 N N . ILE A 1 344 ? -12.710 30.851 -8.253 1.00 90.12 344 ILE A N 1
ATOM 2829 C CA . ILE A 1 344 ? -13.443 30.368 -7.083 1.00 90.12 344 ILE A CA 1
ATOM 2830 C C . ILE A 1 344 ? -14.297 29.163 -7.481 1.00 90.12 344 ILE A C 1
ATOM 2832 O O . ILE A 1 344 ? -15.058 29.207 -8.440 1.00 90.12 344 ILE A O 1
ATOM 2836 N N . LYS A 1 345 ? -14.182 28.067 -6.724 1.00 89.00 345 LYS A N 1
ATOM 2837 C CA . LYS A 1 345 ? -15.074 26.905 -6.860 1.00 89.00 345 LYS A CA 1
ATOM 2838 C C . LYS A 1 345 ? -16.335 27.068 -6.027 1.00 89.00 345 LYS A C 1
ATOM 2840 O O . LYS A 1 345 ? -17.424 26.782 -6.499 1.00 89.00 345 LYS A O 1
ATOM 2845 N N . TYR A 1 346 ? -16.145 27.437 -4.766 1.00 88.94 346 TYR A N 1
ATOM 2846 C CA . TYR A 1 346 ? -17.196 27.731 -3.802 1.00 88.94 346 TYR A CA 1
ATOM 2847 C C . TYR A 1 346 ? -16.586 28.481 -2.617 1.00 88.94 346 TYR A C 1
ATOM 2849 O O . TYR A 1 346 ? -15.365 28.470 -2.419 1.00 88.94 346 TYR A O 1
ATOM 2857 N N . TRP A 1 347 ? -17.444 29.082 -1.805 1.00 89.56 347 TRP A N 1
ATOM 2858 C CA . TRP A 1 347 ? -17.098 29.647 -0.510 1.00 89.56 347 TRP A CA 1
ATOM 2859 C C . TRP A 1 347 ? -18.155 29.243 0.517 1.00 89.56 347 TRP A C 1
ATOM 2861 O O . TRP A 1 347 ? -19.290 28.941 0.155 1.00 89.56 347 TRP A O 1
ATOM 2871 N N . ILE A 1 348 ? -17.759 29.194 1.783 1.00 89.38 348 ILE A N 1
ATOM 2872 C CA . ILE A 1 348 ? -18.648 28.913 2.911 1.00 89.38 348 ILE A CA 1
ATOM 2873 C C . ILE A 1 348 ? -18.370 29.908 4.038 1.00 89.38 348 ILE A C 1
ATOM 2875 O O . ILE A 1 348 ? -17.230 30.346 4.212 1.00 89.38 348 ILE A O 1
ATOM 2879 N N . LYS A 1 349 ? -19.398 30.253 4.812 1.00 87.25 349 LYS A N 1
ATOM 2880 C CA . LYS A 1 349 ? -19.246 31.000 6.064 1.00 87.25 349 LYS A CA 1
ATOM 2881 C C . LYS A 1 349 ? -18.900 30.013 7.177 1.00 87.25 349 LYS A C 1
ATOM 2883 O O . LYS A 1 349 ? -19.633 29.051 7.367 1.00 87.25 349 LYS A O 1
ATOM 2888 N N . ILE A 1 350 ? -17.778 30.226 7.862 1.00 83.38 350 ILE A N 1
ATOM 2889 C CA . ILE A 1 350 ? -17.284 29.318 8.913 1.00 83.38 350 ILE A CA 1
ATOM 2890 C C . ILE A 1 350 ? -17.504 29.884 10.321 1.00 83.38 350 ILE A C 1
ATOM 2892 O O . ILE A 1 350 ? -17.689 29.119 11.262 1.00 83.38 350 ILE A O 1
ATOM 2896 N N . SER A 1 351 ? -17.549 31.210 10.475 1.00 79.06 351 SER A N 1
ATOM 2897 C CA . SER A 1 351 ? -17.937 31.888 11.721 1.00 79.06 351 SER A CA 1
ATOM 2898 C C . SER A 1 351 ? -18.746 33.151 11.411 1.00 79.06 351 SER A C 1
ATOM 2900 O O . SER A 1 351 ? -18.981 33.469 10.244 1.00 79.06 351 SER A O 1
ATOM 2902 N N . SER A 1 352 ? -19.171 33.897 12.434 1.00 82.94 352 SER A N 1
ATOM 2903 C CA . SER A 1 352 ? -19.902 35.163 12.266 1.00 82.94 352 SER A CA 1
ATOM 2904 C C . SER A 1 352 ? -19.190 36.151 11.331 1.00 82.94 352 SER A C 1
ATOM 2906 O O . SER A 1 352 ? -19.869 36.838 10.563 1.00 82.94 352 SER A O 1
ATOM 2908 N N . PHE A 1 353 ? -17.854 36.147 11.315 1.00 87.31 353 PHE A N 1
ATOM 2909 C CA . PHE A 1 353 ? -17.024 37.058 10.525 1.00 87.31 353 PHE A CA 1
ATOM 2910 C C . PHE A 1 353 ? -15.967 36.361 9.653 1.00 87.31 353 PHE A C 1
ATOM 2912 O O . PHE A 1 353 ? -15.166 37.050 9.032 1.00 87.31 353 PHE A O 1
ATOM 2919 N N . MET A 1 354 ? -15.930 35.028 9.570 1.00 88.81 354 MET A N 1
ATOM 2920 C CA . MET A 1 354 ? -14.931 34.302 8.771 1.00 88.81 354 MET A CA 1
ATOM 2921 C C . MET A 1 354 ? -15.568 33.485 7.652 1.00 88.81 354 MET A C 1
ATOM 2923 O O . MET A 1 354 ? -16.587 32.816 7.839 1.00 88.81 354 MET A O 1
ATOM 2927 N N . TYR A 1 355 ? -14.897 33.470 6.505 1.00 90.19 355 TYR A N 1
ATOM 2928 C CA . TYR A 1 355 ? -15.294 32.749 5.304 1.00 90.19 355 TYR A CA 1
ATOM 2929 C C . TYR A 1 355 ? -14.132 31.909 4.780 1.00 90.19 355 TYR A C 1
ATOM 2931 O O . TYR A 1 355 ? -13.004 32.389 4.689 1.00 90.19 355 TYR A O 1
ATOM 2939 N N . MET A 1 356 ? -14.406 30.665 4.391 1.00 90.94 356 MET A N 1
ATOM 2940 C CA . MET A 1 356 ? -13.443 29.816 3.696 1.00 90.94 356 MET A CA 1
ATOM 2941 C C . MET A 1 356 ? -13.782 29.775 2.207 1.00 90.94 356 MET A C 1
ATOM 2943 O O . MET A 1 356 ? -14.849 29.305 1.814 1.00 90.94 356 MET A O 1
ATOM 2947 N N . VAL A 1 357 ? -12.849 30.217 1.367 1.00 90.69 357 VAL A N 1
ATOM 2948 C CA . VAL A 1 357 ? -12.978 30.227 -0.094 1.00 90.69 357 VAL A CA 1
ATOM 2949 C C . VAL A 1 357 ? -12.084 29.150 -0.689 1.00 90.69 357 VAL A C 1
ATOM 2951 O O . VAL A 1 357 ? -10.877 29.130 -0.444 1.00 90.69 357 VAL A O 1
ATOM 2954 N N . LYS A 1 358 ? -12.652 28.258 -1.505 1.00 90.50 358 LYS A N 1
ATOM 2955 C CA . LYS A 1 358 ? -11.879 27.269 -2.260 1.00 90.50 358 LYS A CA 1
ATOM 2956 C C . LYS A 1 358 ? -11.596 27.778 -3.664 1.00 90.50 358 LYS A C 1
ATOM 2958 O O . LYS A 1 358 ? -12.525 27.987 -4.442 1.00 90.50 358 LYS A O 1
ATOM 2963 N N . THR A 1 359 ? -10.322 27.879 -4.026 1.00 88.94 359 THR A N 1
ATOM 2964 C CA . THR A 1 359 ? -9.882 28.380 -5.337 1.00 88.94 359 THR A CA 1
ATOM 2965 C C . THR A 1 359 ? -9.119 27.328 -6.140 1.00 88.94 359 THR A C 1
ATOM 2967 O O . THR A 1 359 ? -8.586 26.363 -5.586 1.00 88.94 359 THR A O 1
ATOM 2970 N N . ILE A 1 360 ? -9.091 27.468 -7.466 1.00 87.88 360 ILE A N 1
ATOM 2971 C CA . ILE A 1 360 ? -8.270 26.671 -8.388 1.00 87.88 360 ILE A CA 1
ATOM 2972 C C . ILE A 1 360 ? -6.860 27.269 -8.435 1.00 87.88 360 ILE A C 1
ATOM 2974 O O . ILE A 1 360 ? -6.710 28.473 -8.623 1.00 87.88 360 ILE A O 1
ATOM 2978 N N . LYS A 1 361 ? -5.816 26.434 -8.326 1.00 79.81 361 LYS A N 1
ATOM 2979 C CA . LYS A 1 361 ? -4.448 26.876 -8.644 1.00 79.81 361 LYS A CA 1
ATOM 2980 C C . LYS A 1 361 ? -4.291 26.983 -10.162 1.00 79.81 361 LYS A C 1
ATOM 2982 O O . LYS A 1 361 ? -4.406 25.969 -10.848 1.00 79.81 361 LYS A O 1
ATOM 2987 N N . SER A 1 362 ? -4.014 28.184 -10.667 1.00 66.19 362 SER A N 1
ATOM 2988 C CA . SER A 1 362 ? -3.835 28.465 -12.100 1.00 66.19 362 SER A CA 1
ATOM 2989 C C . SER A 1 362 ? -2.552 27.856 -12.681 1.00 66.19 362 SER A C 1
ATOM 2991 O O . SER A 1 362 ? -2.571 27.351 -13.799 1.00 66.19 362 SER A O 1
ATOM 2993 N N . ILE A 1 363 ? -1.454 27.839 -11.915 1.00 69.06 363 ILE A N 1
ATOM 2994 C CA . ILE A 1 363 ? -0.154 27.289 -12.330 1.00 69.06 363 ILE A CA 1
ATOM 2995 C C . ILE A 1 363 ? 0.254 26.155 -11.381 1.00 69.06 363 ILE A C 1
ATOM 2997 O O . ILE A 1 363 ? 0.217 26.298 -10.157 1.00 69.06 363 ILE A O 1
ATOM 3001 N N . SER A 1 364 ? 0.657 25.006 -11.938 1.00 70.88 364 SER A N 1
ATOM 3002 C CA . SER A 1 364 ? 1.178 23.884 -11.150 1.00 70.88 364 SER A CA 1
ATOM 3003 C C . SER A 1 364 ? 2.678 24.047 -10.911 1.00 70.88 364 SER A C 1
ATOM 3005 O O . SER A 1 364 ? 3.493 23.689 -11.755 1.00 70.88 364 SER A O 1
ATOM 3007 N N . THR A 1 365 ? 3.041 24.527 -9.725 1.00 77.50 365 THR A N 1
ATOM 3008 C CA . THR A 1 365 ? 4.427 24.580 -9.225 1.00 77.50 365 THR A CA 1
ATOM 3009 C C . THR A 1 365 ? 4.840 23.294 -8.499 1.00 77.50 365 THR A C 1
ATOM 3011 O O . THR A 1 365 ? 5.753 23.299 -7.684 1.00 77.50 365 THR A O 1
ATOM 3014 N N . HIS A 1 366 ? 4.136 22.184 -8.742 1.00 86.88 366 HIS A N 1
ATOM 3015 C CA . HIS A 1 366 ? 4.326 20.943 -7.992 1.00 86.88 366 HIS A CA 1
ATOM 3016 C C . HIS A 1 366 ? 5.521 20.144 -8.514 1.00 86.88 366 HIS A C 1
ATOM 3018 O O . HIS A 1 366 ? 5.464 19.613 -9.633 1.00 86.88 366 HIS A O 1
ATOM 3024 N N . TYR A 1 367 ? 6.532 20.027 -7.659 1.00 90.12 367 TYR A N 1
ATOM 3025 C CA . TYR A 1 367 ? 7.704 19.180 -7.823 1.00 90.12 367 TYR A CA 1
ATOM 3026 C C . TYR A 1 367 ? 7.519 17.844 -7.098 1.00 90.12 367 TYR A C 1
ATOM 3028 O O . TYR A 1 367 ? 6.798 17.766 -6.102 1.00 90.12 367 TYR A O 1
ATOM 3036 N N . ALA A 1 368 ? 8.105 16.784 -7.653 1.00 91.69 368 ALA A N 1
ATOM 3037 C CA . ALA A 1 368 ? 8.149 15.471 -7.018 1.00 91.69 368 ALA A CA 1
ATOM 3038 C C . ALA A 1 368 ? 9.275 14.592 -7.593 1.00 91.69 368 ALA A C 1
ATOM 3040 O O . ALA A 1 368 ? 9.526 14.606 -8.802 1.00 91.69 368 ALA A O 1
ATOM 3041 N N . MET A 1 369 ? 9.889 13.767 -6.742 1.00 94.31 369 MET A N 1
ATOM 3042 C CA . MET A 1 369 ? 10.893 12.745 -7.098 1.00 94.31 369 MET A CA 1
ATOM 3043 C C . MET A 1 369 ? 10.225 11.428 -7.524 1.00 94.31 369 MET A C 1
ATOM 3045 O O . MET A 1 369 ? 10.415 10.371 -6.920 1.00 94.31 369 MET A O 1
ATOM 3049 N N . VAL A 1 370 ? 9.364 11.497 -8.541 1.00 95.00 370 VAL A N 1
ATOM 3050 C CA . VAL A 1 370 ? 8.446 10.397 -8.890 1.00 95.00 370 VAL A CA 1
ATOM 3051 C C . VAL A 1 370 ? 9.177 9.106 -9.259 1.00 95.00 370 VAL A C 1
ATOM 3053 O O . VAL A 1 370 ? 8.662 8.024 -8.991 1.00 95.00 370 VAL A O 1
ATOM 3056 N N . HIS A 1 371 ? 10.378 9.199 -9.834 1.00 95.75 371 HIS A N 1
ATOM 3057 C CA . HIS A 1 371 ? 11.218 8.045 -10.155 1.00 95.75 371 HIS A CA 1
ATOM 3058 C C . HIS A 1 371 ? 11.592 7.236 -8.909 1.00 95.75 371 HIS A C 1
ATOM 3060 O O . HIS A 1 371 ? 11.438 6.017 -8.918 1.00 95.75 371 HIS A O 1
ATOM 3066 N N . GLY A 1 372 ? 11.979 7.903 -7.818 1.00 95.19 372 GLY A N 1
ATOM 3067 C CA . GLY A 1 372 ? 12.299 7.248 -6.550 1.00 95.19 372 GLY A CA 1
ATOM 3068 C C . GLY A 1 372 ? 11.098 6.506 -5.972 1.00 95.19 372 GLY A C 1
ATOM 3069 O O . GLY A 1 372 ? 11.175 5.313 -5.686 1.00 95.19 372 GLY A O 1
ATOM 3070 N N . GLY A 1 373 ? 9.947 7.174 -5.876 1.00 95.19 373 GLY A N 1
ATOM 3071 C CA . GLY A 1 373 ? 8.754 6.536 -5.320 1.00 95.19 373 GLY A CA 1
ATOM 3072 C C . GLY A 1 373 ? 8.124 5.473 -6.231 1.00 95.19 373 GLY A C 1
ATOM 3073 O O . GLY A 1 373 ? 7.559 4.508 -5.722 1.00 95.19 373 GLY A O 1
ATOM 3074 N N . ASN A 1 374 ? 8.246 5.586 -7.558 1.00 95.94 374 ASN A N 1
ATOM 3075 C CA . ASN A 1 374 ? 7.860 4.509 -8.474 1.00 95.94 374 ASN A CA 1
ATOM 3076 C C . ASN A 1 374 ? 8.731 3.266 -8.280 1.00 95.94 374 ASN A C 1
ATOM 3078 O O . ASN A 1 374 ? 8.176 2.175 -8.179 1.00 95.94 374 ASN A O 1
ATOM 3082 N N . ASN A 1 375 ? 10.050 3.445 -8.159 1.00 95.62 375 ASN A N 1
ATOM 3083 C CA . ASN A 1 375 ? 10.989 2.349 -7.939 1.00 95.62 375 ASN A CA 1
ATOM 3084 C C . ASN A 1 375 ? 10.689 1.610 -6.620 1.00 95.62 375 ASN A C 1
ATOM 3086 O O . ASN A 1 375 ? 10.620 0.387 -6.606 1.00 95.62 375 ASN A O 1
ATOM 3090 N N . VAL A 1 376 ? 10.369 2.336 -5.536 1.00 95.12 376 VAL A N 1
ATOM 3091 C CA . VAL A 1 376 ? 9.901 1.722 -4.274 1.00 95.12 376 VAL A CA 1
ATOM 3092 C C . VAL A 1 376 ? 8.659 0.852 -4.501 1.00 95.12 376 VAL A C 1
ATOM 3094 O O . VAL A 1 376 ? 8.613 -0.296 -4.057 1.00 95.12 376 VAL A O 1
ATOM 3097 N N . LEU A 1 377 ? 7.645 1.384 -5.193 1.00 94.69 377 LEU A N 1
ATOM 3098 C CA . LEU A 1 377 ? 6.386 0.675 -5.440 1.00 94.69 377 LEU A CA 1
ATOM 3099 C C . LEU A 1 377 ? 6.553 -0.536 -6.366 1.00 94.69 377 LEU A C 1
ATOM 3101 O O . LEU A 1 377 ? 5.858 -1.535 -6.199 1.00 94.69 377 LEU A O 1
ATOM 3105 N N . SER A 1 378 ? 7.403 -0.454 -7.388 1.00 95.38 378 SER A N 1
ATOM 3106 C CA . SER A 1 378 ? 7.636 -1.560 -8.319 1.00 95.38 378 SER A CA 1
ATOM 3107 C C . SER A 1 378 ? 8.503 -2.646 -7.700 1.00 95.38 378 SER A C 1
ATOM 3109 O O . SER A 1 378 ? 8.156 -3.822 -7.811 1.00 95.38 378 SER A O 1
ATOM 3111 N N . GLN A 1 379 ? 9.550 -2.260 -6.969 1.00 94.88 379 GLN A N 1
ATOM 3112 C CA . GLN A 1 379 ? 10.428 -3.173 -6.252 1.00 94.88 379 GLN A CA 1
ATOM 3113 C C . GLN A 1 379 ? 9.667 -3.952 -5.174 1.00 94.88 379 GLN A C 1
ATOM 3115 O O . GLN A 1 379 ? 9.889 -5.152 -5.034 1.00 94.88 379 GLN A O 1
ATOM 3120 N N . SER A 1 380 ? 8.719 -3.320 -4.468 1.00 93.81 380 SER A N 1
ATOM 3121 C CA . SER A 1 380 ? 7.911 -4.011 -3.452 1.00 93.81 380 SER A CA 1
ATOM 3122 C C . SER A 1 380 ? 7.039 -5.123 -4.046 1.00 93.81 380 SER A C 1
ATOM 3124 O O . SER A 1 380 ? 6.823 -6.153 -3.412 1.00 93.81 380 SER A O 1
ATOM 3126 N N . LYS A 1 381 ? 6.566 -4.954 -5.288 1.00 94.50 381 LYS A N 1
ATOM 3127 C CA . LYS A 1 381 ? 5.742 -5.953 -5.986 1.00 94.50 381 LYS A CA 1
ATOM 3128 C C . LYS A 1 381 ? 6.553 -7.155 -6.479 1.00 94.50 381 LYS A C 1
ATOM 3130 O O . LYS A 1 381 ? 5.987 -8.240 -6.579 1.00 94.50 381 LYS A O 1
ATOM 3135 N N . MET A 1 382 ? 7.849 -6.987 -6.761 1.00 92.88 382 MET A N 1
ATOM 3136 C CA . MET A 1 382 ? 8.706 -8.065 -7.280 1.00 92.88 382 MET A CA 1
ATOM 3137 C C . MET A 1 382 ? 8.741 -9.285 -6.356 1.00 92.88 382 MET A C 1
ATOM 3139 O O . MET A 1 382 ? 8.665 -10.411 -6.843 1.00 92.88 382 MET A O 1
ATOM 3143 N N . ASP A 1 383 ? 8.785 -9.061 -5.041 1.00 86.38 383 ASP A N 1
ATOM 3144 C CA . ASP A 1 383 ? 8.847 -10.138 -4.045 1.00 86.38 383 ASP A CA 1
ATOM 3145 C C . ASP A 1 383 ? 7.557 -10.969 -4.008 1.00 86.38 383 ASP A C 1
ATOM 3147 O O . ASP A 1 383 ? 7.592 -12.183 -3.823 1.00 86.38 383 ASP A O 1
ATOM 3151 N N . ILE A 1 384 ? 6.411 -10.333 -4.257 1.00 90.81 384 ILE A N 1
ATOM 3152 C CA . ILE A 1 384 ? 5.127 -11.032 -4.371 1.00 90.81 384 ILE A CA 1
ATOM 3153 C C . ILE A 1 384 ? 5.016 -11.762 -5.702 1.00 90.81 384 ILE A C 1
ATOM 3155 O O . ILE A 1 384 ? 4.491 -12.872 -5.749 1.00 90.81 384 ILE A O 1
ATOM 3159 N N . TYR A 1 385 ? 5.469 -11.147 -6.795 1.00 94.19 385 TYR A N 1
ATOM 3160 C CA . TYR A 1 385 ? 5.401 -11.777 -8.110 1.00 94.19 385 TYR A CA 1
ATOM 3161 C C . TYR A 1 385 ? 6.239 -13.049 -8.177 1.00 94.19 385 TYR A C 1
ATOM 3163 O O . TYR A 1 385 ? 5.777 -14.023 -8.759 1.00 94.19 385 TYR A O 1
ATOM 3171 N N . LEU A 1 386 ? 7.398 -13.070 -7.516 1.00 93.69 386 LEU A N 1
ATOM 3172 C CA . LEU A 1 386 ? 8.208 -14.276 -7.377 1.00 93.69 386 LEU A CA 1
ATOM 3173 C C . LEU A 1 386 ? 7.433 -15.408 -6.686 1.00 93.69 386 LEU A C 1
ATOM 3175 O O . LEU A 1 386 ? 7.354 -16.510 -7.215 1.00 93.69 386 LEU A O 1
ATOM 3179 N N . VAL A 1 387 ? 6.817 -15.132 -5.532 1.00 94.44 387 VAL A N 1
ATOM 3180 C CA . VAL A 1 387 ? 6.042 -16.141 -4.790 1.00 94.44 387 VAL A CA 1
ATOM 3181 C C . VAL A 1 387 ? 4.852 -16.640 -5.611 1.00 94.44 387 VAL A C 1
ATOM 3183 O O . VAL A 1 387 ? 4.624 -17.842 -5.691 1.00 94.44 387 VAL A O 1
ATOM 3186 N N . ARG A 1 388 ? 4.132 -15.742 -6.296 1.00 94.69 388 ARG A N 1
ATOM 3187 C CA . ARG A 1 388 ? 3.034 -16.125 -7.203 1.00 94.69 388 ARG A CA 1
ATOM 3188 C C . ARG A 1 388 ? 3.514 -17.004 -8.356 1.00 94.69 388 ARG A C 1
ATOM 3190 O O . ARG A 1 388 ? 2.846 -17.978 -8.681 1.00 94.69 388 ARG A O 1
ATOM 3197 N N . ASP A 1 389 ? 4.659 -16.675 -8.949 1.00 95.31 389 ASP A N 1
ATOM 3198 C CA . ASP A 1 389 ? 5.255 -17.448 -10.038 1.00 95.31 389 ASP A CA 1
ATOM 3199 C C . ASP A 1 389 ? 5.650 -18.861 -9.594 1.00 95.31 389 ASP A C 1
ATOM 3201 O O . ASP A 1 389 ? 5.360 -19.823 -10.307 1.00 95.31 389 ASP A O 1
ATOM 3205 N N . ILE A 1 390 ? 6.252 -18.995 -8.406 1.00 96.00 390 ILE A N 1
ATOM 3206 C CA . ILE A 1 390 ? 6.560 -20.299 -7.805 1.00 96.00 390 ILE A CA 1
ATOM 3207 C C . ILE A 1 390 ? 5.268 -21.087 -7.583 1.00 96.00 390 ILE A C 1
ATOM 3209 O O . ILE A 1 390 ? 5.204 -22.259 -7.955 1.00 96.00 390 ILE A O 1
ATOM 3213 N N . CYS A 1 391 ? 4.225 -20.452 -7.041 1.00 95.00 391 CYS A N 1
ATOM 3214 C CA . CYS A 1 391 ? 2.943 -21.117 -6.850 1.00 95.00 391 CYS A CA 1
ATOM 3215 C C . CYS A 1 391 ? 2.318 -21.581 -8.173 1.00 95.00 391 CYS A C 1
ATOM 3217 O O . CYS A 1 391 ? 1.833 -22.707 -8.251 1.00 95.00 391 CYS A O 1
ATOM 3219 N N . ASP A 1 392 ? 2.349 -20.751 -9.220 1.00 92.31 392 ASP A N 1
ATOM 3220 C CA . ASP A 1 392 ? 1.826 -21.110 -10.543 1.00 92.31 392 ASP A CA 1
ATOM 3221 C C . ASP A 1 392 ? 2.570 -22.300 -11.155 1.00 92.31 392 ASP A C 1
ATOM 3223 O O . ASP A 1 392 ? 1.934 -23.221 -11.660 1.00 92.31 392 ASP A O 1
ATOM 3227 N N . LYS A 1 393 ? 3.908 -22.305 -11.091 1.00 93.44 393 LYS A N 1
ATOM 3228 C CA . LYS A 1 393 ? 4.744 -23.376 -11.661 1.00 93.44 393 LYS A CA 1
ATOM 3229 C C . LYS A 1 393 ? 4.584 -24.718 -10.948 1.00 93.44 393 LYS A C 1
ATOM 3231 O O . LYS A 1 393 ? 4.761 -25.752 -11.579 1.00 93.44 393 LYS A O 1
ATOM 3236 N N . ASN A 1 394 ? 4.251 -24.696 -9.658 1.00 92.88 394 ASN A N 1
ATOM 3237 C CA . ASN A 1 394 ? 4.146 -25.892 -8.819 1.00 92.88 394 ASN A CA 1
ATOM 3238 C C . ASN A 1 394 ? 2.693 -26.292 -8.506 1.00 92.88 394 ASN A C 1
ATOM 3240 O O . ASN A 1 394 ? 2.458 -27.148 -7.655 1.00 92.88 394 ASN A O 1
ATOM 3244 N N . GLY A 1 395 ? 1.701 -25.661 -9.147 1.00 89.00 395 GLY A N 1
ATOM 3245 C CA . GLY A 1 395 ? 0.288 -25.976 -8.914 1.00 89.00 395 GLY A CA 1
ATOM 3246 C C . GLY A 1 395 ? -0.157 -25.747 -7.463 1.00 89.00 395 GLY A C 1
ATOM 3247 O O . GLY A 1 395 ? -0.982 -26.497 -6.942 1.00 89.00 395 GLY A O 1
ATOM 3248 N N . ILE A 1 396 ? 0.409 -24.742 -6.789 1.00 90.56 396 ILE A N 1
ATOM 3249 C CA . ILE A 1 396 ? 0.024 -24.349 -5.429 1.00 90.56 396 ILE A CA 1
ATOM 3250 C C . ILE A 1 396 ? -1.174 -23.405 -5.523 1.00 90.56 396 ILE A C 1
ATOM 3252 O O . ILE A 1 396 ? -1.198 -22.454 -6.324 1.00 90.56 396 ILE A O 1
ATOM 3256 N N . ILE A 1 397 ? -2.204 -23.664 -4.722 1.00 90.69 397 ILE A N 1
ATOM 3257 C CA . ILE A 1 397 ? -3.387 -22.808 -4.692 1.00 90.69 397 ILE A CA 1
ATOM 3258 C C . ILE A 1 397 ? -3.041 -21.499 -3.970 1.00 90.69 397 ILE A C 1
ATOM 3260 O O . ILE A 1 397 ? -2.538 -21.495 -2.850 1.00 90.69 397 ILE A O 1
ATOM 3264 N N . TYR A 1 398 ? -3.331 -20.369 -4.619 1.00 93.81 398 TYR A N 1
ATOM 3265 C CA . TYR A 1 398 ? -3.306 -19.044 -4.008 1.00 93.81 398 TYR A CA 1
ATOM 3266 C C . TYR A 1 398 ? -4.458 -18.210 -4.566 1.00 93.81 398 TYR A C 1
ATOM 3268 O O . TYR A 1 398 ? -4.636 -18.119 -5.781 1.00 93.81 398 TYR A O 1
ATOM 3276 N N . LEU A 1 399 ? -5.279 -17.637 -3.684 1.00 90.50 399 LEU A N 1
ATOM 3277 C CA . LEU A 1 399 ? -6.612 -17.144 -4.076 1.00 90.50 399 LEU A CA 1
ATOM 3278 C C . LEU A 1 399 ? -6.860 -15.673 -3.774 1.00 90.50 399 LEU A C 1
ATOM 3280 O O . LEU A 1 399 ? -7.698 -15.045 -4.424 1.00 90.50 399 LEU A O 1
ATOM 3284 N N . TYR A 1 400 ? -6.112 -15.093 -2.843 1.00 93.12 400 TYR A N 1
ATOM 3285 C CA . TYR A 1 400 ? -6.249 -13.692 -2.466 1.00 93.12 400 TYR A CA 1
ATOM 3286 C C . TYR A 1 400 ? -4.884 -13.065 -2.201 1.00 93.12 400 TYR A C 1
ATOM 3288 O O . TYR A 1 400 ? -4.018 -13.698 -1.605 1.00 93.12 400 TYR A O 1
ATOM 3296 N N . GLY A 1 401 ? -4.698 -11.815 -2.628 1.00 91.81 401 GLY A N 1
ATOM 3297 C CA . GLY A 1 401 ? -3.551 -11.009 -2.223 1.00 91.81 401 GLY A CA 1
ATOM 3298 C C . GLY A 1 401 ? -3.922 -9.545 -2.002 1.00 91.81 401 GLY A C 1
ATOM 3299 O O . GLY A 1 401 ? -4.810 -9.004 -2.673 1.00 91.81 401 GLY A O 1
ATOM 3300 N N . ASP A 1 402 ? -3.239 -8.883 -1.069 1.00 90.25 402 ASP A N 1
ATOM 3301 C CA . ASP A 1 402 ? -3.403 -7.455 -0.782 1.00 90.25 402 ASP A CA 1
ATOM 3302 C C . ASP A 1 402 ? -2.080 -6.808 -0.382 1.00 90.25 402 ASP A C 1
ATOM 3304 O O . ASP A 1 402 ? -1.712 -6.797 0.779 1.00 90.25 402 ASP A O 1
ATOM 3308 N N . THR A 1 403 ? -1.439 -6.156 -1.347 1.00 87.56 403 THR A N 1
ATOM 3309 C CA . THR A 1 403 ? -0.230 -5.333 -1.214 1.00 87.56 403 THR A CA 1
ATOM 3310 C C . THR A 1 403 ? 1.019 -6.092 -0.798 1.00 87.56 403 THR A C 1
ATOM 3312 O O . THR A 1 403 ? 1.944 -6.133 -1.600 1.00 87.56 403 THR A O 1
ATOM 3315 N N . ASP A 1 404 ? 1.029 -6.640 0.408 1.00 86.56 404 ASP A N 1
ATOM 3316 C CA . ASP A 1 404 ? 2.102 -7.341 1.111 1.00 86.56 404 ASP A CA 1
ATOM 3317 C C . ASP A 1 404 ? 1.674 -8.730 1.605 1.00 86.56 404 ASP A C 1
ATOM 3319 O O . ASP A 1 404 ? 2.536 -9.482 2.053 1.00 86.56 404 ASP A O 1
ATOM 3323 N N . SER A 1 405 ? 0.395 -9.102 1.455 1.00 90.31 405 SER A N 1
ATOM 3324 C CA . SER A 1 405 ? -0.107 -10.423 1.842 1.00 90.31 405 SER A CA 1
ATOM 3325 C C . SER A 1 405 ? -0.549 -11.311 0.672 1.00 90.31 405 SER A C 1
ATOM 3327 O O . SER A 1 405 ? -0.985 -10.821 -0.383 1.00 90.31 405 SER A O 1
ATOM 3329 N N . LEU A 1 406 ? -0.449 -12.630 0.867 1.00 92.94 406 LEU A N 1
ATOM 3330 C CA . LEU A 1 406 ? -0.878 -13.675 -0.060 1.00 92.94 406 LEU A CA 1
ATOM 3331 C C . LEU A 1 406 ? -1.465 -14.867 0.706 1.00 92.94 406 LEU A C 1
ATOM 3333 O O . LEU A 1 406 ? -0.831 -15.411 1.604 1.00 92.94 406 LEU A O 1
ATOM 3337 N N . HIS A 1 407 ? -2.659 -15.302 0.306 1.00 93.31 407 HIS A N 1
ATOM 3338 C CA . HIS A 1 407 ? -3.307 -16.472 0.883 1.00 93.31 407 HIS A CA 1
ATOM 3339 C C . HIS A 1 407 ? -2.989 -17.708 0.053 1.00 93.31 407 HIS A C 1
ATOM 3341 O O . HIS A 1 407 ? -3.404 -17.768 -1.110 1.00 93.31 407 HIS A O 1
ATOM 3347 N N . VAL A 1 408 ? -2.289 -18.670 0.649 1.00 93.75 408 VAL A N 1
ATOM 3348 C CA . VAL A 1 408 ? -1.774 -19.872 -0.023 1.00 93.75 408 VAL A CA 1
ATOM 3349 C C . VAL A 1 408 ? -2.255 -21.147 0.660 1.00 93.75 408 VAL A C 1
ATOM 3351 O O . VAL A 1 408 ? -2.587 -21.137 1.840 1.00 93.75 408 VAL A O 1
ATOM 3354 N N . GLU A 1 409 ? -2.297 -22.247 -0.077 1.00 92.69 409 GLU A N 1
ATOM 3355 C CA . GLU A 1 409 ? -2.589 -23.575 0.461 1.00 92.69 409 GLU A CA 1
ATOM 3356 C C . GLU A 1 409 ? -1.490 -24.051 1.420 1.00 92.69 409 GLU A C 1
ATOM 3358 O O . GLU A 1 409 ? -0.307 -24.074 1.075 1.00 92.69 409 GLU A O 1
ATOM 3363 N N . HIS A 1 410 ? -1.897 -24.476 2.617 1.00 90.50 410 HIS A N 1
ATOM 3364 C CA . HIS A 1 410 ? -0.985 -24.935 3.664 1.00 90.50 410 HIS A CA 1
ATOM 3365 C C . HIS A 1 410 ? -0.288 -26.251 3.283 1.00 90.50 410 HIS A C 1
ATOM 3367 O O . HIS A 1 410 ? 0.919 -26.390 3.466 1.00 90.50 410 HIS A O 1
ATOM 3373 N N . ALA A 1 411 ? -1.022 -27.205 2.696 1.00 89.25 411 ALA A N 1
ATOM 3374 C CA . ALA A 1 411 ? -0.513 -28.546 2.389 1.00 89.25 411 ALA A CA 1
ATOM 3375 C C . ALA A 1 411 ? 0.742 -28.538 1.494 1.00 89.25 411 ALA A C 1
ATOM 3377 O O . ALA A 1 411 ? 1.614 -29.395 1.636 1.00 89.25 411 ALA A O 1
ATOM 3378 N N . LYS A 1 412 ? 0.867 -27.544 0.604 1.00 92.00 412 LYS A N 1
ATOM 3379 C CA . LYS A 1 412 ? 2.005 -27.385 -0.316 1.00 92.00 412 LYS A CA 1
ATOM 3380 C C . LYS A 1 412 ? 2.962 -26.257 0.079 1.00 92.00 412 LYS A C 1
ATOM 3382 O O . LYS A 1 412 ? 3.849 -25.914 -0.702 1.00 92.00 412 LYS A O 1
ATOM 3387 N N . LEU A 1 413 ? 2.823 -25.688 1.279 1.00 92.38 413 LEU A N 1
ATOM 3388 C CA . LEU A 1 413 ? 3.678 -24.593 1.742 1.00 92.38 413 LEU A CA 1
ATOM 3389 C C . LEU A 1 413 ? 5.162 -24.987 1.752 1.00 92.38 413 LEU A C 1
ATOM 3391 O O . LEU A 1 413 ? 5.995 -24.219 1.289 1.00 92.38 413 LEU A O 1
ATOM 3395 N N . HIS A 1 414 ? 5.487 -26.213 2.163 1.00 93.69 414 HIS A N 1
ATOM 3396 C CA . HIS A 1 414 ? 6.863 -26.719 2.159 1.00 93.69 414 HIS A CA 1
ATOM 3397 C C . HIS A 1 414 ? 7.509 -26.710 0.755 1.00 93.69 414 HIS A C 1
ATOM 3399 O O . HIS A 1 414 ? 8.696 -26.421 0.620 1.00 93.69 414 HIS A O 1
ATOM 3405 N N . ILE A 1 415 ? 6.735 -26.965 -0.310 1.00 95.94 415 ILE A N 1
ATOM 3406 C CA . ILE A 1 415 ? 7.215 -26.886 -1.703 1.00 95.94 415 ILE A CA 1
ATOM 3407 C C . ILE A 1 415 ? 7.550 -25.434 -2.054 1.00 95.94 415 ILE A C 1
ATOM 3409 O O . ILE A 1 415 ? 8.586 -25.159 -2.662 1.00 95.94 415 ILE A O 1
ATOM 3413 N N . LEU A 1 416 ? 6.688 -24.499 -1.642 1.00 96.31 416 LEU A N 1
ATOM 3414 C CA . LEU A 1 416 ? 6.912 -23.069 -1.833 1.00 96.31 416 LEU A CA 1
ATOM 3415 C C . LEU A 1 416 ? 8.193 -22.605 -1.127 1.00 96.31 416 LEU A C 1
ATOM 3417 O O . LEU A 1 416 ? 8.975 -21.873 -1.728 1.00 96.31 416 LEU A O 1
ATOM 3421 N N . GLU A 1 417 ? 8.428 -23.042 0.111 1.00 95.25 417 GLU A N 1
ATOM 3422 C CA . GLU A 1 417 ? 9.633 -22.710 0.881 1.00 95.25 417 GLU A CA 1
ATOM 3423 C C . GLU A 1 417 ? 10.908 -23.244 0.214 1.00 95.25 417 GLU A C 1
ATOM 3425 O O . GLU A 1 417 ? 11.867 -22.490 0.030 1.00 95.25 417 GLU A O 1
ATOM 3430 N N . LEU A 1 418 ? 10.897 -24.508 -0.222 1.00 96.69 418 LEU A N 1
ATOM 3431 C CA . LEU A 1 418 ? 12.027 -25.145 -0.906 1.00 96.69 418 LEU A CA 1
ATOM 3432 C C . LEU A 1 418 ? 12.388 -24.433 -2.217 1.00 96.69 418 LEU A C 1
ATOM 3434 O O . LEU A 1 418 ? 13.549 -24.075 -2.432 1.00 96.69 418 LEU A O 1
ATOM 3438 N N . GLU A 1 419 ? 11.407 -24.186 -3.087 1.00 97.19 419 GLU A N 1
ATOM 3439 C CA . GLU A 1 419 ? 11.644 -23.518 -4.372 1.00 97.19 419 GLU A CA 1
ATOM 3440 C C . GLU A 1 419 ? 12.013 -22.038 -4.194 1.00 97.19 419 GLU A C 1
ATOM 3442 O O . GLU A 1 419 ? 12.865 -21.517 -4.920 1.00 97.19 419 GLU A O 1
ATOM 3447 N N . TYR A 1 420 ? 11.450 -21.360 -3.189 1.00 96.06 420 TYR A N 1
ATOM 3448 C CA . TYR A 1 420 ? 11.849 -19.998 -2.842 1.00 96.06 420 TYR A CA 1
ATOM 3449 C C . TYR A 1 420 ? 13.307 -19.941 -2.372 1.00 96.06 420 TYR A C 1
ATOM 3451 O O . TYR A 1 420 ? 14.076 -19.098 -2.849 1.00 96.06 420 TYR A O 1
ATOM 3459 N N . LYS A 1 421 ? 13.723 -20.862 -1.495 1.00 96.19 421 LYS A N 1
ATOM 3460 C CA . LYS A 1 421 ? 15.109 -20.964 -1.023 1.00 96.19 421 LYS A CA 1
ATOM 3461 C C . LYS A 1 421 ? 16.073 -21.281 -2.158 1.00 96.19 421 LYS A C 1
ATOM 3463 O O . LYS A 1 421 ? 17.127 -20.660 -2.249 1.00 96.19 421 LYS A O 1
ATOM 3468 N N . LYS A 1 422 ? 15.694 -22.166 -3.079 1.00 96.62 422 LYS A N 1
ATOM 3469 C CA . LYS A 1 422 ? 16.484 -22.487 -4.276 1.00 96.62 422 LYS A CA 1
ATOM 3470 C C . LYS A 1 422 ? 16.691 -21.277 -5.191 1.00 96.62 422 LYS A C 1
ATOM 3472 O O . LYS A 1 422 ? 17.788 -21.090 -5.706 1.00 96.62 422 LYS A O 1
ATOM 3477 N N . GLN A 1 423 ? 15.661 -20.452 -5.393 1.00 93.88 423 GLN A N 1
ATOM 3478 C CA . GLN A 1 423 ? 15.747 -19.287 -6.284 1.00 93.88 423 GLN A CA 1
ATOM 3479 C C . GLN A 1 423 ? 16.388 -18.054 -5.636 1.00 93.88 423 GLN A C 1
ATOM 3481 O O . GLN A 1 423 ? 16.951 -17.221 -6.344 1.00 93.88 423 GLN A O 1
ATOM 3486 N N . THR A 1 424 ? 16.289 -17.903 -4.312 1.00 91.44 424 THR A N 1
ATOM 3487 C CA . THR A 1 424 ? 16.720 -16.678 -3.610 1.00 91.44 424 THR A CA 1
ATOM 3488 C C . THR A 1 424 ? 17.888 -16.869 -2.649 1.00 91.44 424 THR A C 1
ATOM 3490 O O . THR A 1 424 ? 18.475 -15.877 -2.219 1.00 91.44 424 THR A O 1
ATOM 3493 N N . GLY A 1 425 ? 18.207 -18.109 -2.273 1.00 93.12 425 GLY A N 1
ATOM 3494 C CA . GLY A 1 425 ? 19.158 -18.437 -1.210 1.00 93.12 425 GLY A CA 1
ATOM 3495 C C . GLY A 1 425 ? 18.674 -18.090 0.204 1.00 93.12 425 GLY A C 1
ATOM 3496 O O . GLY A 1 425 ? 19.472 -18.135 1.135 1.00 93.12 425 GLY A O 1
ATOM 3497 N N . ARG A 1 426 ? 17.403 -17.704 0.383 1.00 90.94 426 ARG A N 1
ATOM 3498 C CA . ARG A 1 426 ? 16.838 -17.228 1.658 1.00 90.94 426 ARG A CA 1
ATOM 3499 C C . ARG A 1 426 ? 15.643 -18.077 2.066 1.00 90.94 426 ARG A C 1
ATOM 3501 O O . ARG A 1 426 ? 14.894 -18.528 1.205 1.00 90.94 426 ARG A O 1
ATOM 3508 N N . GLU A 1 427 ? 15.415 -18.218 3.366 1.00 92.94 427 GLU A N 1
ATOM 3509 C CA . GLU A 1 427 ? 14.172 -18.806 3.864 1.00 92.94 427 GLU A CA 1
ATOM 3510 C C . GLU A 1 427 ? 12.975 -17.900 3.537 1.00 92.94 427 GLU A C 1
ATOM 3512 O O . GLU A 1 427 ? 13.081 -16.663 3.508 1.00 92.94 427 GLU A O 1
ATOM 3517 N N . LEU A 1 428 ? 11.826 -18.521 3.261 1.00 91.25 428 LEU A N 1
ATOM 3518 C CA . LEU A 1 428 ? 10.588 -17.803 2.961 1.00 91.25 428 LEU A CA 1
ATOM 3519 C C . LEU A 1 428 ? 9.993 -17.187 4.231 1.00 91.25 428 LEU A C 1
ATOM 3521 O O . LEU A 1 428 ? 9.661 -15.998 4.234 1.00 91.25 428 LEU A O 1
ATOM 3525 N N . ILE A 1 429 ? 9.852 -17.996 5.287 1.00 88.56 429 ILE A N 1
ATOM 3526 C CA . ILE A 1 429 ? 9.167 -17.631 6.527 1.00 88.56 429 ILE A CA 1
ATOM 3527 C C . ILE A 1 429 ? 10.186 -17.371 7.635 1.00 88.56 429 ILE A C 1
ATOM 3529 O O . ILE A 1 429 ? 10.684 -18.294 8.266 1.00 88.56 429 ILE A O 1
ATOM 3533 N N . GLU A 1 430 ? 10.427 -16.094 7.937 1.00 83.06 430 GLU A N 1
ATOM 3534 C CA . GLU A 1 430 ? 11.180 -15.679 9.123 1.00 83.06 430 GLU A CA 1
ATOM 3535 C C . GLU A 1 430 ? 10.623 -14.376 9.702 1.00 83.06 430 GLU A C 1
ATOM 3537 O O . GLU A 1 430 ? 10.623 -13.309 9.085 1.00 83.06 430 GLU A O 1
ATOM 3542 N N . LYS A 1 431 ? 10.145 -14.448 10.945 1.00 71.88 431 LYS A N 1
ATOM 3543 C CA . LYS A 1 431 ? 9.384 -13.371 11.597 1.00 71.88 431 LYS A CA 1
ATOM 3544 C C . LYS A 1 431 ? 10.204 -12.110 11.894 1.00 71.88 431 LYS A C 1
ATOM 3546 O O . LYS A 1 431 ? 9.626 -11.027 12.030 1.00 71.88 431 LYS A O 1
ATOM 3551 N N . GLU A 1 432 ? 11.511 -12.253 12.075 1.00 75.69 432 GLU A N 1
ATOM 3552 C CA . GLU A 1 432 ? 12.386 -11.171 12.543 1.00 75.69 432 GLU A CA 1
ATOM 3553 C C . GLU A 1 432 ? 13.191 -10.521 11.416 1.00 75.69 432 GLU A C 1
ATOM 3555 O O . GLU A 1 432 ? 13.683 -9.403 11.586 1.00 75.69 432 GLU A O 1
ATOM 3560 N N . ILE A 1 433 ? 13.239 -11.154 10.239 1.00 81.81 433 ILE A N 1
ATOM 3561 C CA . ILE A 1 433 ? 13.984 -10.640 9.092 1.00 81.81 433 ILE A CA 1
ATOM 3562 C C . ILE A 1 433 ? 13.094 -9.759 8.206 1.00 81.81 433 ILE A C 1
ATOM 3564 O O . ILE A 1 433 ? 11.940 -10.061 7.893 1.00 81.81 433 ILE A O 1
ATOM 3568 N N . ILE A 1 434 ? 13.646 -8.611 7.815 1.00 84.62 434 ILE A N 1
ATOM 3569 C CA . ILE A 1 434 ? 13.011 -7.645 6.916 1.00 84.62 434 ILE A CA 1
ATOM 3570 C C . ILE A 1 434 ? 12.909 -8.239 5.506 1.00 84.62 434 ILE A C 1
ATOM 3572 O O . ILE A 1 434 ? 13.916 -8.604 4.896 1.00 84.62 434 ILE A O 1
ATOM 3576 N N . GLY A 1 435 ? 11.693 -8.240 4.959 1.00 85.50 435 GLY A N 1
ATOM 3577 C CA . GLY A 1 435 ? 11.403 -8.775 3.631 1.00 85.50 435 GLY A CA 1
ATOM 3578 C C . GLY A 1 435 ? 11.062 -10.263 3.592 1.00 85.50 435 GLY A C 1
ATOM 3579 O O . GLY A 1 435 ? 10.841 -10.781 2.503 1.00 85.50 435 GLY A O 1
ATOM 3580 N N . GLN A 1 436 ? 11.018 -10.941 4.742 1.00 89.56 436 GLN A N 1
ATOM 3581 C CA . GLN A 1 436 ? 10.585 -12.336 4.873 1.00 89.56 436 GLN A CA 1
ATOM 3582 C C . GLN A 1 436 ? 9.099 -12.383 5.195 1.00 89.56 436 GLN A C 1
ATOM 3584 O O . GLN A 1 436 ? 8.541 -11.437 5.760 1.00 89.56 436 GLN A O 1
ATOM 3589 N N . TYR A 1 437 ? 8.457 -13.490 4.846 1.00 89.62 437 TYR A N 1
ATOM 3590 C CA . TYR A 1 437 ? 7.061 -13.711 5.173 1.00 89.62 437 TYR A CA 1
ATOM 3591 C C . TYR A 1 437 ? 6.907 -14.125 6.640 1.00 89.62 437 TYR A C 1
ATOM 3593 O O . TYR A 1 437 ? 7.802 -14.690 7.268 1.00 89.62 437 TYR A O 1
ATOM 3601 N N . SER A 1 438 ? 5.742 -13.840 7.208 1.00 86.12 438 SER A N 1
ATOM 3602 C CA . SER A 1 438 ? 5.269 -14.473 8.436 1.00 86.12 438 SER A CA 1
ATOM 3603 C C . SER A 1 438 ? 3.782 -14.777 8.309 1.00 86.12 438 SER A C 1
ATOM 3605 O O . SER A 1 438 ? 3.070 -14.018 7.656 1.00 86.12 438 SER A O 1
ATOM 3607 N N . SER A 1 439 ? 3.302 -15.848 8.946 1.00 79.69 439 SER A N 1
ATOM 3608 C CA . SER A 1 439 ? 1.856 -16.095 9.019 1.00 79.69 439 SER A CA 1
ATOM 3609 C C . SER A 1 439 ? 1.183 -15.015 9.881 1.00 79.69 439 SER A C 1
ATOM 3611 O O . SER A 1 439 ? 1.663 -14.693 10.980 1.00 79.69 439 SER A O 1
ATOM 3613 N N . ASP A 1 440 ? 0.093 -14.409 9.394 1.00 69.44 440 ASP A N 1
ATOM 3614 C CA . ASP A 1 440 ? -0.672 -13.408 10.157 1.00 69.44 440 ASP A CA 1
ATOM 3615 C C . ASP A 1 440 ? -1.576 -14.042 11.227 1.00 69.44 440 ASP A C 1
ATOM 3617 O O . ASP A 1 440 ? -2.011 -13.360 12.169 1.00 69.44 440 ASP A O 1
ATOM 3621 N N . TYR A 1 441 ? -1.801 -15.357 11.152 1.00 69.00 441 TYR A N 1
ATOM 3622 C CA . TYR A 1 441 ? -2.524 -16.128 12.158 1.00 69.00 441 TYR A CA 1
ATOM 3623 C C . TYR A 1 441 ? -1.649 -16.306 13.404 1.00 69.00 441 TYR A C 1
ATOM 3625 O O . TYR A 1 441 ? -1.004 -17.318 13.636 1.00 69.00 441 TYR A O 1
ATOM 3633 N N . LYS A 1 442 ? -1.577 -15.263 14.231 1.00 65.00 442 LYS A N 1
ATOM 3634 C CA . LYS A 1 442 ? -0.807 -15.277 15.483 1.00 65.00 442 LYS A CA 1
ATOM 3635 C C . LYS A 1 442 ? -1.743 -15.555 16.648 1.00 65.00 442 LYS A C 1
ATOM 3637 O O . LYS A 1 442 ? -2.677 -14.780 16.856 1.00 65.00 442 LYS A O 1
ATOM 3642 N N . PHE A 1 443 ? -1.451 -16.584 17.439 1.00 59.59 443 PHE A N 1
ATOM 3643 C CA . PHE A 1 443 ? -2.235 -16.960 18.620 1.00 59.59 443 PHE A CA 1
ATOM 3644 C C . PHE A 1 443 ? -2.500 -15.762 19.559 1.00 59.59 443 PHE A C 1
ATOM 3646 O O . PHE A 1 443 ? -3.655 -15.450 19.847 1.00 59.59 443 PHE A O 1
ATOM 3653 N N . ASP A 1 444 ? -1.476 -14.954 19.862 1.00 56.16 444 ASP A N 1
ATOM 3654 C CA . ASP A 1 444 ? -1.600 -13.712 20.651 1.00 56.16 444 ASP A CA 1
ATOM 3655 C C . ASP A 1 444 ? -2.623 -12.701 20.097 1.00 56.16 444 ASP A C 1
ATOM 3657 O O . ASP A 1 444 ? -3.260 -11.950 20.844 1.00 56.16 444 ASP A O 1
ATOM 3661 N N . LYS A 1 445 ? -2.761 -12.619 18.766 1.00 56.53 445 LYS A N 1
ATOM 3662 C CA . LYS A 1 445 ? -3.723 -11.719 18.108 1.00 56.53 445 LYS A CA 1
ATOM 3663 C C . LYS A 1 445 ? -5.138 -12.291 18.142 1.00 56.53 445 LYS A C 1
ATOM 3665 O O . LYS A 1 445 ? -6.089 -11.509 18.197 1.00 56.53 445 LYS A O 1
ATOM 3670 N N . LEU A 1 446 ? -5.268 -13.615 18.079 1.00 58.53 446 LEU A N 1
ATOM 3671 C CA . LEU A 1 446 ? -6.544 -14.331 18.118 1.00 58.53 446 LEU A CA 1
ATOM 3672 C C . LEU A 1 446 ? -7.142 -14.252 19.531 1.00 58.53 446 LEU A C 1
ATOM 3674 O O . LEU A 1 446 ? -8.308 -13.878 19.668 1.00 58.53 446 LEU A O 1
ATOM 3678 N N . ILE A 1 447 ? -6.309 -14.403 20.572 1.00 53.66 447 ILE A N 1
ATOM 3679 C CA . ILE A 1 447 ? -6.692 -14.188 21.978 1.00 53.66 447 ILE A CA 1
ATOM 3680 C C . ILE A 1 447 ? -7.243 -12.773 22.203 1.00 53.66 447 ILE A C 1
ATOM 3682 O O . ILE A 1 447 ? -8.351 -12.598 22.705 1.00 53.66 447 ILE A O 1
ATOM 3686 N N . LYS A 1 448 ? -6.517 -11.740 21.755 1.00 50.72 448 LYS A N 1
ATOM 3687 C CA . LYS A 1 448 ? -6.909 -10.328 21.951 1.00 50.72 448 LYS A CA 1
ATOM 3688 C C . LYS A 1 448 ? -8.157 -9.893 21.176 1.00 50.72 448 LYS A C 1
ATOM 3690 O O . LYS A 1 448 ? -8.727 -8.842 21.467 1.00 50.72 448 LYS A O 1
ATOM 3695 N N . LYS A 1 449 ? -8.553 -10.618 20.126 1.00 45.84 449 LYS A N 1
ATOM 3696 C CA . LYS A 1 449 ? -9.728 -10.271 19.308 1.00 45.84 449 LYS A CA 1
ATOM 3697 C C . LYS A 1 449 ? -10.980 -11.071 19.677 1.00 45.84 449 LYS A C 1
ATOM 3699 O O . LYS A 1 449 ? -12.067 -10.561 19.422 1.00 45.84 449 LYS A O 1
ATOM 3704 N N . GLY A 1 450 ? -10.839 -12.267 20.253 1.00 45.91 450 GLY A N 1
ATOM 3705 C CA . GLY A 1 450 ? -11.952 -13.180 20.532 1.00 45.91 450 GLY A CA 1
ATOM 3706 C C . GLY A 1 450 ? -12.812 -12.831 21.749 1.00 45.91 450 GLY A C 1
ATOM 3707 O O . GLY A 1 450 ? -13.868 -13.426 21.914 1.00 45.91 450 GLY A O 1
ATOM 3708 N N . GLY A 1 451 ? -12.395 -11.897 22.612 1.00 38.69 451 GLY A N 1
ATOM 3709 C CA . GLY A 1 451 ? -13.166 -11.499 23.802 1.00 38.69 451 GLY A CA 1
ATOM 3710 C C . GLY A 1 451 ? -13.362 -12.604 24.856 1.00 38.69 451 GLY A C 1
ATOM 3711 O O . GLY A 1 451 ? -13.993 -12.354 25.879 1.00 38.69 451 GLY A O 1
ATOM 3712 N N . GLY A 1 452 ? -12.825 -13.806 24.631 1.00 45.22 452 GLY A N 1
ATOM 3713 C CA . GLY A 1 452 ? -12.811 -14.911 25.584 1.00 45.22 452 GLY A CA 1
ATOM 3714 C C . GLY A 1 452 ? -11.480 -14.975 26.329 1.00 45.22 452 GLY A C 1
ATOM 3715 O O . GLY A 1 452 ? -10.417 -14.845 25.721 1.00 45.22 452 GLY A O 1
ATOM 3716 N N . LYS A 1 453 ? -11.530 -15.191 27.649 1.00 51.50 453 LYS A N 1
ATOM 3717 C CA . LYS A 1 453 ? -10.353 -15.572 28.442 1.00 51.50 453 LYS A CA 1
ATOM 3718 C C . LYS A 1 453 ? -9.965 -16.995 28.021 1.00 51.50 453 LYS A C 1
ATOM 3720 O O . LYS A 1 453 ? -10.665 -17.939 28.368 1.00 51.50 453 LYS A O 1
ATOM 3725 N N . PHE A 1 454 ? -8.882 -17.156 27.264 1.00 54.50 454 PHE A N 1
ATOM 3726 C CA . PHE A 1 454 ? -8.326 -18.482 26.996 1.00 54.50 454 PHE A CA 1
ATOM 3727 C C . PHE A 1 454 ? -7.677 -18.993 28.290 1.00 54.50 454 PHE A C 1
ATOM 3729 O O . PHE A 1 454 ? -6.689 -18.418 28.750 1.00 54.50 454 PHE A O 1
ATOM 3736 N N . LYS A 1 455 ? -8.221 -20.056 28.891 1.00 55.47 455 LYS A N 1
ATOM 3737 C CA . LYS A 1 455 ? -7.561 -20.805 29.970 1.00 55.47 455 LYS A CA 1
ATOM 3738 C C . LYS A 1 455 ? -6.646 -21.869 29.348 1.00 55.47 455 LYS A C 1
ATOM 3740 O O . LYS A 1 455 ? -6.974 -23.047 29.335 1.00 55.47 455 LYS A O 1
ATOM 3745 N N . TYR A 1 456 ? -5.516 -21.462 28.781 1.00 59.53 456 TYR A N 1
ATOM 3746 C CA . TYR A 1 456 ? -4.554 -22.383 28.161 1.00 59.53 456 TYR A CA 1
ATOM 3747 C C . TYR A 1 456 ? -3.278 -22.507 29.003 1.00 59.53 456 TYR A C 1
ATOM 3749 O O . TYR A 1 456 ? -2.934 -21.593 29.760 1.00 59.53 456 TYR A O 1
ATOM 3757 N N . MET A 1 457 ? -2.575 -23.638 28.891 1.00 51.47 457 MET A N 1
ATOM 3758 C CA . MET A 1 457 ? -1.303 -23.833 29.594 1.00 51.47 457 MET A CA 1
ATOM 3759 C C . MET A 1 457 ? -0.225 -22.886 29.041 1.00 51.47 457 MET A C 1
ATOM 3761 O O . MET A 1 457 ? 0.239 -23.043 27.909 1.00 51.47 457 MET A O 1
ATOM 3765 N N . LYS A 1 458 ? 0.202 -21.903 29.848 1.00 56.88 458 LYS A N 1
ATOM 3766 C CA . LYS A 1 458 ? 1.344 -21.030 29.517 1.00 56.88 458 LYS A CA 1
ATOM 3767 C C . LYS A 1 458 ? 2.604 -21.872 29.289 1.00 56.88 458 LYS A C 1
ATOM 3769 O O . LYS A 1 458 ? 2.875 -22.779 30.070 1.00 56.88 458 LYS A O 1
ATOM 3774 N N . GLY A 1 459 ? 3.372 -21.551 28.247 1.00 56.41 459 GLY A N 1
ATOM 3775 C CA . GLY A 1 459 ? 4.566 -22.311 27.848 1.00 56.41 459 GLY A CA 1
ATOM 3776 C C . GLY A 1 459 ? 4.332 -23.294 26.695 1.00 56.41 459 GLY A C 1
ATOM 3777 O O . GLY A 1 459 ? 5.299 -23.771 26.112 1.00 56.41 459 GLY A O 1
ATOM 3778 N N . TYR A 1 460 ? 3.072 -23.528 26.309 1.00 57.84 460 TYR A N 1
ATOM 3779 C CA . TYR A 1 460 ? 2.688 -24.366 25.163 1.00 57.84 460 TYR A CA 1
ATOM 3780 C C . TYR A 1 460 ? 2.222 -23.547 23.947 1.00 57.84 460 TYR A C 1
ATOM 3782 O O . TYR A 1 460 ? 1.673 -24.106 23.000 1.00 57.84 460 TYR A O 1
ATOM 3790 N N . ASP A 1 461 ? 2.461 -22.229 23.935 1.00 60.53 461 ASP A N 1
ATOM 3791 C CA . ASP A 1 461 ? 2.050 -21.317 22.854 1.00 60.53 461 ASP A CA 1
ATOM 3792 C C . ASP A 1 461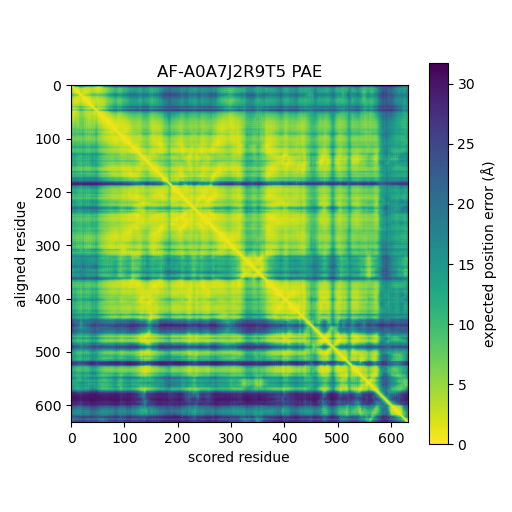 ? 2.552 -21.779 21.470 1.00 60.53 461 ASP A C 1
ATOM 3794 O O . ASP A 1 461 ? 1.860 -21.625 20.466 1.00 60.53 461 ASP A O 1
ATOM 3798 N N . ASN A 1 462 ? 3.730 -22.410 21.426 1.00 57.84 462 ASN A N 1
ATOM 3799 C CA . ASN A 1 462 ? 4.355 -22.920 20.202 1.00 57.84 462 ASN A CA 1
ATOM 3800 C C . ASN A 1 462 ? 3.674 -24.178 19.631 1.00 57.84 462 ASN A C 1
ATOM 3802 O O . ASN A 1 462 ? 3.917 -24.518 18.478 1.00 57.84 462 ASN A O 1
ATOM 3806 N N . MET A 1 463 ? 2.840 -24.874 20.412 1.00 56.84 463 MET A N 1
ATOM 3807 C CA . MET A 1 463 ? 2.085 -26.049 19.949 1.00 56.84 463 MET A CA 1
ATOM 3808 C C . MET A 1 463 ? 0.729 -25.673 19.339 1.00 56.84 463 MET A C 1
ATOM 3810 O O . MET A 1 463 ? 0.022 -26.533 18.817 1.00 56.84 463 MET A O 1
ATOM 3814 N N . ILE A 1 464 ? 0.356 -24.393 19.396 1.00 64.94 464 ILE A N 1
ATOM 3815 C CA . ILE A 1 464 ? -0.923 -23.905 18.897 1.00 64.94 464 ILE A CA 1
ATOM 3816 C C . ILE A 1 464 ? -0.716 -23.353 17.492 1.00 64.94 464 ILE A C 1
ATOM 3818 O O . ILE A 1 464 ? -0.203 -22.249 17.314 1.00 64.94 464 ILE A O 1
ATOM 3822 N N . ILE A 1 465 ? -1.138 -24.123 16.489 1.00 66.56 465 ILE A N 1
ATOM 3823 C CA . ILE A 1 465 ? -1.010 -23.753 15.077 1.00 66.56 465 ILE A CA 1
ATOM 3824 C C . ILE A 1 465 ? -2.390 -23.325 14.554 1.00 66.56 465 ILE A C 1
ATOM 3826 O O . ILE A 1 465 ? -3.233 -24.176 14.263 1.00 66.56 465 ILE A O 1
ATOM 3830 N N . PRO A 1 466 ? -2.680 -22.016 14.483 1.00 75.00 466 PRO A N 1
ATOM 3831 C CA . PRO A 1 466 ? -3.940 -21.529 13.940 1.00 75.00 466 PRO A CA 1
ATOM 3832 C C . PRO A 1 466 ? -3.916 -21.600 12.409 1.00 75.00 466 PRO A C 1
ATOM 3834 O O . PRO A 1 466 ? -3.255 -20.797 11.758 1.00 75.00 466 PRO A O 1
ATOM 3837 N N . ILE A 1 467 ? -4.686 -22.523 11.834 1.00 77.44 467 ILE A N 1
ATOM 3838 C CA . ILE A 1 467 ? -4.799 -22.688 10.378 1.00 77.44 467 ILE A CA 1
ATOM 3839 C C . ILE A 1 467 ? -6.241 -22.411 9.954 1.00 77.44 467 ILE A C 1
ATOM 3841 O O . ILE A 1 467 ? -7.197 -22.847 10.608 1.00 77.44 467 ILE A O 1
ATOM 3845 N N . ALA A 1 468 ? -6.415 -21.670 8.857 1.00 86.56 468 ALA A N 1
ATOM 3846 C CA . ALA A 1 468 ? -7.734 -21.467 8.272 1.00 86.56 468 ALA A CA 1
ATOM 3847 C C . ALA A 1 468 ? -8.203 -22.762 7.609 1.00 86.56 468 ALA A C 1
ATOM 3849 O O . ALA A 1 468 ? -7.525 -23.265 6.730 1.00 86.56 468 ALA A O 1
ATOM 3850 N N . SER A 1 469 ? -9.349 -23.286 8.025 1.00 89.12 469 SER A N 1
ATOM 3851 C CA . SER A 1 469 ? -9.941 -24.539 7.529 1.00 89.12 469 SER A CA 1
ATOM 3852 C C . SER A 1 469 ? -10.964 -24.342 6.410 1.00 89.12 469 SER A C 1
ATOM 3854 O O . SER A 1 469 ? -11.190 -25.247 5.616 1.00 89.12 469 SER A O 1
ATOM 3856 N N . SER A 1 470 ? -11.596 -23.169 6.369 1.00 90.88 470 SER A N 1
ATOM 3857 C CA . SER A 1 470 ? -12.552 -22.779 5.338 1.00 90.88 470 SER A CA 1
ATOM 3858 C C . SER A 1 470 ? -12.493 -21.268 5.148 1.00 90.88 470 SER A C 1
ATOM 3860 O O . SER A 1 470 ? -12.309 -20.514 6.113 1.00 90.88 470 SER A O 1
ATOM 3862 N N . SER A 1 471 ? -12.630 -20.819 3.904 1.00 92.94 471 SER A N 1
ATOM 3863 C CA . SER A 1 471 ? -12.503 -19.415 3.533 1.00 92.94 471 SER A CA 1
ATOM 3864 C C . SER A 1 471 ? -13.464 -19.020 2.421 1.00 92.94 471 SER A C 1
ATOM 3866 O O . SER A 1 471 ? -13.666 -19.755 1.455 1.00 92.94 471 SER A O 1
ATOM 3868 N N . TYR A 1 472 ? -13.962 -17.786 2.505 1.00 92.31 472 TYR A N 1
ATOM 3869 C CA . TYR A 1 472 ? -14.601 -17.104 1.382 1.00 92.31 472 TYR A CA 1
ATOM 3870 C C . TYR A 1 472 ? -13.774 -15.891 0.966 1.00 92.31 472 TYR A C 1
ATOM 3872 O O . TYR A 1 472 ? -13.519 -15.000 1.778 1.00 92.31 472 TYR A O 1
ATOM 3880 N N . TYR A 1 473 ? -13.428 -15.812 -0.317 1.00 92.19 473 TYR A N 1
ATOM 3881 C CA . TYR A 1 473 ? -12.779 -14.666 -0.949 1.00 92.19 473 TYR A CA 1
ATOM 3882 C C . TYR A 1 473 ? -13.746 -14.031 -1.940 1.00 92.19 473 TYR A C 1
ATOM 3884 O O . TYR A 1 473 ? -13.939 -14.541 -3.038 1.00 92.19 473 TYR A O 1
ATOM 3892 N N . ILE A 1 474 ? -14.371 -12.919 -1.560 1.00 86.81 474 ILE A N 1
ATOM 3893 C CA . ILE A 1 474 ? -15.455 -12.337 -2.360 1.00 86.81 474 ILE A CA 1
ATOM 3894 C C . ILE A 1 474 ? -14.907 -11.267 -3.308 1.00 86.81 474 ILE A C 1
ATOM 3896 O O . ILE A 1 474 ? -15.035 -11.359 -4.522 1.00 86.81 474 ILE A O 1
ATOM 3900 N N . TRP A 1 475 ? -14.264 -10.226 -2.777 1.00 81.94 475 TRP A N 1
ATOM 3901 C CA . TRP A 1 475 ? -13.681 -9.167 -3.604 1.00 81.94 475 TRP A CA 1
ATOM 3902 C C . TRP A 1 475 ? -12.522 -8.475 -2.888 1.00 81.94 475 TRP A C 1
ATOM 3904 O O . TRP A 1 475 ? -12.098 -8.846 -1.794 1.00 81.94 475 TRP A O 1
ATOM 3914 N N . LYS A 1 476 ? -12.003 -7.409 -3.502 1.00 81.06 476 LYS A N 1
ATOM 3915 C CA . LYS A 1 476 ? -10.939 -6.568 -2.949 1.00 81.06 476 LYS A CA 1
ATOM 3916 C C . LYS A 1 476 ? -11.207 -6.181 -1.488 1.00 81.06 476 LYS A C 1
ATOM 3918 O O . LYS A 1 476 ? -12.094 -5.370 -1.208 1.00 81.06 476 LYS A O 1
ATOM 3923 N N . LYS A 1 477 ? -10.365 -6.670 -0.570 1.00 87.62 477 LYS A N 1
ATOM 3924 C CA . LYS A 1 477 ? -10.446 -6.406 0.879 1.00 87.62 477 LYS A CA 1
ATOM 3925 C C . LYS A 1 477 ? -11.755 -6.882 1.516 1.00 87.62 477 LYS A C 1
ATOM 3927 O O . LYS A 1 477 ? -12.191 -6.265 2.495 1.00 87.62 477 LYS A O 1
ATOM 3932 N N . VAL A 1 478 ? -12.365 -7.932 0.955 1.00 90.00 478 VAL A N 1
ATOM 3933 C CA . VAL A 1 478 ? -13.507 -8.638 1.539 1.00 90.00 478 VAL A CA 1
ATOM 3934 C C . VAL A 1 478 ? -13.328 -10.148 1.476 1.00 90.00 478 VAL A C 1
ATOM 3936 O O . VAL A 1 478 ? -13.449 -10.750 0.410 1.00 90.00 478 VAL A O 1
ATOM 3939 N N . TYR A 1 479 ? -13.036 -10.731 2.636 1.00 91.94 479 TYR A N 1
ATOM 3940 C CA . TYR A 1 479 ? -12.869 -12.165 2.838 1.00 91.94 479 TYR A CA 1
ATOM 3941 C C . TYR A 1 479 ? -13.105 -12.553 4.303 1.00 91.94 479 TYR A C 1
ATOM 3943 O O . TYR A 1 479 ? -13.029 -11.713 5.207 1.00 91.94 479 TYR A O 1
ATOM 3951 N N . ILE A 1 480 ? -13.350 -13.837 4.535 1.00 91.50 480 ILE A N 1
ATOM 3952 C CA . ILE A 1 480 ? -13.391 -14.442 5.865 1.00 91.50 480 ILE A CA 1
ATOM 3953 C C . ILE A 1 480 ? -12.609 -15.746 5.850 1.00 91.50 480 ILE A C 1
ATOM 3955 O O . ILE A 1 480 ? -12.697 -16.503 4.888 1.00 91.50 480 ILE A O 1
ATOM 3959 N N . ASN A 1 481 ? -11.870 -15.990 6.930 1.00 90.62 481 ASN A N 1
ATOM 3960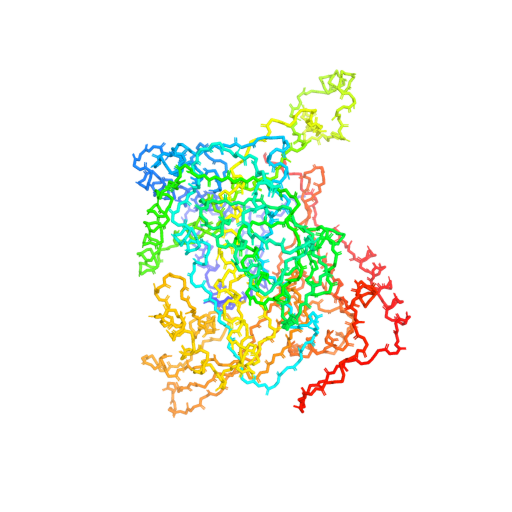 C CA . ASN A 1 481 ? -11.211 -17.262 7.194 1.00 90.62 481 ASN A CA 1
ATOM 3961 C C . ASN A 1 481 ? -11.722 -17.818 8.525 1.00 90.62 481 ASN A C 1
ATOM 3963 O O . ASN A 1 481 ? -11.637 -17.133 9.552 1.00 90.62 481 ASN A O 1
ATOM 3967 N N . GLN A 1 482 ? -12.231 -19.046 8.505 1.00 90.44 482 GLN A N 1
ATOM 3968 C CA . GLN A 1 482 ? -12.565 -19.825 9.689 1.00 90.44 482 GLN A CA 1
ATOM 3969 C C . GLN A 1 482 ? -11.319 -20.574 10.161 1.00 90.44 482 GLN A C 1
ATOM 3971 O O . GLN A 1 482 ? -10.869 -21.530 9.531 1.00 90.44 482 GLN A O 1
ATOM 3976 N N . ILE A 1 483 ? -10.761 -20.133 11.277 1.00 86.25 483 ILE A N 1
ATOM 3977 C CA . ILE A 1 483 ? -9.536 -20.651 11.873 1.00 86.25 483 ILE A CA 1
ATOM 3978 C C . ILE A 1 483 ? -9.916 -21.621 12.984 1.00 86.25 483 ILE A C 1
ATOM 3980 O O . ILE A 1 483 ? -10.570 -21.229 13.951 1.00 86.25 483 ILE A O 1
ATOM 3984 N N . ASN A 1 484 ? -9.481 -22.871 12.853 1.00 80.00 484 ASN A N 1
ATOM 3985 C CA . ASN A 1 484 ? -9.645 -23.865 13.905 1.00 80.00 484 ASN A CA 1
ATOM 3986 C C . ASN A 1 484 ? -8.379 -23.868 14.758 1.00 80.00 484 ASN A C 1
ATOM 3988 O O . ASN A 1 484 ? -7.276 -24.042 14.244 1.00 80.00 484 ASN A O 1
ATOM 3992 N N . ILE A 1 485 ? -8.543 -23.669 16.061 1.00 75.75 485 ILE A N 1
ATOM 3993 C CA . ILE A 1 485 ? -7.452 -23.685 17.030 1.00 75.75 485 ILE A CA 1
ATOM 3994 C C . ILE A 1 485 ? -7.662 -24.890 17.935 1.00 75.75 485 ILE A C 1
ATOM 3996 O O . ILE A 1 485 ? -8.753 -25.066 18.472 1.00 75.75 485 ILE A O 1
ATOM 4000 N N . THR A 1 486 ? -6.622 -25.700 18.114 1.00 73.75 486 THR A N 1
ATOM 4001 C CA . THR A 1 486 ? -6.608 -26.780 19.108 1.00 73.75 486 THR A CA 1
ATOM 4002 C C . THR A 1 486 ? -5.552 -26.451 20.157 1.00 73.75 486 THR A C 1
ATOM 4004 O O . THR A 1 486 ? -4.420 -26.146 19.786 1.00 73.75 486 THR A O 1
ATOM 4007 N N . TYR A 1 487 ? -5.909 -26.463 21.443 1.00 72.38 487 TYR A N 1
ATOM 4008 C CA . TYR A 1 487 ? -4.977 -26.155 22.533 1.00 72.38 487 TYR A CA 1
ATOM 4009 C C . TYR A 1 487 ? -5.245 -27.003 23.789 1.00 72.38 487 TYR A C 1
ATOM 4011 O O . TYR A 1 487 ? -6.390 -27.399 24.015 1.00 72.38 487 TYR A O 1
ATOM 4019 N N . PRO A 1 488 ? -4.218 -27.279 24.618 1.00 66.38 488 PRO A N 1
ATOM 4020 C CA . PRO A 1 488 ? -4.393 -27.945 25.906 1.00 66.38 488 PRO A CA 1
ATOM 4021 C C . PRO A 1 488 ? -4.946 -26.967 26.957 1.00 66.38 488 PRO A C 1
ATOM 4023 O O . PRO A 1 488 ? -4.361 -25.908 27.221 1.00 66.38 488 PRO A O 1
ATOM 4026 N N . GLU A 1 489 ? -6.090 -27.306 27.550 1.00 69.56 489 GLU A N 1
ATOM 4027 C CA . GLU A 1 489 ? -6.720 -26.514 28.614 1.00 69.56 489 GLU A CA 1
ATOM 4028 C C . GLU A 1 489 ? -6.093 -26.796 29.991 1.00 69.56 489 GLU A C 1
ATOM 4030 O O . GLU A 1 489 ? -5.768 -27.937 30.320 1.00 69.56 489 GLU A O 1
ATOM 4035 N N . VAL A 1 490 ? -5.942 -25.740 30.806 1.00 62.41 490 VAL A N 1
ATOM 4036 C CA . VAL A 1 490 ? -5.241 -25.764 32.114 1.00 62.41 490 VAL A CA 1
ATOM 4037 C C . VAL A 1 490 ? -5.869 -26.732 33.115 1.00 62.41 490 VAL A C 1
ATOM 4039 O O . VAL A 1 490 ? -5.171 -27.283 33.958 1.00 62.41 490 VAL A O 1
ATOM 4042 N N . GLU A 1 491 ? -7.188 -26.897 33.061 1.00 58.09 491 GLU A N 1
ATOM 4043 C CA . GLU A 1 491 ? -7.962 -27.469 34.165 1.00 58.09 491 GLU A CA 1
ATOM 4044 C C . GLU A 1 491 ? -8.103 -29.001 34.061 1.00 58.09 491 GLU A C 1
ATOM 4046 O O . GLU A 1 491 ? -8.284 -29.661 35.078 1.00 58.09 491 GLU A O 1
ATOM 4051 N N . TYR A 1 492 ? -7.946 -29.579 32.858 1.00 59.16 492 TYR A N 1
ATOM 4052 C CA . TYR A 1 492 ? -8.237 -31.002 32.606 1.00 59.16 492 TYR A CA 1
ATOM 4053 C C . TYR A 1 492 ? -7.248 -31.741 31.686 1.00 59.16 492 TYR A C 1
ATOM 4055 O O . TYR A 1 492 ? -7.479 -32.911 31.399 1.00 59.16 492 TYR A O 1
ATOM 4063 N N . TYR A 1 493 ? -6.181 -31.101 31.184 1.00 63.03 493 TYR A N 1
ATOM 4064 C CA . TYR A 1 493 ? -5.272 -31.681 30.168 1.00 63.03 493 TYR A CA 1
ATOM 4065 C C . TYR A 1 493 ? -5.976 -32.171 28.881 1.00 63.03 493 TYR A C 1
ATOM 4067 O O . TYR A 1 493 ? -5.408 -32.933 28.100 1.00 63.03 493 TYR A O 1
ATOM 4075 N N . ASN A 1 494 ? -7.201 -31.707 28.623 1.00 68.12 494 ASN A N 1
ATOM 4076 C CA . ASN A 1 494 ? -7.947 -32.021 27.409 1.00 68.12 494 ASN A CA 1
ATOM 4077 C C . ASN A 1 494 ? -7.567 -31.069 26.268 1.00 68.12 494 ASN A C 1
ATOM 4079 O O . ASN A 1 494 ? -7.295 -29.884 26.483 1.00 68.12 494 ASN A O 1
ATOM 4083 N N . LEU A 1 495 ? -7.599 -31.585 25.036 1.00 68.00 495 LEU A N 1
ATOM 4084 C CA . LEU A 1 495 ? -7.493 -30.768 23.829 1.00 68.00 495 LEU A CA 1
ATOM 4085 C C . LEU A 1 495 ? -8.837 -30.088 23.554 1.00 68.00 495 LEU A C 1
ATOM 4087 O O . LEU A 1 495 ? -9.811 -30.740 23.179 1.00 68.00 495 LEU A O 1
ATOM 4091 N N . VAL A 1 496 ? -8.877 -28.767 23.698 1.00 69.31 496 VAL A N 1
ATOM 4092 C CA . VAL A 1 496 ? -10.043 -27.949 23.364 1.00 69.31 496 VAL A CA 1
ATOM 4093 C C . VAL A 1 496 ? -9.913 -27.455 21.931 1.00 69.31 496 VAL A C 1
ATOM 4095 O O . VAL A 1 496 ? -8.875 -26.919 21.539 1.00 69.31 496 VAL A O 1
ATOM 4098 N N . LYS A 1 497 ? -10.982 -27.623 21.147 1.00 73.44 497 LYS A N 1
ATOM 4099 C CA . LYS A 1 497 ? -11.117 -27.031 19.813 1.00 73.44 497 LYS A CA 1
ATOM 4100 C C . LYS A 1 497 ? -11.963 -25.770 19.896 1.00 73.44 497 LYS A C 1
ATOM 4102 O O . LYS A 1 497 ? -13.099 -25.816 20.361 1.00 73.44 497 LYS A O 1
ATOM 4107 N N . GLN A 1 498 ? -11.434 -24.663 19.393 1.00 75.44 498 GLN A N 1
ATOM 4108 C CA . GLN A 1 498 ? -12.148 -23.396 19.309 1.00 75.44 498 GLN A CA 1
ATOM 4109 C C . GLN A 1 498 ? -12.102 -22.845 17.886 1.00 75.44 498 GLN A C 1
ATOM 4111 O O . GLN A 1 498 ? -11.066 -22.881 17.220 1.00 75.44 498 GLN A O 1
ATOM 4116 N N . ILE A 1 499 ? -13.239 -22.319 17.434 1.00 77.75 499 ILE A N 1
ATOM 4117 C CA . ILE A 1 499 ? -13.372 -21.675 16.129 1.00 77.75 499 ILE A CA 1
ATOM 4118 C C . ILE A 1 499 ? -13.185 -20.171 16.301 1.00 77.75 499 ILE A C 1
ATOM 4120 O O . ILE A 1 499 ? -13.777 -19.544 17.181 1.00 77.75 499 ILE A O 1
ATOM 4124 N N . TYR A 1 500 ? -12.371 -19.586 15.432 1.00 80.12 500 TYR A N 1
ATOM 4125 C CA . TYR A 1 500 ? -12.160 -18.153 15.348 1.00 80.12 500 TYR A CA 1
ATOM 4126 C C . TYR A 1 500 ? -12.371 -17.665 13.913 1.00 80.12 500 TYR A C 1
ATOM 4128 O O . TYR A 1 500 ? -12.006 -18.339 12.956 1.00 80.12 500 TYR A O 1
ATOM 4136 N N . TYR A 1 501 ? -12.893 -16.448 13.746 1.00 82.19 501 TYR A N 1
ATOM 4137 C CA . TYR A 1 501 ? -13.079 -15.844 12.426 1.00 82.19 501 TYR A CA 1
ATOM 4138 C C . TYR A 1 501 ? -12.140 -14.661 12.202 1.00 82.19 501 TYR A C 1
ATOM 4140 O O . TYR A 1 501 ? -12.231 -13.617 12.861 1.00 82.19 501 TYR A O 1
ATOM 4148 N N . HIS A 1 502 ? -11.265 -14.773 11.205 1.00 85.00 502 HIS A N 1
ATOM 4149 C CA . HIS A 1 502 ? -10.538 -13.618 10.683 1.00 85.00 502 HIS A CA 1
ATOM 4150 C C . HIS A 1 502 ? -11.365 -12.959 9.585 1.00 85.00 502 HIS A C 1
ATOM 4152 O O . HIS A 1 502 ? -11.379 -13.388 8.436 1.00 85.00 502 HIS A O 1
ATOM 4158 N N . ILE A 1 503 ? -12.103 -11.923 9.982 1.00 85.56 503 ILE A N 1
ATOM 4159 C CA . ILE A 1 503 ? -13.063 -11.219 9.131 1.00 85.56 503 ILE A CA 1
ATOM 4160 C C . ILE A 1 503 ? -12.423 -9.952 8.569 1.00 85.56 503 ILE A C 1
ATOM 4162 O O . ILE A 1 503 ? -11.998 -9.061 9.317 1.00 85.56 503 ILE A O 1
ATOM 4166 N N . ARG A 1 504 ? -12.458 -9.801 7.246 1.00 87.50 504 ARG A N 1
ATOM 4167 C CA . ARG A 1 504 ? -12.098 -8.564 6.561 1.00 87.50 504 ARG A CA 1
ATOM 4168 C C . ARG A 1 504 ? -13.268 -8.114 5.705 1.00 87.50 504 ARG A C 1
ATOM 4170 O O . ARG A 1 504 ? -13.543 -8.733 4.698 1.00 87.50 504 ARG A O 1
ATOM 4177 N N . CYS A 1 505 ? -13.915 -7.000 6.054 1.00 87.56 505 CYS A N 1
ATOM 4178 C CA . CYS A 1 505 ? -14.948 -6.390 5.213 1.00 87.56 505 CYS A CA 1
ATOM 4179 C C . CYS A 1 505 ? -14.713 -4.879 5.058 1.00 87.56 505 CYS A C 1
ATOM 4181 O O . CYS A 1 505 ? -15.078 -4.086 5.928 1.00 87.56 505 CYS A O 1
ATOM 4183 N N . LYS A 1 506 ? -14.049 -4.425 3.984 1.00 85.50 506 LYS A N 1
ATOM 4184 C CA . LYS A 1 506 ? -13.745 -2.991 3.829 1.00 85.50 506 LYS A CA 1
ATOM 4185 C C . LYS A 1 506 ? -15.016 -2.136 3.857 1.00 85.50 506 LYS A C 1
ATOM 4187 O O . LYS A 1 506 ? -15.856 -2.205 2.969 1.00 85.50 506 LYS A O 1
ATOM 4192 N N . GLY A 1 507 ? -15.074 -1.235 4.837 1.00 79.56 507 GLY A N 1
ATOM 4193 C CA . GLY A 1 507 ? -16.169 -0.284 5.003 1.00 79.56 507 GLY A CA 1
ATOM 4194 C C . GLY A 1 507 ? -17.270 -0.730 5.965 1.00 79.56 507 GLY A C 1
ATOM 4195 O O . GLY A 1 507 ? -18.121 0.094 6.276 1.00 79.56 507 GLY A O 1
ATOM 4196 N N . ILE A 1 508 ? -17.235 -1.970 6.465 1.00 82.31 508 ILE A N 1
ATOM 4197 C CA . ILE A 1 508 ? -18.168 -2.491 7.474 1.00 82.31 508 ILE A CA 1
ATOM 4198 C C . ILE A 1 508 ? -17.332 -3.131 8.590 1.00 82.31 508 ILE A C 1
ATOM 4200 O O . ILE A 1 508 ? -16.523 -4.021 8.345 1.00 82.31 508 ILE A O 1
ATOM 4204 N N . GLY A 1 509 ? -17.464 -2.640 9.825 1.00 78.94 509 GLY A N 1
ATOM 4205 C CA . GLY A 1 509 ? -16.766 -3.238 10.971 1.00 78.94 509 GLY A CA 1
ATOM 4206 C C . GLY A 1 509 ? -17.283 -4.649 11.268 1.00 78.94 509 GLY A C 1
ATOM 4207 O O . GLY A 1 509 ? -18.448 -4.919 11.010 1.00 78.94 509 GLY A O 1
ATOM 4208 N N . GLY A 1 510 ? -16.452 -5.528 11.843 1.00 76.25 510 GLY A N 1
ATOM 4209 C CA . GLY A 1 510 ? -16.849 -6.913 12.155 1.00 76.25 510 GLY A CA 1
ATOM 4210 C C . GLY A 1 510 ? -18.137 -7.008 12.982 1.00 76.25 510 GLY A C 1
ATOM 4211 O O . GLY A 1 510 ? -19.045 -7.740 12.609 1.00 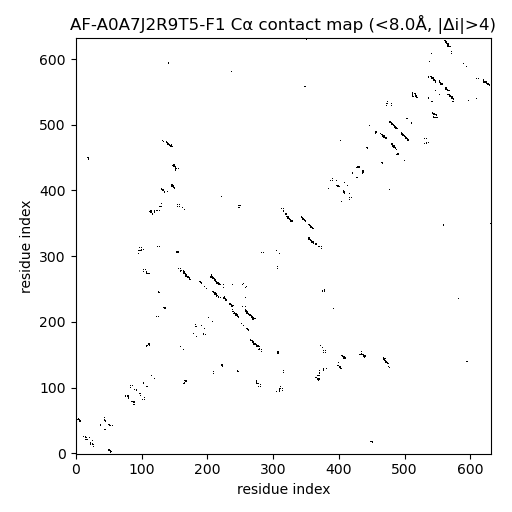76.25 510 GLY A O 1
ATOM 4212 N N . ASP A 1 511 ? -18.279 -6.179 14.022 1.00 76.75 511 ASP A N 1
ATOM 4213 C CA . ASP A 1 511 ? -19.522 -6.099 14.803 1.00 76.75 511 ASP A CA 1
ATOM 4214 C C . ASP A 1 511 ? -20.734 -5.671 13.970 1.00 76.75 511 ASP A C 1
ATOM 4216 O O . ASP A 1 511 ? -21.818 -6.222 14.126 1.00 76.75 511 ASP A O 1
ATOM 4220 N N . ALA A 1 512 ? -20.558 -4.686 13.086 1.00 78.44 512 ALA A N 1
ATOM 4221 C CA . ALA A 1 512 ? -21.629 -4.190 12.226 1.00 78.44 512 ALA A CA 1
ATOM 4222 C C . ALA A 1 512 ? -22.019 -5.195 11.137 1.00 78.44 512 ALA A C 1
ATOM 4224 O O . ALA A 1 512 ? -23.163 -5.201 10.699 1.00 78.44 512 ALA A O 1
ATOM 4225 N N . LEU A 1 513 ? -21.089 -6.052 10.713 1.00 79.75 513 LEU A N 1
ATOM 4226 C CA . LEU A 1 513 ? -21.382 -7.127 9.775 1.00 79.75 513 LEU A CA 1
ATOM 4227 C C . LEU A 1 513 ? -22.407 -8.094 10.383 1.00 79.75 513 LEU A C 1
ATOM 4229 O O . LEU A 1 513 ? -23.394 -8.415 9.736 1.00 79.75 513 LEU A O 1
ATOM 4233 N N . VAL A 1 514 ? -22.202 -8.496 11.639 1.00 77.88 514 VAL A N 1
ATOM 4234 C CA . VAL A 1 514 ? -23.061 -9.476 12.322 1.00 77.88 514 VAL A CA 1
ATOM 4235 C C . VAL A 1 514 ? -24.337 -8.841 12.883 1.00 77.88 514 VAL A C 1
ATOM 4237 O O . VAL A 1 514 ? -25.411 -9.421 12.782 1.00 77.88 514 VAL A O 1
ATOM 4240 N N . LYS A 1 515 ? -24.239 -7.646 13.478 1.00 76.25 515 LYS A N 1
ATOM 4241 C CA . LYS A 1 515 ? -25.352 -6.994 14.201 1.00 76.25 515 LYS A CA 1
ATOM 4242 C C . LYS A 1 515 ? -26.146 -6.002 13.350 1.00 76.25 515 LYS A C 1
ATOM 4244 O O . LYS A 1 515 ? -27.211 -5.555 13.766 1.00 76.25 515 LYS A O 1
ATOM 4249 N N . GLY A 1 516 ? -25.591 -5.582 12.215 1.00 72.25 516 GLY A N 1
ATOM 4250 C CA . GLY A 1 516 ? -26.092 -4.451 11.441 1.00 72.25 516 GLY A CA 1
ATOM 4251 C C . GLY A 1 516 ? -26.833 -4.810 10.162 1.00 72.25 516 GLY A C 1
ATOM 4252 O O . GLY A 1 516 ? -27.353 -3.898 9.540 1.00 72.25 516 GLY A O 1
ATOM 4253 N N . ILE A 1 517 ? -26.902 -6.071 9.732 1.00 75.25 517 ILE A N 1
ATOM 4254 C CA . ILE A 1 517 ? -27.618 -6.438 8.496 1.00 75.25 517 ILE A CA 1
ATOM 4255 C C . ILE A 1 517 ? -29.136 -6.169 8.623 1.00 75.25 517 ILE A C 1
ATOM 4257 O O . ILE A 1 517 ? -29.723 -6.437 9.667 1.00 75.25 517 ILE A O 1
ATOM 4261 N N . VAL A 1 518 ? -29.767 -5.571 7.602 1.00 64.38 518 VAL A N 1
ATOM 4262 C CA . VAL A 1 518 ? -31.057 -4.856 7.750 1.00 64.38 518 VAL A CA 1
ATOM 4263 C C . VAL A 1 518 ? -32.309 -5.592 7.246 1.00 64.38 518 VAL A C 1
ATOM 4265 O O . VAL A 1 518 ? -33.336 -5.369 7.866 1.00 64.38 518 VAL A O 1
ATOM 4268 N N . PRO A 1 519 ? -32.323 -6.472 6.228 1.00 55.16 519 PRO A N 1
ATOM 4269 C CA . PRO A 1 519 ? -33.597 -7.080 5.812 1.00 55.16 519 PRO A CA 1
ATOM 4270 C C . PRO A 1 519 ? -33.541 -8.608 5.627 1.00 55.16 519 PRO A C 1
ATOM 4272 O O . PRO A 1 519 ? -33.921 -9.109 4.577 1.00 55.16 519 PRO A O 1
ATOM 4275 N N . ILE A 1 520 ? -33.057 -9.336 6.647 1.00 50.41 520 ILE A N 1
ATOM 4276 C CA . ILE A 1 520 ? -33.298 -10.791 6.873 1.00 50.41 520 ILE A CA 1
ATOM 4277 C C . ILE A 1 520 ? -33.546 -11.093 8.382 1.00 50.41 520 ILE A C 1
ATOM 4279 O O . ILE A 1 520 ? -33.943 -12.187 8.768 1.00 50.41 520 ILE A O 1
ATOM 4283 N N . LEU A 1 521 ? -33.360 -10.113 9.277 1.00 46.88 521 LEU A N 1
ATOM 4284 C CA . LEU A 1 521 ? -33.235 -10.320 10.726 1.00 46.88 521 LEU A CA 1
ATOM 4285 C C . LEU A 1 521 ? -34.509 -10.046 11.552 1.00 46.88 521 LEU A C 1
ATOM 4287 O O . LEU A 1 521 ? -34.432 -9.452 12.625 1.00 46.88 521 LEU A O 1
ATOM 4291 N N . GLU A 1 522 ? -35.665 -10.568 11.135 1.00 46.56 522 GLU A N 1
ATOM 4292 C CA . GLU A 1 522 ? -36.609 -11.048 12.167 1.00 46.56 522 GLU A CA 1
ATOM 4293 C C . GLU A 1 522 ? -36.131 -12.378 12.784 1.00 46.56 522 GLU A C 1
ATOM 4295 O O . GLU A 1 522 ? -36.623 -12.803 13.826 1.00 46.56 522 GLU A O 1
ATOM 4300 N N . ILE A 1 523 ? -35.087 -13.001 12.219 1.00 47.09 523 ILE A N 1
ATOM 4301 C CA . ILE A 1 523 ? -34.594 -14.306 12.659 1.00 47.09 523 ILE A CA 1
ATOM 4302 C C . ILE A 1 523 ? -33.215 -14.182 13.329 1.00 47.09 523 ILE A C 1
ATOM 4304 O O . ILE A 1 523 ? -32.169 -14.253 12.697 1.00 47.09 523 ILE A O 1
ATOM 4308 N N . HIS A 1 524 ? -33.269 -14.068 14.658 1.00 43.81 524 HIS A N 1
ATOM 4309 C CA . HIS A 1 524 ? -32.264 -14.499 15.644 1.00 43.81 524 HIS A CA 1
ATOM 4310 C C . HIS A 1 524 ? -31.089 -13.574 16.012 1.00 43.81 524 HIS A C 1
ATOM 4312 O O . HIS A 1 524 ? -30.419 -12.925 15.211 1.00 43.81 524 HIS A O 1
ATOM 4318 N N . LYS A 1 525 ? -30.813 -13.582 17.323 1.00 52.44 525 LYS A N 1
ATOM 4319 C CA . LYS A 1 525 ? -29.592 -13.068 17.943 1.00 52.44 525 LYS A CA 1
ATOM 4320 C C . LYS A 1 525 ? -28.445 -14.030 17.592 1.00 52.44 525 LYS A C 1
ATOM 4322 O O . LYS A 1 525 ? -28.507 -15.184 17.988 1.00 52.44 525 LYS A O 1
ATOM 4327 N N . GLN A 1 526 ? -27.396 -13.503 16.949 1.00 58.72 526 GLN A N 1
ATOM 4328 C CA . GLN A 1 526 ? -26.137 -14.167 16.542 1.00 58.72 526 GLN A CA 1
ATOM 4329 C C . GLN A 1 526 ? -26.196 -14.954 15.216 1.00 58.72 526 GLN A C 1
ATOM 4331 O O . GLN A 1 526 ? -26.344 -16.169 15.201 1.00 58.72 526 GLN A O 1
ATOM 4336 N N . ILE A 1 527 ? -26.007 -14.256 14.088 1.00 70.62 527 ILE A N 1
ATOM 4337 C CA . ILE A 1 527 ? -25.717 -14.893 12.792 1.00 70.62 527 ILE A CA 1
ATOM 4338 C C . ILE A 1 527 ? -24.243 -15.326 12.756 1.00 70.62 527 ILE A C 1
ATOM 4340 O O . ILE A 1 527 ? -23.361 -14.513 13.048 1.00 70.62 527 ILE A O 1
ATOM 4344 N N . ASP A 1 528 ? -23.976 -16.563 12.328 1.00 80.44 528 ASP A N 1
ATOM 4345 C CA . ASP A 1 528 ? -22.632 -17.028 11.966 1.00 80.44 528 ASP A CA 1
ATOM 4346 C C . ASP A 1 528 ? -22.037 -16.142 10.848 1.00 80.44 528 ASP A C 1
ATOM 4348 O O . ASP A 1 528 ? -22.599 -16.068 9.747 1.00 80.44 528 ASP A O 1
ATOM 4352 N N . PRO A 1 529 ? -20.888 -15.477 11.084 1.00 84.75 529 PRO A N 1
ATOM 4353 C CA . PRO A 1 529 ? -20.201 -14.695 10.068 1.00 84.75 529 PRO A CA 1
ATOM 4354 C C . PRO A 1 529 ? -19.993 -15.425 8.734 1.00 84.75 529 PRO A C 1
ATOM 4356 O O . PRO A 1 529 ? -20.100 -14.774 7.697 1.00 84.75 529 PRO A O 1
ATOM 4359 N N . MET A 1 530 ? -19.740 -16.740 8.719 1.00 86.88 530 MET A N 1
ATOM 4360 C CA . MET A 1 530 ? -19.552 -17.501 7.474 1.00 86.88 530 MET A CA 1
ATOM 4361 C C . MET A 1 530 ? -20.805 -17.485 6.602 1.00 86.88 530 MET A C 1
ATOM 4363 O O . MET A 1 530 ? -20.699 -17.273 5.392 1.00 86.88 530 MET A O 1
ATOM 4367 N N . LYS A 1 531 ? -21.996 -17.588 7.206 1.00 85.25 531 LYS A N 1
ATOM 4368 C CA . LYS A 1 531 ? -23.265 -17.528 6.468 1.00 85.25 531 LYS A CA 1
ATOM 4369 C C . LYS A 1 531 ? -23.447 -16.189 5.761 1.00 85.25 531 LYS A C 1
ATOM 4371 O O . LYS A 1 531 ? -23.954 -16.136 4.648 1.00 85.25 531 LYS A O 1
ATOM 4376 N N . ILE A 1 532 ? -22.974 -15.100 6.365 1.00 84.88 532 ILE A N 1
ATOM 4377 C CA . ILE A 1 532 ? -23.032 -13.769 5.748 1.00 84.88 532 ILE A CA 1
ATOM 4378 C C . ILE A 1 532 ? -22.189 -13.720 4.467 1.00 84.88 532 ILE A C 1
ATOM 4380 O O . ILE A 1 532 ? -22.626 -13.156 3.463 1.00 84.88 532 ILE A O 1
ATOM 4384 N N . TYR A 1 533 ? -20.990 -14.306 4.486 1.00 87.94 533 TYR A N 1
ATOM 4385 C CA . TYR A 1 533 ? -20.131 -14.366 3.301 1.00 87.94 533 TYR A CA 1
ATOM 4386 C C . TYR A 1 533 ? -20.656 -15.341 2.250 1.00 87.94 533 TYR A C 1
ATOM 4388 O O . TYR A 1 533 ? -20.524 -15.054 1.065 1.00 87.94 533 TYR A O 1
ATOM 4396 N N . GLU A 1 534 ? -21.305 -16.429 2.660 1.00 86.06 534 GLU A N 1
ATOM 4397 C CA . GLU A 1 534 ? -22.014 -17.329 1.750 1.00 86.06 534 GLU A CA 1
ATOM 4398 C C . GLU A 1 534 ? -23.126 -16.589 0.988 1.00 86.06 534 GLU A C 1
ATOM 4400 O O . GLU A 1 534 ? -23.195 -16.693 -0.234 1.00 86.06 534 GLU A O 1
ATOM 4405 N N . LEU A 1 535 ? -23.933 -15.765 1.672 1.00 80.75 535 LEU A N 1
ATOM 4406 C CA . LEU A 1 535 ? -24.953 -14.934 1.016 1.00 80.75 535 LEU A CA 1
ATOM 4407 C C . LEU A 1 535 ? -24.320 -13.975 -0.006 1.00 80.75 535 LEU A C 1
ATOM 4409 O O . LEU A 1 535 ? -24.811 -13.846 -1.127 1.00 80.75 535 LEU A O 1
ATOM 4413 N N . MET A 1 536 ? -23.201 -13.328 0.348 1.00 83.62 536 MET A N 1
ATOM 4414 C CA . MET A 1 536 ? -22.469 -12.462 -0.590 1.00 83.62 536 MET A CA 1
ATOM 4415 C C . MET A 1 536 ? -21.914 -13.241 -1.788 1.00 83.62 536 MET A C 1
ATOM 4417 O O . MET A 1 536 ? -21.953 -12.739 -2.910 1.00 83.62 536 MET A O 1
ATOM 4421 N N . TYR A 1 537 ? -21.400 -14.450 -1.554 1.00 83.06 537 TYR A N 1
ATOM 4422 C CA . TYR A 1 537 ? -20.890 -15.349 -2.588 1.00 83.06 537 TYR A CA 1
ATOM 4423 C C . TYR A 1 537 ? -22.005 -15.799 -3.544 1.00 83.06 537 TYR A C 1
ATOM 4425 O O . TYR A 1 537 ? -21.802 -15.812 -4.753 1.00 83.06 537 TYR A O 1
ATOM 4433 N N . GLN A 1 538 ? -23.209 -16.042 -3.017 1.00 77.06 538 GLN A N 1
ATOM 4434 C CA . GLN A 1 538 ? -24.448 -16.278 -3.773 1.00 77.06 538 GLN A CA 1
ATOM 4435 C C . GLN A 1 538 ? -24.999 -15.002 -4.441 1.00 77.06 538 GLN A C 1
ATOM 4437 O O . GLN A 1 538 ? -26.107 -14.990 -4.973 1.00 77.06 538 GLN A O 1
ATOM 4442 N N . GLY A 1 539 ? -24.256 -13.895 -4.397 1.00 73.56 539 GLY A N 1
ATOM 4443 C CA . GLY A 1 539 ? -24.609 -12.636 -5.040 1.00 73.56 539 GLY A CA 1
ATOM 4444 C C . GLY A 1 539 ? -25.700 -11.833 -4.335 1.00 73.56 539 GLY A C 1
ATOM 4445 O O . GLY A 1 539 ? -26.022 -10.751 -4.822 1.00 73.56 539 GLY A O 1
ATOM 4446 N N . ILE A 1 540 ? -26.243 -12.298 -3.205 1.00 74.50 540 ILE A N 1
ATOM 4447 C CA . ILE A 1 540 ? -27.372 -11.669 -2.508 1.00 74.50 540 ILE A CA 1
ATOM 4448 C C . ILE A 1 540 ? -27.004 -10.243 -2.076 1.00 74.50 540 ILE A C 1
ATOM 4450 O O . ILE A 1 540 ? -25.919 -9.979 -1.550 1.00 74.50 540 ILE A O 1
ATOM 4454 N N . VAL A 1 541 ? -27.916 -9.295 -2.321 1.00 72.69 541 VAL A N 1
ATOM 4455 C CA . VAL A 1 541 ? -27.734 -7.900 -1.904 1.00 72.69 541 VAL A CA 1
ATOM 4456 C C . VAL A 1 541 ? -27.928 -7.805 -0.397 1.00 72.69 541 VAL A C 1
ATOM 4458 O O . VAL A 1 541 ? -29.012 -8.075 0.116 1.00 72.69 541 VAL A O 1
ATOM 4461 N N . CYS A 1 542 ? -26.898 -7.345 0.305 1.00 74.56 542 CYS A N 1
ATOM 4462 C CA . CYS A 1 542 ? -26.931 -7.175 1.750 1.00 74.56 542 CYS A CA 1
ATOM 4463 C C . CYS A 1 542 ? -26.878 -5.685 2.112 1.00 74.56 542 CYS A C 1
ATOM 4465 O O . CYS A 1 542 ? -25.942 -4.971 1.742 1.00 74.56 542 CYS A O 1
ATOM 4467 N N . LEU A 1 543 ? -27.868 -5.211 2.866 1.00 76.19 543 LEU A N 1
ATOM 4468 C CA . LEU A 1 543 ? -27.905 -3.863 3.438 1.00 76.19 543 LEU A CA 1
ATOM 4469 C C . LEU A 1 543 ? -27.446 -3.924 4.896 1.00 76.19 543 LEU A C 1
ATOM 4471 O O . LEU A 1 543 ? -27.977 -4.721 5.660 1.00 76.19 543 LEU A O 1
ATOM 4475 N N . TYR A 1 544 ? -26.503 -3.071 5.289 1.00 78.06 544 TYR A N 1
ATOM 4476 C CA . TYR A 1 544 ? -25.955 -3.016 6.645 1.00 78.06 544 TYR A CA 1
ATOM 4477 C C . TYR A 1 544 ? -26.080 -1.629 7.240 1.00 78.06 544 TYR A C 1
ATOM 4479 O O . TYR A 1 544 ? -25.607 -0.673 6.640 1.00 78.06 544 TYR A O 1
ATOM 4487 N N . ASP A 1 545 ? -26.598 -1.527 8.451 1.00 76.94 545 ASP A N 1
ATOM 4488 C CA . ASP A 1 545 ? -26.425 -0.382 9.324 1.00 76.94 545 ASP A CA 1
ATOM 4489 C C . ASP A 1 545 ? -25.105 -0.489 10.093 1.00 76.94 545 ASP A C 1
ATOM 4491 O O . ASP A 1 545 ? -24.933 -1.293 11.013 1.00 76.94 545 ASP A O 1
ATOM 4495 N N . VAL A 1 546 ? -24.145 0.346 9.713 1.00 78.12 546 VAL A N 1
ATOM 4496 C CA . VAL A 1 546 ? -22.797 0.327 10.280 1.00 78.12 546 VAL A CA 1
ATOM 4497 C C . VAL A 1 546 ? -22.780 0.797 11.742 1.00 78.12 546 VAL A C 1
ATOM 4499 O O . VAL A 1 546 ? -21.877 0.411 12.490 1.00 78.12 546 VAL A O 1
ATOM 4502 N N . VAL A 1 547 ? -23.772 1.584 12.179 1.00 77.25 547 VAL A N 1
ATOM 4503 C CA . VAL A 1 547 ? -23.833 2.136 13.547 1.00 77.25 547 VAL A CA 1
ATOM 4504 C C . VAL A 1 547 ? -24.239 1.066 14.566 1.00 77.25 547 VAL A C 1
ATOM 4506 O O . VAL A 1 547 ? -23.726 1.047 15.688 1.00 77.25 547 VAL A O 1
ATOM 4509 N N . LYS A 1 548 ? -25.047 0.074 14.158 1.00 76.69 548 LYS A N 1
ATOM 4510 C CA . LYS A 1 548 ? -25.474 -1.055 15.013 1.00 76.69 548 LYS A CA 1
ATOM 4511 C C . LYS A 1 548 ? -24.328 -1.942 15.514 1.00 76.69 548 LYS A C 1
ATOM 4513 O O . LYS A 1 548 ? -24.505 -2.706 16.460 1.00 76.69 548 LYS A O 1
ATOM 4518 N N . GLY A 1 549 ? -23.124 -1.799 14.956 1.00 67.00 549 GLY A N 1
ATOM 4519 C CA . GLY A 1 549 ? -21.902 -2.414 15.484 1.00 67.00 549 GLY A CA 1
ATOM 4520 C C . GLY A 1 549 ? -21.370 -1.790 16.784 1.00 67.00 549 GLY A C 1
ATOM 4521 O O . GLY A 1 549 ? -20.302 -2.189 17.238 1.00 67.00 549 GLY A O 1
ATOM 4522 N N . GLY A 1 550 ? -22.058 -0.801 17.369 1.00 68.81 550 GLY A N 1
ATOM 4523 C CA . GLY A 1 550 ? -21.634 -0.114 18.596 1.00 68.81 550 GLY A CA 1
ATOM 4524 C C . GLY A 1 550 ? -20.581 0.974 18.368 1.00 68.81 550 GLY A C 1
ATOM 4525 O O . GLY A 1 550 ? -19.943 1.419 19.319 1.00 68.81 550 GLY A O 1
ATOM 4526 N N . ARG A 1 551 ? -20.377 1.392 17.114 1.00 69.81 551 ARG A N 1
ATOM 4527 C CA . ARG A 1 551 ? -19.454 2.474 16.753 1.00 69.81 551 ARG A CA 1
ATOM 4528 C C . ARG A 1 551 ? -20.228 3.759 16.521 1.00 69.81 551 ARG A C 1
ATOM 4530 O O . ARG A 1 551 ? -21.213 3.757 15.790 1.00 69.81 551 ARG A O 1
ATOM 4537 N N . ILE A 1 552 ? -19.727 4.853 17.080 1.00 73.56 552 ILE A N 1
ATOM 4538 C CA . ILE A 1 552 ? -20.237 6.193 16.796 1.00 73.56 552 ILE A CA 1
ATOM 4539 C C . ILE A 1 552 ? -19.815 6.574 15.371 1.00 73.56 552 ILE A C 1
ATOM 4541 O O . ILE A 1 552 ? -18.673 6.337 14.969 1.00 73.56 552 ILE A O 1
ATOM 4545 N N . SER A 1 553 ? -20.743 7.132 14.595 1.00 75.19 553 SER A N 1
ATOM 4546 C CA . SER A 1 553 ? -20.490 7.592 13.231 1.00 75.19 553 SER A CA 1
ATOM 4547 C C . SER A 1 553 ? -20.724 9.092 13.134 1.00 75.19 553 SER A C 1
ATOM 4549 O O . SER A 1 553 ? -21.814 9.569 13.436 1.00 75.19 553 SER A O 1
ATOM 4551 N N . PHE A 1 554 ? -19.734 9.813 12.615 1.00 81.06 554 PHE A N 1
ATOM 4552 C CA . PHE A 1 554 ? -19.816 11.250 12.372 1.00 81.06 554 PHE A CA 1
ATOM 4553 C C . PHE A 1 554 ? -19.920 11.551 10.876 1.00 81.06 554 PHE A C 1
ATOM 4555 O O . PHE A 1 554 ? -19.248 10.929 10.047 1.00 81.06 554 PHE A O 1
ATOM 4562 N N . GLN A 1 555 ? -20.759 12.521 10.529 1.00 79.56 555 GLN A N 1
ATOM 4563 C CA . GLN A 1 555 ? -20.835 13.113 9.204 1.00 79.56 555 GLN A CA 1
ATOM 4564 C C . GLN A 1 555 ? -20.213 14.499 9.229 1.00 79.56 555 GLN A C 1
ATOM 4566 O O . GLN A 1 555 ? -20.772 15.413 9.823 1.00 79.56 555 GLN A O 1
ATOM 4571 N N . TYR A 1 556 ? -19.103 14.649 8.517 1.00 80.44 556 TYR A N 1
ATOM 4572 C CA . TYR A 1 556 ? -18.497 15.945 8.240 1.00 80.44 556 TYR A CA 1
ATOM 4573 C C . TYR A 1 556 ? -19.164 16.531 6.997 1.00 80.44 556 TYR A C 1
ATOM 4575 O O . TYR A 1 556 ? -19.090 15.940 5.913 1.00 80.44 556 TYR A O 1
ATOM 4583 N N . LYS A 1 557 ? -19.861 17.653 7.159 1.00 76.69 557 LYS A N 1
ATOM 4584 C CA . LYS A 1 557 ? -20.519 18.366 6.063 1.00 76.69 557 LYS A CA 1
ATOM 4585 C C . LYS A 1 557 ? -19.557 19.375 5.427 1.00 76.69 557 LYS A C 1
ATOM 4587 O O . LYS A 1 557 ? -18.502 19.705 5.966 1.00 76.69 557 LYS A O 1
ATOM 4592 N N . ASN A 1 558 ? -19.907 19.842 4.228 1.00 70.75 558 ASN A N 1
ATOM 4593 C CA . ASN A 1 558 ? -19.078 20.798 3.484 1.00 70.75 558 ASN A CA 1
ATOM 4594 C C . ASN A 1 558 ? -19.001 22.174 4.159 1.00 70.75 558 ASN A C 1
ATOM 4596 O O . ASN A 1 558 ? -18.086 22.927 3.849 1.00 70.75 558 ASN A O 1
ATOM 4600 N N . ASP A 1 559 ? -19.941 22.487 5.049 1.00 70.81 559 ASP A N 1
ATOM 4601 C CA . ASP A 1 559 ? -19.998 23.701 5.867 1.00 70.81 559 ASP A CA 1
ATOM 4602 C C . ASP A 1 559 ? -19.198 23.581 7.183 1.00 70.81 559 ASP A C 1
ATOM 4604 O O . ASP A 1 559 ? -19.317 24.439 8.048 1.00 70.81 559 ASP A O 1
ATOM 4608 N N . LEU A 1 560 ? -18.380 22.526 7.328 1.00 74.00 560 LEU A N 1
ATOM 4609 C CA . LEU A 1 560 ? -17.610 22.176 8.533 1.00 74.00 560 LEU A CA 1
ATOM 4610 C C . LEU A 1 560 ? -18.454 21.763 9.748 1.00 74.00 560 LEU A C 1
ATOM 4612 O O . LEU A 1 560 ? -17.894 21.485 10.807 1.00 74.00 560 LEU A O 1
ATOM 4616 N N . THR A 1 561 ? -19.777 21.650 9.612 1.00 75.00 561 THR A N 1
ATOM 4617 C CA . THR A 1 561 ? -20.598 21.079 10.683 1.00 75.00 561 THR A CA 1
ATOM 4618 C C . THR A 1 561 ? -20.360 19.576 10.793 1.00 75.00 561 THR A C 1
ATOM 4620 O O . THR A 1 561 ? -20.129 18.871 9.799 1.00 75.00 561 THR A O 1
ATOM 4623 N N . VAL A 1 562 ? -20.405 19.076 12.028 1.00 76.81 562 VAL A N 1
ATOM 4624 C CA . VAL A 1 562 ? -20.316 17.647 12.319 1.00 76.81 562 VAL A CA 1
ATOM 4625 C C . VAL A 1 562 ? -21.621 17.204 12.944 1.00 76.81 562 VAL A C 1
ATOM 4627 O O . VAL A 1 562 ? -22.038 17.730 13.971 1.00 76.81 562 VAL A O 1
ATOM 4630 N N . CYS A 1 563 ? -22.263 16.222 12.320 1.00 75.44 563 CYS A N 1
ATOM 4631 C CA . CYS A 1 563 ? -23.496 15.639 12.834 1.00 75.44 563 CYS A CA 1
ATOM 4632 C C . CYS A 1 563 ? -23.248 14.177 13.207 1.00 75.44 563 CYS A C 1
ATOM 4634 O O . CYS A 1 563 ? -22.541 13.451 12.496 1.00 75.44 563 CYS A O 1
ATOM 4636 N N . THR A 1 564 ? -23.838 13.730 14.312 1.00 78.25 564 THR A N 1
ATOM 4637 C CA . THR A 1 564 ? -23.796 12.315 14.691 1.00 78.25 564 THR A CA 1
ATOM 4638 C C . THR A 1 564 ? -24.889 11.561 13.939 1.00 78.25 564 THR A C 1
ATOM 4640 O O . THR A 1 564 ? -26.051 11.966 13.939 1.00 78.25 564 THR A O 1
ATOM 4643 N N . ARG A 1 565 ? -24.526 10.452 13.289 1.00 71.88 565 ARG A N 1
ATOM 4644 C CA . ARG A 1 565 ? -25.474 9.587 12.576 1.00 71.88 565 ARG A CA 1
ATOM 4645 C C . ARG A 1 565 ? -26.029 8.521 13.510 1.00 71.88 565 ARG A C 1
ATOM 4647 O O . ARG A 1 565 ? -25.250 7.763 14.089 1.00 71.88 565 ARG A O 1
ATOM 4654 N N . ASN A 1 566 ? -27.355 8.416 13.581 1.00 71.88 566 ASN A N 1
ATOM 4655 C CA . ASN A 1 566 ? -28.023 7.326 14.298 1.00 71.88 566 ASN A CA 1
ATOM 4656 C C . ASN A 1 566 ? -28.029 6.033 13.475 1.00 71.88 566 ASN A C 1
ATOM 4658 O O . ASN A 1 566 ? -27.809 4.963 14.028 1.00 71.88 566 ASN A O 1
ATOM 4662 N N . ASN A 1 567 ? -28.193 6.157 12.156 1.00 74.38 567 ASN A N 1
ATOM 4663 C CA . ASN A 1 567 ? -28.109 5.051 11.208 1.00 74.38 567 ASN A CA 1
ATOM 4664 C C . ASN A 1 567 ? -27.094 5.403 10.116 1.00 74.38 567 ASN A C 1
ATOM 4666 O O . ASN A 1 567 ? -27.026 6.546 9.655 1.00 74.38 567 ASN A O 1
ATOM 4670 N N . TYR A 1 568 ? -26.309 4.428 9.662 1.00 77.69 568 TYR A N 1
ATOM 4671 C CA . TYR A 1 568 ? -25.437 4.614 8.504 1.00 77.69 568 TYR A CA 1
ATOM 4672 C C . TYR A 1 568 ? -25.441 3.370 7.634 1.00 77.69 568 TYR A C 1
ATOM 4674 O O . TYR A 1 568 ? -24.686 2.424 7.860 1.00 77.69 568 TYR A O 1
ATOM 4682 N N . TYR A 1 569 ? -26.286 3.398 6.609 1.00 78.56 569 TYR A N 1
ATOM 4683 C CA . TYR A 1 569 ? -26.495 2.243 5.761 1.00 78.56 569 TYR A CA 1
ATOM 4684 C C . TYR A 1 569 ? -25.429 2.086 4.670 1.00 78.56 569 TYR A C 1
ATOM 4686 O O . TYR A 1 569 ? -25.001 3.045 4.022 1.00 78.56 569 TYR A O 1
ATOM 4694 N N . ARG A 1 570 ? -25.018 0.841 4.429 1.00 76.12 570 ARG A N 1
ATOM 4695 C CA . ARG A 1 570 ? -24.158 0.421 3.322 1.00 76.12 570 ARG A CA 1
ATOM 4696 C C . ARG A 1 570 ? -24.758 -0.779 2.618 1.00 76.12 570 ARG A C 1
ATOM 4698 O O . ARG A 1 570 ? -25.056 -1.784 3.249 1.00 76.12 570 ARG A O 1
ATOM 4705 N N . ILE A 1 571 ? -24.868 -0.677 1.299 1.00 75.75 571 ILE A N 1
ATOM 4706 C CA . ILE A 1 571 ? -25.325 -1.766 0.437 1.00 75.75 571 ILE A CA 1
ATOM 4707 C C . ILE A 1 571 ? -24.103 -2.472 -0.135 1.00 75.75 571 ILE A C 1
ATOM 4709 O O . ILE A 1 571 ? -23.290 -1.852 -0.827 1.00 75.75 571 ILE A O 1
ATOM 4713 N N . MET A 1 572 ? -24.007 -3.768 0.121 1.00 75.50 572 MET A N 1
ATOM 4714 C CA . MET A 1 572 ? -23.043 -4.670 -0.491 1.00 75.50 572 MET A CA 1
ATOM 4715 C C . MET A 1 572 ? -23.777 -5.487 -1.545 1.00 75.50 572 MET A C 1
ATOM 4717 O O . MET A 1 572 ? -24.787 -6.119 -1.258 1.00 75.50 572 MET A O 1
ATOM 4721 N N . HIS A 1 573 ? -23.299 -5.430 -2.781 1.00 71.25 573 HIS A N 1
ATOM 4722 C CA . HIS A 1 573 ? -23.828 -6.231 -3.876 1.00 71.25 573 HIS A CA 1
ATOM 4723 C C . HIS A 1 573 ? -22.721 -6.503 -4.879 1.00 71.25 573 HIS A C 1
ATOM 4725 O O . HIS A 1 573 ? -21.828 -5.672 -5.082 1.00 71.25 573 HIS A O 1
ATOM 4731 N N . TYR A 1 574 ? -22.834 -7.643 -5.543 1.00 67.31 574 TYR A N 1
ATOM 4732 C CA . TYR A 1 574 ? -22.032 -7.960 -6.705 1.00 67.31 574 TYR A CA 1
ATOM 4733 C C . TYR A 1 574 ? -22.671 -7.334 -7.956 1.00 67.31 574 TYR A C 1
ATOM 4735 O O . TYR A 1 574 ? -23.870 -7.463 -8.189 1.00 67.31 574 TYR A O 1
ATOM 4743 N N . ASP A 1 575 ? -21.887 -6.593 -8.742 1.00 58.16 575 ASP A N 1
ATOM 4744 C CA . ASP A 1 575 ? -22.347 -5.927 -9.967 1.00 58.16 575 ASP A CA 1
ATOM 4745 C C . ASP A 1 575 ? -21.670 -6.571 -11.181 1.00 58.16 575 ASP A C 1
ATOM 4747 O O . ASP A 1 575 ? -20.596 -6.139 -11.609 1.00 58.16 575 ASP A O 1
ATOM 4751 N N . GLN A 1 576 ? -22.304 -7.607 -11.739 1.00 50.25 576 GLN A N 1
ATOM 4752 C CA . GLN A 1 576 ? -21.809 -8.325 -12.923 1.00 50.25 576 GLN A CA 1
ATOM 4753 C C . GLN A 1 576 ? -21.610 -7.409 -14.137 1.00 50.25 576 GLN A C 1
ATOM 4755 O O . GLN A 1 576 ? -20.707 -7.622 -14.945 1.00 50.25 576 GLN A O 1
ATOM 4760 N N . ASN A 1 577 ? -22.393 -6.330 -14.254 1.00 40.88 577 ASN A N 1
ATOM 4761 C CA . ASN A 1 577 ? -22.320 -5.424 -15.401 1.00 40.88 577 ASN A CA 1
ATOM 4762 C C . ASN A 1 577 ? -21.045 -4.567 -15.419 1.00 40.88 577 ASN A C 1
ATOM 4764 O O . ASN A 1 577 ? -20.700 -4.009 -16.461 1.00 40.88 577 ASN A O 1
ATOM 4768 N N . LYS A 1 578 ? -20.300 -4.487 -14.307 1.00 44.00 578 LYS A N 1
ATOM 4769 C CA . LYS A 1 578 ? -18.964 -3.866 -14.283 1.00 44.00 578 LYS A CA 1
ATOM 4770 C C . LYS A 1 578 ? -17.853 -4.767 -14.831 1.00 44.00 578 LYS A C 1
ATOM 4772 O O . LYS A 1 578 ? -16.757 -4.257 -15.044 1.00 44.00 578 LYS A O 1
ATOM 4777 N N . ILE A 1 579 ? -18.143 -6.043 -15.095 1.00 39.62 579 ILE A N 1
ATOM 4778 C CA . ILE A 1 579 ? -17.200 -7.057 -15.600 1.00 39.62 579 ILE A CA 1
ATOM 4779 C C . ILE A 1 579 ? -17.424 -7.342 -17.097 1.00 39.62 579 ILE A C 1
ATOM 4781 O O . ILE A 1 579 ? -16.717 -8.141 -17.695 1.00 39.62 579 ILE A O 1
ATOM 4785 N N . ARG A 1 580 ? -18.360 -6.648 -17.772 1.00 31.34 580 ARG A N 1
ATOM 4786 C CA . ARG A 1 580 ? -18.599 -6.833 -19.223 1.00 31.34 580 ARG A CA 1
ATOM 4787 C C . ARG A 1 580 ? -17.384 -6.533 -20.119 1.00 31.34 580 ARG A C 1
ATOM 4789 O O . ARG A 1 580 ? -17.442 -6.801 -21.311 1.00 31.34 580 ARG A O 1
ATOM 4796 N N . TYR A 1 581 ? -16.286 -6.040 -19.555 1.00 35.41 581 TYR A N 1
ATOM 4797 C CA . TYR A 1 581 ? -14.971 -6.123 -20.174 1.00 35.41 581 TYR A CA 1
ATOM 4798 C C . TYR A 1 581 ? -14.198 -7.263 -19.487 1.00 35.41 581 TYR A C 1
ATOM 4800 O O . TYR A 1 581 ? -13.684 -7.068 -18.388 1.00 35.41 581 TYR A O 1
ATOM 4808 N N . HIS A 1 582 ? -14.126 -8.422 -20.154 1.00 38.19 582 HIS A N 1
ATOM 4809 C CA . HIS A 1 582 ? -13.214 -9.550 -19.875 1.00 38.19 582 HIS A CA 1
ATOM 4810 C C . HIS A 1 582 ? -13.665 -10.671 -18.913 1.00 38.19 582 HIS A C 1
ATOM 4812 O O . HIS A 1 582 ? -12.870 -11.146 -18.108 1.00 38.19 582 HIS A O 1
ATOM 4818 N N . ILE A 1 583 ? -14.880 -11.212 -19.066 1.00 32.41 583 ILE A N 1
ATOM 4819 C CA . ILE A 1 583 ? -15.103 -12.643 -18.759 1.00 32.41 583 ILE A CA 1
ATOM 4820 C C . ILE A 1 583 ? -14.889 -13.415 -20.068 1.00 32.41 583 ILE A C 1
ATOM 4822 O O . ILE A 1 583 ? -15.719 -13.330 -20.973 1.00 32.41 583 ILE A O 1
ATOM 4826 N N . ARG A 1 584 ? -13.751 -14.113 -20.207 1.00 36.72 584 ARG A N 1
ATOM 4827 C CA . ARG A 1 584 ? -13.535 -15.078 -21.302 1.00 36.72 584 ARG A CA 1
ATOM 4828 C C . ARG A 1 584 ? -14.493 -16.257 -21.104 1.00 36.72 584 ARG A C 1
ATOM 4830 O O . ARG A 1 584 ? -14.609 -16.760 -19.990 1.00 36.72 584 ARG A O 1
ATOM 4837 N N . LYS A 1 585 ? -15.161 -16.688 -22.176 1.00 30.69 585 LYS A N 1
ATOM 4838 C CA . LYS A 1 585 ? -16.165 -17.768 -22.181 1.00 30.69 585 LYS A CA 1
ATOM 4839 C C . LYS A 1 585 ? -15.553 -19.179 -22.090 1.00 30.69 585 LYS A C 1
ATOM 4841 O O . LYS A 1 585 ? -16.296 -20.150 -22.037 1.00 30.69 585 LYS A O 1
ATOM 4846 N N . ASP A 1 586 ? -14.225 -19.301 -22.020 1.00 30.03 586 ASP A N 1
ATOM 4847 C CA . ASP A 1 586 ? -13.539 -20.502 -22.519 1.00 30.03 586 ASP A CA 1
ATOM 4848 C C . ASP A 1 586 ? -12.783 -21.292 -21.430 1.00 30.03 586 ASP A C 1
ATOM 4850 O O . ASP A 1 586 ? -11.796 -21.965 -21.718 1.00 30.03 586 ASP A O 1
ATOM 4854 N N . ARG A 1 587 ? -13.188 -21.209 -20.155 1.00 38.41 587 ARG A N 1
ATOM 4855 C CA . ARG A 1 587 ? -12.587 -22.027 -19.084 1.00 38.41 587 ARG A CA 1
ATOM 4856 C C . ARG A 1 587 ? -13.633 -22.889 -18.393 1.00 38.41 587 ARG A C 1
ATOM 4858 O O . ARG A 1 587 ? -14.170 -22.522 -17.354 1.00 38.41 587 ARG A O 1
ATOM 4865 N N . THR A 1 588 ? -13.881 -24.059 -18.972 1.00 30.28 588 THR A N 1
ATOM 4866 C CA . THR A 1 588 ? -14.281 -25.245 -18.212 1.00 30.28 588 THR A CA 1
ATOM 4867 C C . THR A 1 588 ? -13.225 -25.502 -17.137 1.00 30.28 588 THR A C 1
ATOM 4869 O O . THR A 1 588 ? -12.036 -25.628 -17.425 1.00 30.28 588 THR A O 1
ATOM 4872 N N . ILE A 1 589 ? -13.676 -25.471 -15.889 1.00 32.53 589 ILE A N 1
ATOM 4873 C CA . ILE A 1 589 ? -12.902 -25.673 -14.665 1.00 32.53 589 ILE A CA 1
ATOM 4874 C C . ILE A 1 589 ? -12.281 -27.074 -14.698 1.00 32.53 589 ILE A C 1
ATOM 4876 O O . ILE A 1 589 ? -12.992 -28.049 -14.925 1.00 32.53 589 ILE A O 1
ATOM 4880 N N . ILE A 1 590 ? -10.976 -27.169 -14.442 1.00 33.47 590 ILE A N 1
ATOM 4881 C CA . ILE A 1 590 ? -10.330 -28.401 -13.984 1.00 33.47 590 ILE A CA 1
ATOM 4882 C C . ILE A 1 590 ? -9.988 -28.162 -12.515 1.00 33.47 590 ILE A C 1
ATOM 4884 O O . ILE A 1 590 ? -9.194 -27.267 -12.232 1.00 33.47 590 ILE A O 1
ATOM 4888 N N . GLU A 1 591 ? -10.667 -28.898 -11.634 1.00 31.95 591 GLU A N 1
ATOM 4889 C CA . GLU A 1 591 ? -10.292 -29.370 -10.288 1.00 31.95 591 GLU A CA 1
ATOM 4890 C C . GLU A 1 591 ? -11.581 -29.592 -9.475 1.00 31.95 591 GLU A C 1
ATOM 4892 O O . GLU A 1 591 ? -12.388 -28.678 -9.276 1.00 31.95 591 GLU A O 1
ATOM 4897 N N . ASP A 1 592 ? -11.794 -30.841 -9.056 1.00 28.39 592 ASP A N 1
ATOM 4898 C CA . ASP A 1 592 ? -12.960 -31.278 -8.291 1.00 28.39 592 ASP A CA 1
ATOM 4899 C C . ASP A 1 592 ? -13.110 -30.449 -7.000 1.00 28.39 592 ASP A C 1
ATOM 4901 O O . ASP A 1 592 ? -12.144 -30.250 -6.261 1.00 28.39 592 ASP A O 1
ATOM 4905 N N . ASN A 1 593 ? -14.340 -29.997 -6.714 1.00 27.92 593 ASN A N 1
ATOM 4906 C CA . ASN A 1 593 ? -14.775 -29.166 -5.568 1.00 27.92 593 ASN A CA 1
ATOM 4907 C C . ASN A 1 593 ? -14.751 -27.627 -5.724 1.00 27.92 593 ASN A C 1
ATOM 4909 O O . ASN A 1 593 ? -14.941 -26.913 -4.736 1.00 27.92 593 ASN A O 1
ATOM 4913 N N . VAL A 1 594 ? -14.621 -27.087 -6.941 1.00 27.48 594 VAL A N 1
ATOM 4914 C CA . VAL A 1 594 ? -14.759 -25.639 -7.212 1.00 27.48 594 VAL A CA 1
ATOM 4915 C C . VAL A 1 594 ? -16.105 -25.326 -7.880 1.00 27.48 594 VAL A C 1
ATOM 4917 O O . VAL A 1 594 ? -16.366 -25.749 -9.002 1.00 27.48 594 VAL A O 1
ATOM 4920 N N . TYR A 1 595 ? -16.950 -24.521 -7.228 1.00 30.02 595 TYR A N 1
ATOM 4921 C CA . TYR A 1 595 ? -18.209 -24.032 -7.807 1.00 30.02 595 TYR A CA 1
ATOM 4922 C C . TYR A 1 595 ? -18.015 -22.620 -8.400 1.00 30.02 595 TYR A C 1
ATOM 4924 O O . TYR A 1 595 ? -17.523 -21.717 -7.722 1.00 30.02 595 TYR A O 1
ATOM 4932 N N . ILE A 1 596 ? -18.408 -22.404 -9.661 1.00 33.09 596 ILE A N 1
ATOM 4933 C CA . ILE A 1 596 ? -18.602 -21.065 -10.250 1.00 33.09 596 ILE A CA 1
ATOM 4934 C C . ILE A 1 596 ? -20.108 -20.814 -10.324 1.00 33.09 596 ILE A C 1
ATOM 4936 O O . ILE A 1 596 ? -20.860 -21.631 -10.849 1.00 33.09 596 ILE A O 1
ATOM 4940 N N . MET A 1 597 ? -20.555 -19.688 -9.772 1.00 38.47 597 MET A N 1
ATOM 4941 C CA . MET A 1 597 ? -21.973 -19.352 -9.702 1.00 38.47 597 MET A CA 1
ATOM 4942 C C . MET A 1 597 ? -22.537 -18.995 -11.089 1.00 38.47 597 MET A C 1
ATOM 4944 O O . MET A 1 597 ? -22.020 -18.106 -11.767 1.00 38.47 597 MET A O 1
ATOM 4948 N N . ASN A 1 598 ? -23.632 -19.659 -11.465 1.00 35.16 598 ASN A N 1
ATOM 4949 C CA . ASN A 1 598 ? -24.480 -19.340 -12.613 1.00 35.16 598 ASN A CA 1
ATOM 4950 C C . ASN A 1 598 ? -25.647 -18.448 -12.129 1.00 35.16 598 ASN A C 1
ATOM 4952 O O . ASN A 1 598 ? -26.235 -18.735 -11.086 1.00 35.16 598 ASN A O 1
ATOM 4956 N N . THR A 1 599 ? -25.963 -17.341 -12.808 1.00 46.06 599 THR A N 1
ATOM 4957 C CA . THR A 1 599 ? -26.933 -16.332 -12.317 1.00 46.06 599 THR A CA 1
ATOM 4958 C C . THR A 1 599 ? -27.956 -15.929 -13.382 1.00 46.06 599 THR A C 1
ATOM 4960 O O . THR A 1 599 ? -27.744 -14.957 -14.110 1.00 46.06 599 THR A O 1
ATOM 4963 N N . ASP A 1 600 ? -29.110 -16.590 -13.402 1.00 40.94 600 ASP A N 1
ATOM 4964 C CA . ASP A 1 600 ? -30.210 -16.294 -14.336 1.00 40.94 600 ASP A CA 1
ATOM 4965 C C . ASP A 1 600 ? -31.154 -15.150 -13.897 1.00 40.94 600 ASP A C 1
ATOM 4967 O O . ASP A 1 600 ? -32.196 -14.946 -14.507 1.00 40.94 600 ASP A O 1
ATOM 4971 N N . ASN A 1 601 ? -30.833 -14.348 -12.866 1.00 51.31 601 ASN A N 1
ATOM 4972 C CA . ASN A 1 601 ? -31.798 -13.378 -12.303 1.00 51.31 601 ASN A CA 1
ATOM 4973 C C . ASN A 1 601 ? -31.262 -11.942 -12.099 1.00 51.31 601 ASN A C 1
ATOM 4975 O O . ASN A 1 601 ? -31.432 -11.317 -11.050 1.00 51.31 601 ASN A O 1
ATOM 4979 N N . GLN A 1 602 ? -30.603 -11.382 -13.120 1.00 54.31 602 GLN A N 1
ATOM 4980 C CA . GLN A 1 602 ? -30.014 -10.030 -13.066 1.00 54.31 602 GLN A CA 1
ATOM 4981 C C . GLN A 1 602 ? -31.039 -8.900 -12.839 1.00 54.31 602 GLN A C 1
ATOM 4983 O O . GLN A 1 602 ? -30.711 -7.877 -12.230 1.00 54.31 602 GLN A O 1
ATOM 4988 N N . GLU A 1 603 ? -32.275 -9.057 -13.316 1.00 55.34 603 GLU A N 1
ATOM 4989 C CA . GLU A 1 603 ? -33.308 -8.018 -13.241 1.00 55.34 603 GLU A CA 1
ATOM 4990 C C . GLU A 1 603 ? -33.909 -7.886 -11.834 1.00 55.34 603 GLU A C 1
ATOM 4992 O O . GLU A 1 603 ? -34.006 -6.773 -11.304 1.00 55.34 603 GLU A O 1
ATOM 4997 N N . LEU A 1 604 ? -34.179 -9.016 -11.171 1.00 53.62 604 LEU A N 1
ATOM 4998 C CA . LEU A 1 604 ? -34.592 -9.061 -9.766 1.00 53.62 604 LEU A CA 1
ATOM 4999 C C . LEU A 1 604 ? -33.548 -8.399 -8.854 1.00 53.62 604 LEU A C 1
ATOM 5001 O O . LEU A 1 604 ? -33.881 -7.560 -8.017 1.00 53.62 604 LEU A O 1
ATOM 5005 N N . MET A 1 605 ? -32.266 -8.700 -9.073 1.00 54.91 605 MET A N 1
ATOM 5006 C CA . MET A 1 605 ? -31.160 -8.132 -8.293 1.00 54.91 605 MET A CA 1
ATOM 5007 C C . MET A 1 605 ? -31.013 -6.619 -8.482 1.00 54.91 605 MET A C 1
ATOM 5009 O O . MET A 1 605 ? -30.716 -5.886 -7.534 1.00 54.91 605 MET A O 1
ATOM 5013 N N . LYS A 1 606 ? -31.265 -6.123 -9.699 1.00 62.84 606 LYS A N 1
ATOM 5014 C CA . LYS A 1 606 ? -31.290 -4.686 -9.997 1.00 62.84 606 LYS A CA 1
ATOM 5015 C C . LYS A 1 606 ? -32.454 -3.986 -9.289 1.00 62.84 606 LYS A C 1
ATOM 5017 O O . LYS A 1 606 ? -32.248 -2.898 -8.748 1.00 62.84 606 LYS A O 1
ATOM 5022 N N . ARG A 1 607 ? -33.639 -4.606 -9.257 1.00 63.69 607 ARG A N 1
ATOM 5023 C CA . ARG A 1 607 ? -34.818 -4.093 -8.543 1.00 63.69 607 ARG A CA 1
ATOM 5024 C C . ARG A 1 607 ? -34.576 -4.028 -7.034 1.00 63.69 607 ARG A C 1
ATOM 5026 O O . ARG A 1 607 ? -34.642 -2.939 -6.474 1.00 63.69 607 ARG A O 1
ATOM 5033 N N . LEU A 1 608 ? -34.144 -5.132 -6.418 1.00 57.44 608 LEU A N 1
ATOM 5034 C CA . LEU A 1 608 ? -33.825 -5.197 -4.983 1.00 57.44 608 LEU A CA 1
ATOM 5035 C C . LEU A 1 608 ? -32.769 -4.165 -4.570 1.00 57.44 608 LEU A C 1
ATOM 5037 O O . LEU A 1 608 ? -32.910 -3.488 -3.553 1.00 57.44 608 LEU A O 1
ATOM 5041 N N . LYS A 1 609 ? -31.722 -3.980 -5.383 1.00 60.31 609 LYS A N 1
ATOM 5042 C CA . LYS A 1 609 ? -30.723 -2.930 -5.152 1.00 60.31 609 LYS A CA 1
ATOM 5043 C C . LYS A 1 609 ? -31.349 -1.535 -5.156 1.00 60.31 609 LYS A C 1
ATOM 5045 O O . LYS A 1 609 ? -31.004 -0.728 -4.295 1.00 60.31 609 LYS A O 1
ATOM 5050 N N . ASN A 1 610 ? -32.216 -1.228 -6.118 1.00 68.12 610 ASN A N 1
ATOM 5051 C CA . ASN A 1 610 ? -32.875 0.077 -6.192 1.00 68.12 610 ASN A CA 1
ATOM 5052 C C . ASN A 1 610 ? -33.793 0.309 -4.985 1.00 68.12 610 ASN A C 1
ATOM 5054 O O . ASN A 1 610 ? -33.740 1.389 -4.395 1.00 68.12 610 ASN A O 1
ATOM 5058 N N . ASP A 1 611 ? -34.543 -0.713 -4.572 1.00 64.50 611 ASP A N 1
ATOM 5059 C CA . ASP A 1 611 ? -35.415 -0.664 -3.395 1.00 64.50 611 ASP A CA 1
ATOM 5060 C C . ASP A 1 611 ? -34.599 -0.438 -2.112 1.00 64.50 611 ASP A C 1
ATOM 5062 O O . ASP A 1 611 ? -34.920 0.441 -1.314 1.00 64.50 611 ASP A O 1
ATOM 5066 N N . MET A 1 612 ? -33.460 -1.121 -1.952 1.00 63.88 612 MET A N 1
ATOM 5067 C CA . MET A 1 612 ? -32.551 -0.895 -0.822 1.00 63.88 612 MET A CA 1
ATOM 5068 C C . MET A 1 612 ? -31.876 0.481 -0.851 1.00 63.88 612 MET A C 1
ATOM 5070 O O . MET A 1 612 ? -31.655 1.079 0.203 1.00 63.88 612 MET A O 1
ATOM 5074 N N . VAL A 1 613 ? -31.533 1.010 -2.033 1.00 62.44 613 VAL A N 1
ATOM 5075 C CA . VAL A 1 613 ? -31.009 2.382 -2.172 1.00 62.44 613 VAL A CA 1
ATOM 5076 C C . VAL A 1 613 ? -32.067 3.396 -1.748 1.00 62.44 613 VAL A C 1
ATOM 5078 O O . VAL A 1 613 ? -31.733 4.361 -1.059 1.00 62.44 613 VAL A O 1
ATOM 5081 N N . LYS A 1 614 ? -33.326 3.183 -2.141 1.00 67.88 614 LYS A N 1
ATOM 5082 C CA . LYS A 1 614 ? -34.457 4.01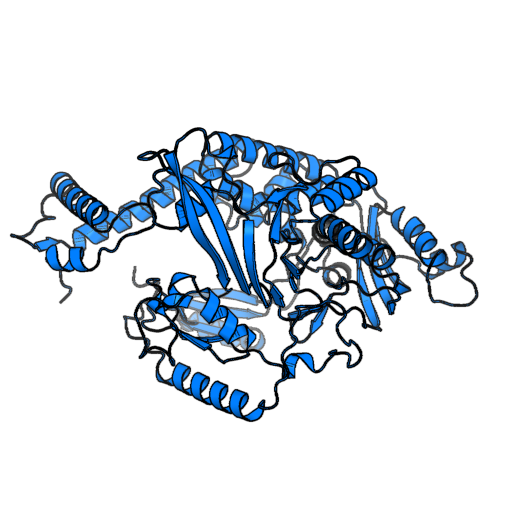9 -1.736 1.00 67.88 614 LYS A CA 1
ATOM 5083 C C . LYS A 1 614 ? -34.654 3.958 -0.219 1.00 67.88 614 LYS A C 1
ATOM 5085 O O . LYS A 1 614 ? -34.552 4.997 0.428 1.00 67.88 614 LYS A O 1
ATOM 5090 N N . TYR A 1 615 ? -34.751 2.754 0.349 1.00 63.47 615 TYR A N 1
ATOM 5091 C CA . TYR A 1 615 ? -34.848 2.536 1.795 1.00 63.47 615 TYR A CA 1
ATOM 5092 C C . TYR A 1 615 ? -33.701 3.212 2.559 1.00 63.47 615 TYR A C 1
ATOM 5094 O O . TYR A 1 615 ? -33.929 3.913 3.542 1.00 63.47 615 TYR A O 1
ATOM 5102 N N . SER A 1 616 ? -32.457 3.052 2.092 1.00 55.19 616 SER A N 1
ATOM 5103 C CA . SER A 1 616 ? -31.285 3.688 2.699 1.00 55.19 616 SER A CA 1
ATOM 5104 C C . SER A 1 616 ? -31.394 5.210 2.700 1.00 55.19 616 SER A C 1
ATOM 5106 O O . SER A 1 616 ? -30.988 5.826 3.680 1.00 55.19 616 SER A O 1
ATOM 5108 N N . LYS A 1 617 ? -31.888 5.831 1.624 1.00 66.19 617 LYS A N 1
ATOM 5109 C CA . LYS A 1 617 ? -32.046 7.290 1.555 1.00 66.19 617 LYS A CA 1
ATOM 5110 C C . LYS A 1 617 ? -33.161 7.786 2.473 1.00 66.19 617 LYS A C 1
ATOM 5112 O O . LYS A 1 617 ? -32.969 8.801 3.127 1.00 66.19 617 LYS A O 1
ATOM 5117 N N . GLU A 1 618 ? -34.275 7.064 2.536 1.00 66.94 618 GLU A N 1
ATOM 5118 C CA . GLU A 1 618 ? -35.450 7.426 3.341 1.00 66.94 618 GLU A CA 1
ATOM 5119 C C . GLU A 1 618 ? -35.207 7.260 4.848 1.00 66.94 618 GLU A C 1
ATOM 5121 O O . GLU A 1 618 ? -35.695 8.058 5.640 1.00 66.94 618 GLU A O 1
ATOM 5126 N N . ASN A 1 619 ? -34.408 6.266 5.251 1.00 56.12 619 ASN A N 1
ATOM 5127 C CA . ASN A 1 619 ? -34.215 5.905 6.663 1.00 56.12 619 ASN A CA 1
ATOM 5128 C C . ASN A 1 619 ? -32.893 6.402 7.275 1.00 56.12 619 ASN A C 1
ATOM 5130 O O . ASN A 1 619 ? -32.621 6.164 8.457 1.00 56.12 619 ASN A O 1
ATOM 5134 N N . THR A 1 620 ? -32.037 7.078 6.501 1.00 56.47 620 THR A N 1
ATOM 5135 C CA . THR A 1 620 ? -30.852 7.739 7.072 1.00 56.47 620 THR A CA 1
ATOM 5136 C C . THR A 1 620 ? -31.305 9.009 7.793 1.00 56.47 620 THR A C 1
ATOM 5138 O O . THR A 1 620 ? -31.445 10.060 7.176 1.00 56.47 620 THR A O 1
ATOM 5141 N N . GLN A 1 621 ? -31.552 8.906 9.101 1.00 53.19 621 GLN A N 1
ATOM 5142 C CA . GLN A 1 621 ? -31.879 10.045 9.960 1.00 53.19 621 GLN A CA 1
ATOM 5143 C C . GLN A 1 621 ? -30.620 10.637 10.616 1.00 53.19 621 GLN A C 1
ATOM 5145 O O . GLN A 1 621 ? -29.909 9.962 11.369 1.00 53.19 621 GLN A O 1
ATOM 5150 N N . ASP A 1 622 ? -30.395 11.929 10.372 1.00 53.50 622 ASP A N 1
ATOM 5151 C CA . ASP A 1 622 ? -29.487 12.791 11.134 1.00 53.50 622 ASP A CA 1
ATOM 5152 C C . ASP A 1 622 ? -30.277 13.342 12.330 1.00 53.50 622 ASP A C 1
ATOM 5154 O O . ASP A 1 622 ? -31.092 14.244 12.160 1.00 53.50 622 ASP A O 1
ATOM 5158 N N . GLN A 1 623 ? -30.119 12.773 13.527 1.00 47.28 623 GLN A N 1
ATOM 5159 C CA . GLN A 1 623 ? -31.013 13.108 14.649 1.00 47.28 623 GLN A CA 1
ATOM 5160 C C . GLN A 1 623 ? -30.326 13.465 15.967 1.00 47.28 623 GLN A C 1
ATOM 5162 O O . GLN A 1 623 ? -30.988 13.575 16.993 1.00 47.28 623 GLN A O 1
ATOM 5167 N N . ARG A 1 624 ? -29.015 13.701 15.976 1.00 44.47 624 ARG A N 1
ATOM 5168 C CA . ARG A 1 624 ? -28.351 14.249 17.164 1.00 44.47 624 ARG A CA 1
ATOM 5169 C C . ARG A 1 624 ? -27.480 15.416 16.743 1.00 44.47 624 ARG A C 1
ATOM 5171 O O . ARG A 1 624 ? -26.474 15.193 16.076 1.00 44.47 624 ARG A O 1
ATOM 5178 N N . GLU A 1 625 ? -27.981 16.610 17.061 1.00 52.44 625 GLU A N 1
ATOM 5179 C CA . GLU A 1 625 ? -27.312 17.916 17.086 1.00 52.44 625 GLU A CA 1
ATOM 5180 C C . GLU A 1 625 ? -26.141 18.055 16.105 1.00 52.44 625 GLU A C 1
ATOM 5182 O O . GLU A 1 625 ? -25.044 17.537 16.311 1.00 52.44 625 GLU A O 1
ATOM 5187 N N . CYS A 1 626 ? -26.366 18.787 15.013 1.00 47.62 626 CYS A N 1
ATOM 5188 C CA . CYS A 1 626 ? -25.256 19.250 14.196 1.00 47.62 626 CYS A CA 1
ATOM 5189 C C . CYS A 1 626 ? -24.526 20.340 14.979 1.00 47.62 626 CYS A C 1
ATOM 5191 O O . CYS A 1 626 ? -25.025 21.455 15.112 1.00 47.62 626 CYS A O 1
ATOM 5193 N N . ILE A 1 627 ? -23.354 20.001 15.503 1.00 53.66 627 ILE A N 1
ATOM 5194 C CA . ILE A 1 627 ? -22.508 20.949 16.214 1.00 53.66 627 ILE A CA 1
ATOM 5195 C C . ILE A 1 627 ? -21.627 21.626 15.167 1.00 53.66 627 ILE A C 1
ATOM 5197 O O . ILE A 1 627 ? -20.999 20.971 14.323 1.00 53.66 627 ILE A O 1
ATOM 5201 N N . ASN A 1 628 ? -21.594 22.955 15.194 1.00 51.66 628 ASN A N 1
ATOM 5202 C CA . ASN A 1 628 ? -20.591 23.691 14.445 1.00 51.66 628 ASN A CA 1
ATOM 5203 C C . ASN A 1 628 ? -19.252 23.489 15.167 1.00 51.66 628 ASN A C 1
ATOM 5205 O O . ASN A 1 628 ? -19.167 23.733 16.370 1.00 51.66 628 ASN A O 1
ATOM 5209 N N . GLN A 1 629 ? -18.203 23.043 14.469 1.00 48.09 629 GLN A N 1
ATOM 5210 C CA . GLN A 1 629 ? -16.887 22.814 15.093 1.00 48.09 629 GLN A CA 1
ATOM 5211 C C . GLN A 1 629 ? -16.320 24.061 15.797 1.00 48.09 629 GLN A C 1
ATOM 5213 O O . GLN A 1 629 ? -15.410 23.932 16.603 1.00 48.09 629 GLN A O 1
ATOM 5218 N N . ASN A 1 630 ? -16.896 25.238 15.535 1.00 45.59 630 ASN A N 1
ATOM 5219 C CA . ASN A 1 630 ? -16.488 26.531 16.073 1.00 45.59 630 ASN A CA 1
ATOM 5220 C C . ASN A 1 630 ? -17.359 27.025 17.248 1.00 45.59 630 ASN A C 1
ATOM 5222 O O . ASN A 1 630 ? -17.388 28.223 17.510 1.00 45.59 630 ASN A O 1
ATOM 5226 N N . THR A 1 631 ? -18.111 26.138 17.917 1.00 36.94 631 THR A N 1
ATOM 5227 C CA . THR A 1 631 ? -18.851 26.482 19.156 1.00 36.94 631 THR A CA 1
ATOM 5228 C C . THR A 1 631 ? -17.991 26.349 20.426 1.00 36.94 631 THR A C 1
ATOM 5230 O O . THR A 1 631 ? -18.528 26.431 21.526 1.00 36.94 631 THR A O 1
ATOM 5233 N N . PHE A 1 632 ? -16.678 26.141 20.272 1.00 32.97 632 PHE A N 1
ATOM 5234 C CA . PHE A 1 632 ? -15.675 26.186 21.340 1.00 32.97 632 PHE A CA 1
ATOM 5235 C C . PHE A 1 632 ? -14.771 27.402 21.184 1.00 32.97 632 PHE A C 1
ATOM 5237 O O . PHE A 1 632 ? -14.371 27.679 20.027 1.00 32.97 632 PHE A O 1
#

Mean predicted aligned error: 10.82 Å

Secondary structure (DSSP, 8-state):
----EEEHHHHHHH----SSS-HHHHHHHHHHHHHHHHHHSTTSEEETTEEEHHHHHHHHHHHHHHHHHHHHHHHHHHHHHHTTS---GGG-S-HHHHHHHHHHHTTTTTTBPPB-HHHHHHHHTT-----EEEGGG--EEE-S-EEEEEETTHHHHHHHHTTSEEPBPPEEP-HHHHHHHTT--S-S-B-HHHHHHHHHHHTTSSEEEEEEEEEEES---SS-S-EEEETTEEEE-TT--EEEEEEHHHHHHHHHHH-EEEEEEEEEEE-S-EETHHHHHHHHHHHHHHHHHHTT-TTHHHHHHIIIIIHHHTTTPPP--EEEEEEESHHHHHHHHHHHGGGEEEEEE-SSSEEEEEEE-SS----B-HHHHHHHHHHHHHHHHHHHHHHHHTT--EEEEETTEEEEESTTHHHHHHHHHHHHSS-SB-SSSTT-EEES--HHHHHHHH-S---B-TT-GGG---EEEEEEEEETTEEEEEEEEEEEBTTT--EEEEEEEEEEETTS-HHHHHH-B-SSTTS-S---HHHHHHHHHTT--EEEESGGGT--EEEE-TTSEEEEES--EEEE---GGGG-S---S-----STT--------HHHHHHHHHHHHHHHHHH--EEEEEEETT--

Foldseek 3Di:
DPPQKDFLVVVLVPQQDDLPGHSVRVNVVVVVVLVVLCVVPPQQDPDDRMGGPVSVVVVVVVVVVVVVVVVLVVVQVVLCVLQVNPDGCVVDDDLLVSLAVSCVSLCLCVQQDWDDDPQLVLLLLQDDFFAWAWFQNAWFWDQFWKFKKFFFLLLLVLLLVLLAAFGDDWDKDPQVVLVVVLPPPPDQKDFDPSLVVSLVVQVLFSKKKFKKWFQAWPDDFRFALDWDQDPNDTDGDRGDGTIGIHMSLSSVLSCVQGRTIIHTDIIITGHPDGSNSSSVSSVVLLVVLVVCVVVVHPCNVSSSCSSNQNNCVQQSDDFDFKDKDKDFAPVRVVVCCVVQVVFWPDKFAQDPTIIITMGTDPDGPDIHSSRSNSSSRSSSCNLVSVLSSQCRVVVWDWTIDTRRITMTGPVCVVSSQVVCCVVPVDGQDDDSDRRHIHGPPQPVVQSSPVSDDQQADPPCSVVWDWIFSIKIDQTGQFMKTWTWTWGQGPPPRDTDIDITIPGTDPPADPLQLFQFWDPPPVDDDGDDSVVSSVCVSLQHKTKGFRCRSVDWDWDQDPNRWIFTWPTDIDIDGDDVVVVVPDPDPDDDDPDPPIDDDDDPPPPVRVVVVVVSVVVNVVPGDRPGDRDSPPPD

Radius of gyration: 28.45 Å; Cα contacts (8 Å, |Δi|>4): 1053; chains: 1; bounding box: 61×75×86 Å

pLDDT: mean 81.62, std 16.15, range [27.48, 98.0]

Nearest PDB structures (foldseek):
  2pzs-assembly3_C  TM=7.304E-01  e=2.606E-12  Salasvirus phi29
  2py5-assembly2_B  TM=7.671E-01  e=2.295E-11  Salasvirus phi29
  7b0f-assembly1_A  TM=5.176E-01  e=9.947E-07  Thermococcus gorgonarius
  5vu9-assembly1_A  TM=4.952E-01  e=3.900E-06  Thermococcus kodakarensis
  7tqw-assembly1_A  TM=4.948E-01  e=1.969E-05  Thermococcus kodakarensis

Sequence (632 aa):
MEKQWVYISEALSYIKSNKDNTASERKEIFLAALSKLERDNPGMYISGDKFNFKLYTEYYCLQDCKVLKLGMEAWRQQVYEISGGRINLYDLMTLPQLGYNLLYISGAFDNVYEFRLHVRDFMSKATKGGVCCTAYNAMWKVDIQMEDLDVNQQYPHAMIKMGGVSMGLAKVLNTEKIYRTIYVSSQKYLQGKDSIDMLNKLSQYDYSSLQIYIYGVNRTIKMPIISIKVKKINNYDDSYVGIYYCDINELKALIVYQNIIWSLVRGYYFDEGRNNRLSEVVTRMCNLRNTLRSQKNGMQAMIKELNNSGFFGRMIMKPIRSNYIIIYMEENLKNYINRYNKFIKYWIKISSFMYMVKTIKSISTHYAMVHGGNNVLSQSKMDIYLVRDICDKNGIIYLYGDTDSLHVEHAKLHILELEYKKQTGRELIEKEIIGQYSSDYKFDKLIKKGGGKFKYMKGYDNMIIPIASSSYYIWKKVYINQINITYPEVEYYNLVKQIYYHIRCKGIGGDALVKGIVPILEIHKQIDPMKIYELMYQGIVCLYDVVKGGRISFQYKNDLTVCTRNNYYRIMHYDQNKIRYHIRKDRTIIEDNVYIMNTDNQELMKRLKNDMVKYSKENTQDQRECINQNTF